Protein AF-A0A3C1X214-F1 (afdb_monomer)

Sequence (547 aa):
MLLNSWLSFARRNLFATGVRRVNRSGFQQKARLEPLEERRLLAVNALVINSDNYERFTNLAGGLVVNNASMTGYDALVIQGISLTPTSGEGVTIDLTGIPLQRLAFDSVNVESGNRIGINIDLTGVTGLQSVAFDNVDSTKTGYGLDLLFNNTDTDSLVVQDSRFGGIKVAASAGADIRNGLISNNLIDAPAGVEGILLDVQTVNGQISTADGFRIENNARISTRDRDAIKVTAGSYVDATTRDTVTALNGLTITGNTLSAGSAAGADVAFRAEGDTFVQPFNLTNTSVRGDLLQTFVFDLRDIGLVFDADPQTGKPFTAVNGTGGLTGVSSSVLSNNNQTLTVTFTDFNPGETLQFLLDIDLVGNIPASIFGNQLIGADVTFNYTQNKQIVGQMAGDPDRKSASQFLPGAAAAGLANGINLSATAVPLRNVAVTGNTITGSQGYGVYLNSLTYSDITGIIEDNQISGSGRDGIRVSMSDSRFAGGIFDNNIANNGGVGINLLPVTTASGRVQNVAGGRSGAPFVVTSSNHGLQTGQEVILQGIQDG

Nearest PDB structures (foldseek):
  3ml6-assembly2_B  TM=5.077E-01  e=2.614E+00  Mus musculus
  3ml6-assembly6_F  TM=5.081E-01  e=2.862E+00  Mus musculus
  3ml6-assembly3_C  TM=5.131E-01  e=4.503E+00  Mus musculus
  8egr-assembly1_A  TM=2.606E-01  e=4.712E+00  Staphylococcus phage Andhra

Radius of gyration: 28.62 Å; Cα contacts (8 Å, |Δi|>4): 1622; chains: 1; bounding box: 84×64×78 Å

Structure (mmCIF, N/CA/C/O backbone):
data_AF-A0A3C1X214-F1
#
_entry.id   AF-A0A3C1X214-F1
#
loop_
_atom_site.group_PDB
_atom_site.id
_atom_site.type_symbol
_atom_site.label_atom_id
_atom_site.label_alt_id
_atom_site.label_comp_id
_atom_site.label_asym_id
_atom_site.label_entity_id
_atom_site.label_seq_id
_atom_site.pdbx_PDB_ins_code
_atom_site.Cartn_x
_atom_site.Cartn_y
_atom_site.Cartn_z
_atom_site.occupancy
_atom_site.B_iso_or_equiv
_atom_site.auth_seq_id
_atom_site.auth_comp_id
_atom_site.auth_asym_id
_atom_site.auth_atom_id
_atom_site.pdbx_PDB_model_num
ATOM 1 N N . MET A 1 1 ? -37.573 -4.730 5.832 1.00 31.69 1 MET A N 1
ATOM 2 C CA . MET A 1 1 ? -37.143 -6.140 5.665 1.00 31.69 1 MET A CA 1
ATOM 3 C C . MET A 1 1 ? -35.604 -6.259 5.612 1.00 31.69 1 MET A C 1
ATOM 5 O O . MET A 1 1 ? -35.100 -7.211 5.038 1.00 31.69 1 MET A O 1
ATOM 9 N N . LEU A 1 2 ? -34.866 -5.325 6.241 1.00 39.09 2 LEU A N 1
ATOM 10 C CA . LEU A 1 2 ? -33.419 -5.091 6.051 1.00 39.09 2 LEU A CA 1
ATOM 11 C C . LEU A 1 2 ? -32.575 -5.298 7.330 1.00 39.09 2 LEU A C 1
ATOM 13 O O . LEU A 1 2 ? -31.396 -5.588 7.238 1.00 39.09 2 LEU A O 1
ATOM 17 N N . LEU A 1 3 ? -33.187 -5.303 8.523 1.00 36.47 3 LEU A N 1
ATOM 18 C CA . LEU A 1 3 ? -32.502 -5.660 9.782 1.00 36.47 3 LEU A CA 1
ATOM 19 C C . LEU A 1 3 ? -32.027 -7.133 9.822 1.00 36.47 3 LEU A C 1
ATOM 21 O O . LEU A 1 3 ? -31.154 -7.498 10.607 1.00 36.47 3 LEU A O 1
ATOM 25 N N . ASN A 1 4 ? -32.616 -7.987 8.975 1.00 38.69 4 ASN A N 1
ATOM 26 C CA . ASN A 1 4 ? -32.375 -9.429 8.966 1.00 38.69 4 ASN A CA 1
ATOM 27 C C . ASN A 1 4 ? -31.094 -9.837 8.216 1.00 38.69 4 ASN A C 1
ATOM 29 O O . ASN A 1 4 ? -30.609 -10.934 8.477 1.00 38.69 4 ASN A O 1
ATOM 33 N N . SER A 1 5 ? -30.516 -9.019 7.324 1.00 48.78 5 SER A N 1
ATOM 34 C CA . SER A 1 5 ? -29.246 -9.367 6.651 1.00 48.78 5 SER A CA 1
ATOM 35 C C . SER A 1 5 ? -28.051 -9.175 7.591 1.00 48.78 5 SER A C 1
ATOM 37 O O . SER A 1 5 ? -27.273 -10.109 7.789 1.00 48.78 5 SER A O 1
ATOM 39 N N . TRP A 1 6 ? -27.984 -8.023 8.263 1.00 44.75 6 TRP A N 1
ATOM 40 C CA . TRP A 1 6 ? -26.915 -7.646 9.192 1.00 44.75 6 TRP A CA 1
ATOM 41 C C . TRP A 1 6 ? -26.860 -8.553 10.440 1.00 44.75 6 TRP A C 1
ATOM 43 O O . TRP A 1 6 ? -25.804 -9.093 10.780 1.00 44.75 6 TRP A O 1
ATOM 53 N N . LEU A 1 7 ? -28.013 -8.863 11.057 1.00 45.50 7 LEU A N 1
ATOM 54 C CA . LEU A 1 7 ? -28.103 -9.800 12.195 1.00 45.50 7 LEU A CA 1
ATOM 55 C C . LEU A 1 7 ? -27.722 -11.242 11.826 1.00 45.50 7 LEU A C 1
ATOM 57 O O . LEU A 1 7 ? -27.149 -11.965 12.643 1.00 45.50 7 LEU A O 1
ATOM 61 N N . SER A 1 8 ? -28.015 -11.670 10.596 1.00 44.72 8 SER A N 1
ATOM 62 C CA . SER A 1 8 ? -27.633 -12.998 10.090 1.00 44.72 8 SER A CA 1
ATOM 63 C C . SER A 1 8 ? -26.137 -13.110 9.782 1.00 44.72 8 SER A C 1
ATOM 65 O O . SER A 1 8 ? -25.615 -14.221 9.643 1.00 44.72 8 SER A O 1
ATOM 67 N N . PHE A 1 9 ? -25.454 -11.975 9.630 1.00 47.28 9 PHE A N 1
ATOM 68 C CA . PHE A 1 9 ? -24.051 -11.896 9.244 1.00 47.28 9 PHE A CA 1
ATOM 69 C C . PHE A 1 9 ? -23.128 -11.745 10.458 1.00 47.28 9 PHE A C 1
ATOM 71 O O . PHE A 1 9 ? -22.229 -12.569 10.629 1.00 47.28 9 PHE A O 1
ATOM 78 N N . ALA A 1 10 ? -23.439 -10.836 11.391 1.00 44.28 10 ALA A N 1
ATOM 79 C CA . ALA A 1 10 ? -22.752 -10.762 12.685 1.00 44.28 10 ALA A CA 1
ATOM 80 C C . ALA A 1 10 ? -22.828 -12.105 13.446 1.00 44.28 10 ALA A C 1
ATOM 82 O O . ALA A 1 10 ? -21.827 -12.581 13.980 1.00 44.28 10 ALA A O 1
ATOM 83 N N . ARG A 1 11 ? -23.981 -12.799 13.390 1.00 44.81 11 ARG A N 1
ATOM 84 C CA . ARG A 1 11 ? -24.139 -14.166 13.928 1.00 44.81 11 ARG A CA 1
ATOM 85 C C . ARG A 1 11 ? -23.239 -15.202 13.248 1.00 44.81 11 ARG A C 1
ATOM 87 O O . ARG A 1 11 ? -22.806 -16.130 13.915 1.00 44.81 11 ARG A O 1
ATOM 94 N N . ARG A 1 12 ? -22.960 -15.101 11.945 1.00 45.91 12 ARG A N 1
ATOM 95 C CA . ARG A 1 12 ? -22.129 -16.099 11.244 1.00 45.91 12 ARG A CA 1
ATOM 96 C C . ARG A 1 12 ? -20.658 -16.024 11.652 1.00 45.91 12 ARG A C 1
ATOM 98 O O . ARG A 1 12 ? -20.017 -17.066 11.740 1.00 45.91 12 ARG A O 1
ATOM 105 N N . ASN A 1 13 ? -20.161 -14.829 11.962 1.00 44.53 13 ASN A N 1
ATOM 106 C CA . ASN A 1 13 ? -18.743 -14.609 12.254 1.00 44.53 13 ASN A CA 1
ATOM 107 C C . ASN A 1 13 ? -18.401 -14.708 13.750 1.00 44.53 13 ASN A C 1
ATOM 109 O O . ASN A 1 13 ? -17.308 -15.158 14.078 1.00 44.53 13 ASN A O 1
ATOM 113 N N . LEU A 1 14 ? -19.351 -14.431 14.654 1.00 43.03 14 LEU A N 1
ATOM 114 C CA . LEU A 1 14 ? -19.204 -14.680 16.101 1.00 43.03 14 LEU A CA 1
ATOM 115 C C . LEU A 1 14 ? -19.078 -16.176 16.471 1.00 43.03 14 LEU A C 1
ATOM 117 O O . LEU A 1 14 ? -18.597 -16.492 17.555 1.00 43.03 14 LEU A O 1
ATOM 121 N N . PHE A 1 15 ? -19.487 -17.103 15.591 1.00 39.44 15 PHE A N 1
ATOM 122 C CA . PHE A 1 15 ? -19.484 -18.555 15.851 1.00 39.44 15 PHE A CA 1
ATOM 123 C C . PHE A 1 15 ? -18.575 -19.380 14.917 1.00 39.44 15 PHE A C 1
ATOM 125 O O . PHE A 1 15 ? -18.574 -20.608 15.000 1.00 39.44 15 PHE A O 1
ATOM 132 N N . ALA A 1 16 ? -17.793 -18.750 14.031 1.00 35.62 16 ALA A N 1
ATOM 133 C CA . ALA A 1 16 ? -16.939 -19.470 13.076 1.00 35.62 16 ALA A CA 1
ATOM 134 C C . ALA A 1 16 ? -15.622 -20.006 13.682 1.00 35.62 16 ALA A C 1
ATOM 136 O O . ALA A 1 16 ? -14.959 -20.845 13.071 1.00 35.62 16 ALA A O 1
ATOM 137 N N . THR A 1 17 ? -15.252 -19.602 14.899 1.00 34.94 17 THR A N 1
ATOM 138 C CA . THR A 1 17 ? -14.058 -20.089 15.610 1.00 34.94 17 THR A CA 1
ATOM 139 C C . THR A 1 17 ? -14.417 -21.140 16.661 1.00 34.94 17 THR A C 1
ATOM 141 O O . THR A 1 17 ? -14.237 -20.975 17.862 1.00 34.94 17 THR A O 1
ATOM 144 N N . GLY A 1 18 ? -14.903 -22.285 16.182 1.00 28.52 18 GLY A N 1
ATOM 145 C CA . GLY A 1 18 ? -15.052 -23.507 16.968 1.00 28.52 18 GLY A CA 1
ATOM 146 C C . GLY A 1 18 ? -14.459 -24.700 16.226 1.00 28.52 18 GLY A C 1
ATOM 147 O O . GLY A 1 18 ? -15.151 -25.329 15.442 1.00 28.52 18 GLY A O 1
ATOM 148 N N . VAL A 1 19 ? -13.174 -24.983 16.467 1.00 28.14 19 VAL A N 1
ATOM 149 C CA . VAL A 1 19 ? -12.490 -26.287 16.319 1.00 28.14 19 VAL A CA 1
ATOM 150 C C . VAL A 1 19 ? -12.961 -27.179 15.151 1.00 28.14 19 VAL A C 1
ATOM 152 O O . VAL A 1 19 ? -13.968 -27.879 15.247 1.00 28.14 19 VAL A O 1
ATOM 155 N N . ARG A 1 20 ? -12.130 -27.315 14.103 1.00 30.92 20 ARG A N 1
ATOM 156 C CA . ARG A 1 20 ? -12.181 -28.474 13.187 1.00 30.92 20 ARG A CA 1
ATOM 157 C C . ARG A 1 20 ? -12.123 -29.774 14.009 1.00 30.92 20 ARG A C 1
ATOM 159 O O . ARG A 1 20 ? -11.048 -30.199 14.426 1.00 30.92 20 ARG A O 1
ATOM 166 N N . ARG A 1 21 ? -13.261 -30.447 14.205 1.00 28.88 21 ARG A N 1
ATOM 167 C CA . ARG A 1 21 ? -13.321 -31.859 14.610 1.00 28.88 21 ARG A CA 1
ATOM 168 C C . ARG A 1 21 ? -14.339 -32.630 13.768 1.00 28.88 21 ARG A C 1
ATOM 170 O O . ARG A 1 21 ? -15.538 -32.508 13.954 1.00 28.88 21 ARG A O 1
ATOM 177 N N . VAL A 1 22 ? -13.768 -33.446 12.881 1.00 28.84 22 VAL A N 1
ATOM 178 C CA . VAL A 1 22 ? -14.162 -34.804 12.465 1.00 28.84 22 VAL A CA 1
ATOM 179 C C . VAL A 1 22 ? -15.621 -35.043 12.045 1.00 28.84 22 VAL A C 1
ATOM 181 O O . VAL A 1 22 ? -16.537 -35.092 12.859 1.00 28.84 22 VAL A O 1
ATOM 184 N N . ASN A 1 23 ? -15.769 -35.369 10.756 1.00 30.67 23 ASN A N 1
ATOM 185 C CA . ASN A 1 23 ? -16.902 -36.058 10.137 1.00 30.67 23 ASN A CA 1
ATOM 186 C C . ASN A 1 23 ? -17.557 -37.114 11.044 1.00 30.67 23 ASN A C 1
ATOM 188 O O . ASN A 1 23 ? -16.984 -38.183 11.259 1.00 30.67 23 ASN A O 1
ATOM 192 N N . ARG A 1 24 ? -18.816 -36.885 11.433 1.00 28.23 24 ARG A N 1
ATOM 193 C CA . ARG A 1 24 ? -19.822 -37.949 11.553 1.00 28.23 24 ARG A CA 1
ATOM 194 C C . ARG A 1 24 ? -21.171 -37.446 11.051 1.00 28.23 24 ARG A C 1
ATOM 196 O O . ARG A 1 24 ? -21.778 -36.548 11.619 1.00 28.23 24 ARG A O 1
ATOM 203 N N . SER A 1 25 ? -21.616 -38.065 9.966 1.00 34.25 25 SER A N 1
ATOM 204 C CA . SER A 1 25 ? -22.961 -37.994 9.412 1.00 34.25 25 SER A CA 1
ATOM 205 C C . SER A 1 25 ? -24.016 -38.382 10.453 1.00 34.25 25 SER A C 1
ATOM 207 O O . SER A 1 25 ? -23.969 -39.489 10.991 1.00 34.25 25 SER A O 1
ATOM 209 N N . GLY A 1 26 ? -24.994 -37.507 10.678 1.00 27.48 26 GLY A N 1
ATOM 210 C CA . GLY A 1 26 ? -26.185 -37.795 11.472 1.00 27.48 26 GLY A CA 1
ATOM 211 C C . GLY A 1 26 ? -27.225 -36.690 11.311 1.00 27.48 26 GLY A C 1
ATOM 212 O O . GLY A 1 26 ? -27.097 -35.623 11.899 1.00 27.48 26 GLY A O 1
ATOM 213 N N . PHE A 1 27 ? -28.244 -36.938 10.489 1.00 39.97 27 PHE A N 1
ATOM 214 C CA . PHE A 1 27 ? -29.451 -36.116 10.385 1.00 39.97 27 PHE A CA 1
ATOM 215 C C . PHE A 1 27 ? -30.125 -35.972 11.758 1.00 39.97 27 PHE A C 1
ATOM 217 O O . PHE A 1 27 ? -30.680 -36.962 12.221 1.00 39.97 27 PHE A O 1
ATOM 224 N N . GLN A 1 28 ? -30.184 -34.772 12.354 1.00 27.84 28 GLN A N 1
ATOM 225 C CA . GLN A 1 28 ? -31.238 -34.403 13.316 1.00 27.84 28 GLN A CA 1
ATOM 226 C C . GLN A 1 28 ? -31.525 -32.886 13.340 1.00 27.84 28 GLN A C 1
ATOM 228 O O . GLN A 1 28 ? -30.675 -32.071 13.667 1.00 27.84 28 GLN A O 1
ATOM 233 N N . GLN A 1 29 ? -32.775 -32.578 12.970 1.00 27.34 29 GLN A N 1
ATOM 234 C CA . GLN A 1 29 ? -33.676 -31.489 13.381 1.00 27.34 29 GLN A CA 1
ATOM 235 C C . GLN A 1 29 ? -33.179 -30.037 13.545 1.00 27.34 29 GLN A C 1
ATOM 237 O O . GLN A 1 29 ? -32.377 -29.692 14.404 1.00 27.34 29 GLN A O 1
ATOM 242 N N . LYS A 1 30 ? -33.858 -29.149 12.796 1.00 32.97 30 LYS A N 1
ATOM 243 C CA . LYS A 1 30 ? -33.943 -27.696 13.015 1.00 32.97 30 LYS A CA 1
ATOM 244 C C . LYS A 1 30 ? -34.394 -27.390 14.450 1.00 32.97 30 LYS A C 1
ATOM 246 O O . LYS A 1 30 ? -35.593 -27.397 14.730 1.00 32.97 30 LYS A O 1
ATOM 251 N N . ALA A 1 31 ? -33.457 -27.042 15.325 1.00 34.03 31 ALA A N 1
ATOM 252 C CA . ALA A 1 31 ? -33.773 -26.294 16.533 1.00 34.03 31 ALA A CA 1
ATOM 253 C C . ALA A 1 31 ? -34.118 -24.851 16.124 1.00 34.03 31 ALA A C 1
ATOM 255 O O . ALA A 1 31 ? -33.248 -24.063 15.758 1.00 34.03 31 ALA A O 1
ATOM 256 N N . ARG A 1 32 ? -35.415 -24.521 16.126 1.00 39.62 32 ARG A N 1
ATOM 257 C CA . ARG A 1 32 ? -35.882 -23.132 16.203 1.00 39.62 32 ARG A CA 1
ATOM 258 C C . ARG A 1 32 ? -35.430 -22.595 17.561 1.00 39.62 32 ARG A C 1
ATOM 260 O O . ARG A 1 32 ? -36.019 -22.956 18.574 1.00 39.62 32 ARG A O 1
ATOM 267 N N . LEU A 1 33 ? -34.392 -21.768 17.571 1.00 35.06 33 LEU A N 1
ATOM 268 C CA . LEU A 1 33 ? -34.137 -20.865 18.686 1.00 35.06 33 LEU A CA 1
ATOM 269 C C . LEU A 1 33 ? -35.155 -19.719 18.625 1.00 35.06 33 LEU A C 1
ATOM 271 O O . LEU A 1 33 ? -35.507 -19.229 17.551 1.00 35.06 33 LEU A O 1
ATOM 275 N N . GLU A 1 34 ? -35.709 -19.407 19.790 1.00 37.12 34 GLU A N 1
ATOM 276 C CA . GLU A 1 34 ? -36.934 -18.642 19.994 1.00 37.12 34 GLU A CA 1
ATOM 277 C C . GLU A 1 34 ? -36.764 -17.106 19.909 1.00 37.12 34 GLU A C 1
ATOM 279 O O . GLU A 1 34 ? -35.659 -16.587 20.084 1.00 37.12 34 GLU A O 1
ATOM 284 N N . PRO A 1 35 ? -37.874 -16.348 19.742 1.00 45.00 35 PRO A N 1
ATOM 285 C CA . PRO A 1 35 ? -37.919 -14.875 19.649 1.00 45.00 35 PRO A CA 1
ATOM 286 C C . PRO A 1 35 ? -37.248 -14.084 20.792 1.00 45.00 35 PRO A C 1
ATOM 288 O O . PRO A 1 35 ? -37.069 -12.870 20.691 1.00 45.00 35 PRO A O 1
ATOM 291 N N . LEU A 1 36 ? -36.880 -14.736 21.899 1.00 34.31 36 LEU A N 1
ATOM 292 C CA . LEU A 1 36 ? -36.169 -14.123 23.026 1.00 34.31 36 LEU A CA 1
ATOM 293 C C . LEU A 1 36 ? -34.716 -13.745 22.686 1.00 34.31 36 LEU A C 1
ATOM 295 O O . LEU A 1 36 ? -34.222 -12.731 23.180 1.00 34.31 36 LEU A O 1
ATOM 299 N N . GLU A 1 37 ? -34.051 -14.492 21.801 1.00 39.06 37 GLU A N 1
ATOM 300 C CA . GLU A 1 37 ? -32.694 -14.164 21.340 1.00 39.06 37 GLU A CA 1
ATOM 301 C C . GLU A 1 37 ? -32.694 -13.029 20.305 1.00 39.06 37 GLU A C 1
ATOM 303 O O . GLU A 1 37 ? -31.785 -12.201 20.299 1.00 39.06 37 GLU A O 1
ATOM 308 N N . GLU A 1 38 ? -33.743 -12.918 19.480 1.00 35.78 38 GLU A N 1
ATOM 309 C CA . GLU A 1 38 ? -33.975 -11.739 18.628 1.00 35.78 38 GLU A CA 1
ATOM 310 C C . GLU A 1 38 ? -34.247 -10.480 19.464 1.00 35.78 38 GLU A C 1
ATOM 312 O O . GLU A 1 38 ? -33.726 -9.412 19.146 1.00 35.78 38 GLU A O 1
ATOM 317 N N . ARG A 1 39 ? -34.974 -10.594 20.588 1.00 38.00 39 ARG A N 1
ATOM 318 C CA . ARG A 1 39 ? -35.216 -9.460 21.500 1.00 38.00 39 ARG A CA 1
ATOM 319 C C . ARG A 1 39 ? -33.963 -8.971 22.225 1.00 38.00 39 ARG A C 1
ATOM 321 O O . ARG A 1 39 ? -33.855 -7.773 22.449 1.00 38.00 39 ARG A O 1
ATOM 328 N N . ARG A 1 40 ? -33.008 -9.847 22.562 1.00 38.00 40 ARG A N 1
ATOM 329 C CA . ARG A 1 40 ? -31.712 -9.428 23.137 1.00 38.00 40 ARG A CA 1
ATOM 330 C C . ARG A 1 40 ? -30.807 -8.719 22.123 1.00 38.00 40 ARG A C 1
ATOM 332 O O . ARG A 1 40 ? -30.026 -7.865 22.516 1.00 38.00 40 ARG A O 1
ATOM 339 N N . LEU A 1 41 ? -30.938 -9.023 20.832 1.00 41.19 41 LEU A N 1
ATOM 340 C CA . LEU A 1 41 ? -30.203 -8.346 19.755 1.00 41.19 41 LEU A CA 1
ATOM 341 C C . LEU A 1 41 ? -30.831 -7.000 19.343 1.00 41.19 41 LEU A C 1
ATOM 343 O O . LEU A 1 41 ? -30.098 -6.110 18.909 1.00 41.19 41 LEU A O 1
ATOM 347 N N . LEU A 1 42 ? -32.146 -6.851 19.548 1.00 45.47 42 LEU A N 1
ATOM 348 C CA . LEU A 1 42 ? -32.932 -5.609 19.452 1.00 45.47 42 LEU A CA 1
ATOM 349 C C . LEU A 1 42 ? -32.884 -4.736 20.726 1.00 45.47 42 LEU A C 1
ATOM 351 O O . LEU A 1 42 ? -33.473 -3.661 20.737 1.00 45.47 42 LEU A O 1
ATOM 355 N N . ALA A 1 43 ? -32.210 -5.170 21.797 1.00 50.47 43 ALA A N 1
ATOM 356 C CA . ALA A 1 43 ? -32.131 -4.453 23.077 1.00 50.47 43 ALA A CA 1
ATOM 357 C C . ALA A 1 43 ? -31.073 -3.331 23.098 1.00 50.47 43 ALA A C 1
ATOM 359 O O . ALA A 1 43 ? -30.536 -3.015 24.155 1.00 50.47 43 ALA A O 1
ATOM 360 N N . VAL A 1 44 ? -30.754 -2.767 21.934 1.00 60.75 44 VAL A N 1
ATOM 361 C CA . VAL A 1 44 ? -29.775 -1.690 21.775 1.00 60.75 44 VAL A CA 1
ATOM 362 C C . VAL A 1 44 ? -30.544 -0.433 21.394 1.00 60.75 44 VAL A C 1
ATOM 364 O O . VAL A 1 44 ? -31.314 -0.447 20.431 1.00 60.75 44 VAL A O 1
ATOM 367 N N . ASN A 1 45 ? -30.379 0.635 22.167 1.00 85.88 45 ASN A N 1
ATOM 368 C CA . ASN A 1 45 ? -30.981 1.919 21.856 1.00 85.88 45 ASN A CA 1
ATOM 369 C C . ASN A 1 45 ? -30.113 2.616 20.805 1.00 85.88 45 ASN A C 1
ATOM 371 O O . ASN A 1 45 ? -29.159 3.320 21.128 1.00 85.88 45 ASN A O 1
ATOM 375 N N . ALA A 1 46 ? -30.415 2.379 19.530 1.00 88.44 46 ALA A N 1
ATOM 376 C CA . ALA A 1 46 ? -29.606 2.871 18.424 1.00 88.44 46 ALA A CA 1
ATOM 377 C C . ALA A 1 46 ? -30.056 4.255 17.935 1.00 88.44 46 ALA A C 1
ATOM 379 O O . ALA A 1 46 ? -31.233 4.465 17.634 1.00 88.44 46 ALA A O 1
ATOM 380 N N . LEU A 1 47 ? -29.096 5.162 17.754 1.00 93.94 47 LEU A N 1
ATOM 381 C CA . LEU A 1 47 ? -29.255 6.317 16.885 1.00 93.94 47 LEU A CA 1
ATOM 382 C C . LEU A 1 47 ? -29.148 5.839 15.435 1.00 93.94 47 LEU A C 1
ATOM 384 O O . LEU A 1 47 ? -28.097 5.358 15.009 1.00 93.94 47 LEU A O 1
ATOM 388 N N . VAL A 1 48 ? -30.236 5.976 14.679 1.00 94.62 48 VAL A N 1
ATOM 389 C CA . VAL A 1 48 ? -30.274 5.636 13.253 1.00 94.62 48 VAL A CA 1
ATOM 390 C C . VAL A 1 48 ? -30.316 6.915 12.429 1.00 94.62 48 VAL A C 1
ATOM 392 O O . VAL A 1 48 ? -31.289 7.670 12.501 1.00 94.62 48 VAL A O 1
ATOM 395 N N . ILE A 1 49 ? -29.277 7.133 11.628 1.00 93.69 49 ILE A N 1
ATOM 396 C CA . ILE A 1 49 ? -29.177 8.229 10.668 1.00 93.69 49 ILE A CA 1
ATOM 397 C C . ILE A 1 49 ? -29.428 7.668 9.267 1.00 93.69 49 ILE A C 1
ATOM 399 O O . ILE A 1 49 ? -28.773 6.716 8.847 1.00 93.69 49 ILE A O 1
ATOM 403 N N . ASN A 1 50 ? -30.401 8.227 8.554 1.00 93.94 50 ASN A N 1
ATOM 404 C CA . ASN A 1 50 ? -30.818 7.766 7.233 1.00 93.94 50 ASN A CA 1
ATOM 405 C C . ASN A 1 50 ? -31.232 8.932 6.321 1.00 93.94 50 ASN A C 1
ATOM 407 O O . ASN A 1 50 ? -31.175 10.098 6.716 1.00 93.94 50 ASN A O 1
ATOM 411 N N . SER A 1 51 ? -31.691 8.612 5.108 1.00 93.19 51 SER A N 1
ATOM 412 C CA . SER A 1 51 ? -32.165 9.587 4.114 1.00 93.19 51 SER A CA 1
ATOM 413 C C . SER A 1 51 ? -33.204 10.582 4.640 1.00 93.19 51 SER A C 1
ATOM 415 O O . SER A 1 51 ? -33.302 11.685 4.116 1.00 93.19 51 SER A O 1
ATOM 417 N N . ASP A 1 52 ? -33.967 10.218 5.672 1.00 93.12 52 ASP A N 1
ATOM 418 C CA . ASP A 1 52 ? -35.078 11.027 6.177 1.00 93.12 52 ASP A CA 1
ATOM 419 C C . ASP A 1 52 ? -34.639 12.037 7.244 1.00 93.12 52 ASP A C 1
ATOM 421 O O . ASP A 1 52 ? -35.395 12.951 7.587 1.00 93.12 52 ASP A O 1
ATOM 425 N N . ASN A 1 53 ? -33.457 11.851 7.841 1.00 94.69 53 ASN A N 1
ATOM 426 C CA . ASN A 1 53 ? -33.039 12.632 9.003 1.00 94.69 53 ASN A CA 1
ATOM 427 C C . ASN A 1 53 ? -31.579 13.107 8.989 1.00 94.69 53 ASN A C 1
ATOM 429 O O . ASN A 1 53 ? -31.215 13.874 9.885 1.00 94.69 53 ASN A O 1
ATOM 433 N N . TYR A 1 54 ? -30.765 12.706 8.006 1.00 94.81 54 TYR A N 1
ATOM 434 C CA . TYR A 1 54 ? -29.333 13.019 7.983 1.00 94.81 54 TYR A CA 1
ATOM 435 C C . TYR A 1 54 ? -29.037 14.522 7.996 1.00 94.81 54 TYR A C 1
ATOM 437 O O . TYR A 1 54 ? -28.073 14.935 8.633 1.00 94.81 54 TYR A O 1
ATOM 445 N N . GLU A 1 55 ? -29.905 15.350 7.406 1.00 94.62 55 GLU A N 1
ATOM 446 C CA . GLU A 1 55 ? -29.771 16.816 7.393 1.00 94.62 55 GLU A CA 1
ATOM 447 C C . GLU A 1 55 ? -29.680 17.433 8.802 1.00 94.62 55 GLU A C 1
ATOM 449 O O . GLU A 1 55 ? -29.105 18.503 8.990 1.00 94.62 55 GLU A O 1
ATOM 454 N N . ARG A 1 56 ? -30.208 16.753 9.831 1.00 96.00 56 ARG A N 1
ATOM 455 C CA . ARG A 1 56 ? -30.113 17.205 11.234 1.00 96.00 56 ARG A CA 1
ATOM 456 C C . ARG A 1 56 ? -28.707 17.077 11.814 1.00 96.00 56 ARG A C 1
ATOM 458 O O . ARG A 1 56 ? -28.426 17.662 12.855 1.00 96.00 56 ARG A O 1
ATOM 465 N N . PHE A 1 57 ? -27.865 16.287 11.162 1.00 96.75 57 PHE A N 1
ATOM 466 C CA . PHE A 1 57 ? -26.512 15.949 11.582 1.00 96.75 57 PHE A CA 1
ATOM 467 C C . PHE A 1 57 ? -25.465 16.482 10.598 1.00 96.75 57 PHE A C 1
ATOM 469 O O . PHE A 1 57 ? -24.274 16.269 10.801 1.00 96.75 57 PHE A O 1
ATOM 476 N N . THR A 1 58 ? -25.870 17.170 9.527 1.00 95.38 58 THR A N 1
ATOM 477 C CA . THR A 1 58 ? -24.931 17.772 8.579 1.00 95.38 58 THR A CA 1
ATOM 478 C C . THR A 1 58 ? -24.479 19.155 9.028 1.00 95.38 58 THR A C 1
ATOM 480 O O . THR A 1 58 ? -25.273 19.970 9.497 1.00 95.38 58 THR A O 1
ATOM 483 N N . ASN A 1 59 ? -23.196 19.449 8.839 1.00 93.62 59 ASN A N 1
ATOM 484 C CA . ASN A 1 59 ? -22.644 20.788 8.999 1.00 93.62 59 ASN A CA 1
ATOM 485 C C . ASN A 1 59 ? -23.002 21.694 7.799 1.00 93.62 59 ASN A C 1
ATOM 487 O O . ASN A 1 59 ? -23.587 21.256 6.809 1.00 93.62 59 ASN A O 1
ATOM 491 N N . LEU A 1 60 ? -22.605 22.971 7.858 1.00 92.62 60 LEU A N 1
ATOM 492 C CA . LEU A 1 60 ? -22.858 23.944 6.782 1.00 92.62 60 LEU A CA 1
ATOM 493 C C . LEU A 1 60 ? -22.223 23.570 5.436 1.00 92.62 60 LEU A C 1
ATOM 495 O O . LEU A 1 60 ? -22.663 24.059 4.401 1.00 92.62 60 LEU A O 1
ATOM 499 N N . ALA A 1 61 ? -21.183 22.739 5.452 1.00 91.00 61 ALA A N 1
ATOM 500 C CA . ALA A 1 61 ? -20.525 22.258 4.250 1.00 91.00 61 ALA A CA 1
ATOM 501 C C . ALA A 1 61 ? -21.172 20.981 3.693 1.00 91.00 61 ALA A C 1
ATOM 503 O O . ALA A 1 61 ? -20.701 20.496 2.675 1.00 91.00 61 ALA A O 1
ATOM 504 N N . GLY A 1 62 ? -22.217 20.434 4.328 1.00 91.44 62 GLY A N 1
ATOM 505 C CA . GLY A 1 62 ? -22.907 19.213 3.897 1.00 91.44 62 GLY A CA 1
ATOM 506 C C . GLY A 1 62 ? -22.273 17.901 4.375 1.00 91.44 62 GLY A C 1
ATOM 507 O O . GLY A 1 62 ? -22.742 16.836 3.983 1.00 91.44 62 GLY A O 1
ATOM 508 N N . GLY A 1 63 ? -21.230 17.954 5.210 1.00 93.62 63 GLY A N 1
ATOM 509 C CA . GLY A 1 63 ? -20.621 16.769 5.828 1.00 93.62 63 GLY A CA 1
ATOM 510 C C . GLY A 1 63 ? -21.372 16.339 7.088 1.00 93.62 63 GLY A C 1
ATOM 511 O O . GLY A 1 63 ? -21.829 17.192 7.851 1.00 93.62 63 GLY A O 1
ATOM 512 N N . LEU A 1 64 ? -21.507 15.033 7.316 1.00 95.69 64 LEU A N 1
ATOM 513 C CA . LEU A 1 64 ? -22.163 14.454 8.490 1.00 95.69 64 LEU A CA 1
ATOM 514 C C . LEU A 1 64 ? -21.248 14.547 9.718 1.00 95.69 64 LEU A C 1
ATOM 516 O O . LEU A 1 64 ? -20.092 14.145 9.651 1.00 95.69 64 LEU A O 1
ATOM 520 N N . VAL A 1 65 ? -21.764 15.023 10.851 1.00 97.19 65 VAL A N 1
ATOM 521 C CA . VAL A 1 65 ? -21.014 15.146 12.107 1.00 97.19 65 VAL A CA 1
ATOM 522 C C . VAL A 1 65 ? -21.795 14.497 13.247 1.00 97.19 65 VAL A C 1
ATOM 524 O O . VAL A 1 65 ? -22.921 14.898 13.544 1.00 97.19 65 VAL A O 1
ATOM 527 N N . VAL A 1 66 ? -21.186 13.517 13.917 1.00 98.00 66 VAL A N 1
ATOM 528 C CA . VAL A 1 66 ? -21.745 12.856 15.105 1.00 98.00 66 VAL A CA 1
ATOM 529 C C . VAL A 1 66 ? -20.753 12.970 16.257 1.00 98.00 66 VAL A C 1
ATOM 531 O O . VAL A 1 66 ? -19.565 12.718 16.104 1.00 98.00 66 VAL A O 1
ATOM 534 N N . ASN A 1 67 ? -21.246 13.350 17.432 1.00 97.81 67 ASN A N 1
ATOM 535 C CA . ASN A 1 67 ? -20.436 13.513 18.639 1.00 97.81 67 ASN A CA 1
ATOM 536 C C . ASN A 1 67 ? -21.170 12.987 19.881 1.00 97.81 67 ASN A C 1
ATOM 538 O O . ASN A 1 67 ? -22.325 12.560 19.798 1.00 97.81 67 ASN A O 1
ATOM 542 N N . ASN A 1 68 ? -20.544 13.089 21.056 1.00 97.75 68 ASN A N 1
ATOM 543 C CA . ASN A 1 68 ? -21.152 12.683 22.331 1.00 97.75 68 ASN A CA 1
ATOM 544 C C . ASN A 1 68 ? -22.569 13.242 22.553 1.00 97.75 68 ASN A C 1
ATOM 546 O O . ASN A 1 68 ? -23.435 12.528 23.052 1.00 97.75 68 ASN A O 1
ATOM 550 N N . ALA A 1 69 ? -22.826 14.502 22.179 1.00 96.69 69 ALA A N 1
ATOM 551 C CA . ALA A 1 69 ? -24.144 15.108 22.362 1.00 96.69 69 ALA A CA 1
ATOM 552 C C . ALA A 1 69 ? -25.206 14.423 21.488 1.00 96.69 69 ALA A C 1
ATOM 554 O O . ALA A 1 69 ? -26.318 14.170 21.955 1.00 96.69 69 ALA A O 1
ATOM 555 N N . SER A 1 70 ? -24.834 14.056 20.259 1.00 96.62 70 SER A N 1
ATOM 556 C CA . SER A 1 70 ? -25.687 13.313 19.323 1.00 96.62 70 SER A CA 1
ATOM 557 C C . SER A 1 70 ? -26.072 11.934 19.873 1.00 96.62 70 SER A C 1
ATOM 559 O O . SER A 1 70 ? -27.192 11.477 19.673 1.00 96.62 70 SER A O 1
ATOM 561 N N . MET A 1 71 ? -25.163 11.305 20.623 1.00 96.69 71 MET A N 1
ATOM 562 C CA . MET A 1 71 ? -25.319 9.961 21.187 1.00 96.69 71 MET A CA 1
ATOM 563 C C . MET A 1 71 ? -26.041 9.926 22.543 1.00 96.69 71 MET A C 1
ATOM 565 O O . MET A 1 71 ? -26.122 8.873 23.172 1.00 96.69 71 MET A O 1
ATOM 569 N N . THR A 1 72 ? -26.590 11.046 23.023 1.00 94.50 72 THR A N 1
ATOM 570 C CA . THR A 1 72 ? -27.250 11.094 24.338 1.00 94.50 72 THR A CA 1
ATOM 571 C C . THR A 1 72 ? -28.402 10.090 24.424 1.00 94.50 72 THR A C 1
ATOM 573 O O . THR A 1 72 ? -29.403 10.207 23.721 1.00 94.50 72 THR A O 1
ATOM 576 N N . GLY A 1 73 ? -28.274 9.124 25.336 1.00 90.81 73 GLY A N 1
ATOM 577 C CA . GLY A 1 73 ? -29.271 8.078 25.563 1.00 90.81 73 GLY A CA 1
ATOM 578 C C . GLY A 1 73 ? -29.175 6.893 24.603 1.00 90.81 73 GLY A C 1
ATOM 579 O O . GLY A 1 73 ? -29.871 5.911 24.837 1.00 90.81 73 GLY A O 1
ATOM 580 N N . TYR A 1 74 ? -28.315 6.947 23.586 1.00 93.44 74 TYR A N 1
ATOM 581 C CA . TYR A 1 74 ? -28.094 5.868 22.628 1.00 93.44 74 TYR A CA 1
ATOM 582 C C . TYR A 1 74 ? -26.798 5.117 22.936 1.00 93.44 74 TYR A C 1
ATOM 584 O O . TYR A 1 74 ? -25.809 5.709 23.357 1.00 93.44 74 TYR A O 1
ATOM 592 N N . ASP A 1 75 ? -26.792 3.812 22.693 1.00 92.06 75 ASP A N 1
ATOM 593 C CA . ASP A 1 75 ? -25.633 2.931 22.847 1.00 92.06 75 ASP A CA 1
ATOM 594 C C . ASP A 1 75 ? -25.265 2.221 21.534 1.00 92.06 75 ASP A C 1
ATOM 596 O O . ASP A 1 75 ? -24.409 1.341 21.518 1.00 92.06 75 ASP A O 1
ATOM 600 N N . ALA A 1 76 ? -25.853 2.625 20.408 1.00 94.00 76 ALA A N 1
ATOM 601 C CA . ALA A 1 76 ? -25.369 2.275 19.077 1.00 94.00 76 ALA A CA 1
ATOM 602 C C . ALA A 1 76 ? -25.590 3.392 18.066 1.00 94.00 76 ALA A C 1
ATOM 604 O O . ALA A 1 76 ? -26.523 4.181 18.198 1.00 94.00 76 ALA A O 1
ATOM 605 N N . LEU A 1 77 ? -24.755 3.406 17.031 1.00 95.94 77 LEU A N 1
ATOM 606 C CA . LEU A 1 77 ? -24.860 4.301 15.889 1.00 95.94 77 LEU A CA 1
ATOM 607 C C . LEU A 1 77 ? -24.966 3.484 14.602 1.00 95.94 77 LEU A C 1
ATOM 609 O O . LEU A 1 77 ? -24.118 2.637 14.325 1.00 95.94 77 LEU A O 1
ATOM 613 N N . VAL A 1 78 ? -26.007 3.750 13.815 1.00 95.56 78 VAL A N 1
ATOM 614 C CA . VAL A 1 78 ? -26.210 3.159 12.489 1.00 95.56 78 VAL A CA 1
ATOM 615 C C . VAL A 1 78 ? -26.433 4.280 11.487 1.00 95.56 78 VAL A C 1
ATOM 617 O O . VAL A 1 78 ? -27.371 5.061 11.637 1.00 95.56 78 VAL A O 1
ATOM 620 N N . ILE A 1 79 ? -25.598 4.344 10.456 1.00 94.25 79 ILE A N 1
ATOM 621 C CA . ILE A 1 79 ? -25.729 5.284 9.343 1.00 94.25 79 ILE A CA 1
ATOM 622 C C . ILE A 1 79 ? -26.040 4.471 8.092 1.00 94.25 79 ILE A C 1
ATOM 624 O O . ILE A 1 79 ? -25.279 3.572 7.739 1.00 94.25 79 ILE A O 1
ATOM 628 N N . GLN A 1 80 ? -27.169 4.752 7.440 1.00 93.38 80 GLN A N 1
ATOM 629 C CA . GLN A 1 80 ? -27.630 3.919 6.332 1.00 93.38 80 GLN A CA 1
ATOM 630 C C . GLN A 1 80 ? -28.299 4.683 5.194 1.00 93.38 80 GLN A C 1
ATOM 632 O O . GLN A 1 80 ? -29.118 5.571 5.429 1.00 93.38 80 GLN A O 1
ATOM 637 N N . GLY A 1 81 ? -28.018 4.271 3.958 1.00 92.25 81 GLY A N 1
ATOM 638 C CA . GLY A 1 81 ? -28.756 4.724 2.777 1.00 92.25 81 GLY A CA 1
ATOM 639 C C . GLY A 1 81 ? -28.683 6.234 2.552 1.00 92.25 81 GLY A C 1
ATOM 640 O O . GLY A 1 81 ? -29.690 6.848 2.196 1.00 92.25 81 GLY A O 1
ATOM 641 N N . ILE A 1 82 ? -27.521 6.838 2.804 1.00 94.31 82 ILE A N 1
ATOM 642 C CA . ILE A 1 82 ? -27.296 8.275 2.607 1.00 94.31 82 ILE A CA 1
ATOM 643 C C . ILE A 1 82 ? -26.252 8.519 1.523 1.00 94.31 82 ILE A C 1
ATOM 645 O O . ILE A 1 82 ? -25.315 7.741 1.350 1.00 94.31 82 ILE A O 1
ATOM 649 N N . SER A 1 83 ? -26.409 9.628 0.807 1.00 94.62 83 SER A N 1
ATOM 650 C CA . SER A 1 83 ? -25.397 10.165 -0.101 1.00 94.62 83 SER A CA 1
ATOM 651 C C . SER A 1 83 ? -25.022 11.566 0.364 1.00 94.62 83 SER A C 1
ATOM 653 O O . SER A 1 83 ? -25.897 12.396 0.606 1.00 94.62 83 SER A O 1
ATOM 655 N N . LEU A 1 84 ? -23.727 11.801 0.540 1.00 92.69 84 LEU A N 1
ATOM 656 C CA . LEU A 1 84 ? -23.169 13.041 1.060 1.00 92.69 84 LEU A CA 1
ATOM 657 C C . LEU A 1 84 ? -22.309 13.691 -0.017 1.00 92.69 84 LEU A C 1
ATOM 659 O O . LEU A 1 84 ? -21.414 13.056 -0.573 1.00 92.69 84 LEU A O 1
ATOM 663 N N . THR A 1 85 ? -22.550 14.974 -0.270 1.00 91.62 85 THR A N 1
ATOM 664 C CA . THR A 1 85 ? -21.823 15.754 -1.280 1.00 91.62 85 THR A CA 1
ATOM 665 C C . THR A 1 85 ? -21.255 17.021 -0.632 1.00 91.62 85 THR A C 1
ATOM 667 O O . THR A 1 85 ? -21.683 18.133 -0.957 1.00 91.62 85 THR A O 1
ATOM 670 N N . PRO A 1 86 ? -20.340 16.894 0.349 1.00 89.25 86 PRO A N 1
ATOM 671 C CA . PRO A 1 86 ? -19.825 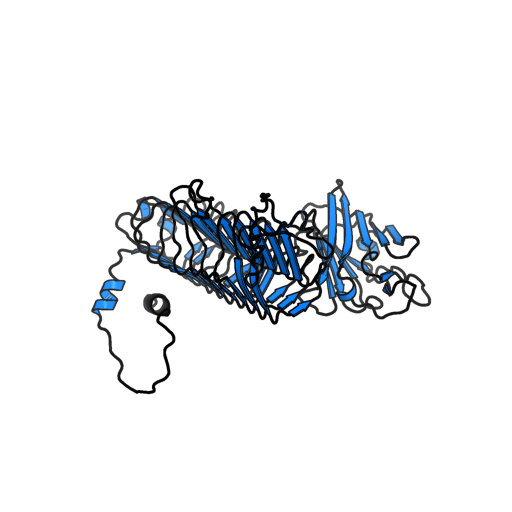18.049 1.060 1.00 89.25 86 PRO A CA 1
ATOM 672 C C . PRO A 1 86 ? -19.047 18.982 0.122 1.00 89.25 86 PRO A C 1
ATOM 674 O O . PRO A 1 86 ? -18.266 18.539 -0.726 1.00 89.25 86 PRO A O 1
ATOM 677 N N . THR A 1 87 ? -19.223 20.291 0.292 1.00 88.56 87 THR A N 1
ATOM 678 C CA . THR A 1 87 ? -18.515 21.321 -0.487 1.00 88.56 87 THR A CA 1
ATOM 679 C C . THR A 1 87 ? -17.098 21.568 0.026 1.00 88.56 87 THR A C 1
ATOM 681 O O . THR A 1 87 ? -16.243 22.072 -0.704 1.00 88.56 87 THR A O 1
ATOM 684 N N . SER A 1 88 ? -16.845 21.254 1.299 1.00 85.44 88 SER A N 1
ATOM 685 C CA . SER A 1 88 ? -15.532 21.356 1.933 1.00 85.44 88 SER A CA 1
ATOM 686 C C . SER A 1 88 ? -15.417 20.442 3.153 1.00 85.44 88 SER A C 1
ATOM 688 O O . SER A 1 88 ? -16.392 20.288 3.882 1.00 85.44 88 SER A O 1
ATOM 690 N N . GLY A 1 89 ? -14.214 19.950 3.448 1.00 84.25 89 GLY A N 1
ATOM 691 C CA . GLY A 1 89 ? -13.928 19.187 4.666 1.00 84.25 89 GLY A CA 1
ATOM 692 C C . GLY A 1 89 ? -14.051 17.676 4.475 1.00 84.25 89 GLY A C 1
ATOM 693 O O . GLY A 1 89 ? -13.691 17.152 3.416 1.00 84.25 89 GLY A O 1
ATOM 694 N N . GLU A 1 90 ? -14.482 16.997 5.536 1.00 89.38 90 GLU A N 1
ATOM 695 C CA . GLU A 1 90 ? -14.688 15.546 5.594 1.00 89.38 90 GLU A CA 1
ATOM 696 C C . GLU A 1 90 ? -16.138 15.195 5.241 1.00 89.38 90 GLU A C 1
ATOM 698 O O . GLU A 1 90 ? -17.049 15.995 5.470 1.00 89.38 90 GLU A O 1
ATOM 703 N N . GLY A 1 91 ? -16.352 14.006 4.672 1.00 92.25 91 GLY A N 1
ATOM 704 C CA . GLY A 1 91 ? -17.697 13.505 4.379 1.00 92.25 91 GLY A CA 1
ATOM 705 C C . GLY A 1 91 ? -18.456 13.139 5.644 1.00 92.25 91 GLY A C 1
ATOM 706 O O . GLY A 1 91 ? -19.580 13.593 5.843 1.00 92.25 91 GLY A O 1
ATOM 707 N N . VAL A 1 92 ? -17.820 12.358 6.510 1.00 95.31 92 VAL A N 1
ATOM 708 C CA . VAL A 1 92 ? -18.343 11.958 7.813 1.00 95.31 92 VAL A CA 1
ATOM 709 C C . VAL A 1 92 ? -17.265 12.174 8.868 1.00 95.31 92 VAL A C 1
ATOM 711 O O . VAL A 1 92 ? -16.145 11.704 8.687 1.00 95.31 92 VAL A O 1
ATOM 714 N N . THR A 1 93 ? -17.622 12.820 9.973 1.00 96.38 93 THR A N 1
ATOM 715 C CA . THR A 1 93 ? -16.783 12.967 11.167 1.00 96.38 93 THR A CA 1
ATOM 716 C C . THR A 1 93 ? -17.538 12.407 12.372 1.00 96.38 93 THR A C 1
ATOM 718 O O . THR A 1 93 ? -18.646 12.857 12.681 1.00 96.38 93 THR A O 1
ATOM 721 N N . ILE A 1 94 ? -16.961 11.415 13.047 1.00 98.31 94 ILE A N 1
ATOM 722 C CA . ILE A 1 94 ? -17.505 10.823 14.272 1.00 98.31 94 ILE A CA 1
ATOM 723 C C . ILE A 1 94 ? -16.460 10.948 15.375 1.00 98.31 94 ILE A C 1
ATOM 725 O O . ILE A 1 94 ? -15.468 10.231 15.349 1.00 98.31 94 ILE A O 1
ATOM 729 N N . ASP A 1 95 ? -16.729 11.800 16.362 1.00 98.19 95 ASP A N 1
ATOM 730 C CA . ASP A 1 95 ? -15.833 12.029 17.500 1.00 98.19 95 ASP A CA 1
ATOM 731 C C . ASP A 1 95 ? -16.530 11.606 18.796 1.00 98.19 95 ASP A C 1
ATOM 733 O O . ASP A 1 95 ? -17.367 12.337 19.345 1.00 98.19 95 ASP A O 1
ATOM 737 N N . LEU A 1 96 ? -16.209 10.403 19.281 1.00 98.44 96 LEU A N 1
ATOM 738 C CA . LEU A 1 96 ? -16.807 9.830 20.486 1.00 98.44 96 LEU A CA 1
ATOM 739 C C . LEU A 1 96 ? -15.743 9.629 21.562 1.00 98.44 96 LEU A C 1
ATOM 741 O O . LEU A 1 96 ? -14.751 8.929 21.365 1.00 98.44 96 LEU A O 1
ATOM 745 N N . THR A 1 97 ? -15.962 10.230 22.732 1.00 98.38 97 THR A N 1
ATOM 746 C CA . THR A 1 97 ? -14.988 10.197 23.829 1.00 98.38 97 THR A CA 1
ATOM 747 C C . THR A 1 97 ? -15.623 9.790 25.150 1.00 98.38 97 THR A C 1
ATOM 749 O O . THR A 1 97 ? -16.517 10.478 25.642 1.00 98.38 97 THR A O 1
ATOM 752 N N . GLY A 1 98 ? -15.135 8.709 25.763 1.00 97.56 98 GLY A N 1
ATOM 753 C CA . GLY A 1 98 ? -15.509 8.316 27.128 1.00 97.56 98 GLY A CA 1
ATOM 754 C C . GLY A 1 98 ? -16.957 7.844 27.304 1.00 97.56 98 GLY A C 1
ATOM 755 O O . GLY A 1 98 ? -17.460 7.857 28.428 1.00 97.56 98 GLY A O 1
ATOM 756 N N . ILE A 1 99 ? -17.648 7.473 26.220 1.00 97.06 99 ILE A N 1
ATOM 757 C CA . ILE A 1 99 ? -19.051 7.029 26.260 1.00 97.06 99 ILE A CA 1
ATOM 758 C C . ILE A 1 99 ? -19.177 5.508 26.087 1.00 97.06 99 ILE A C 1
ATOM 760 O O . ILE A 1 99 ? -18.316 4.883 25.462 1.00 97.06 99 ILE A O 1
ATOM 764 N N . PRO A 1 100 ? -20.250 4.885 26.609 1.00 95.88 100 PRO A N 1
ATOM 765 C CA . PRO A 1 100 ? -20.600 3.526 26.231 1.00 95.88 100 PRO A CA 1
ATOM 766 C C . PRO A 1 100 ? -21.146 3.505 24.799 1.00 95.88 100 PRO A C 1
ATOM 768 O O . PRO A 1 100 ? -22.071 4.244 24.466 1.00 95.88 100 PRO A O 1
ATOM 771 N N . LEU A 1 101 ? -20.597 2.632 23.963 1.00 95.69 101 LEU A N 1
ATOM 772 C CA . LEU A 1 101 ? -21.101 2.355 22.622 1.00 95.69 101 LEU A CA 1
ATOM 773 C C . LEU A 1 101 ? -20.953 0.863 22.391 1.00 95.69 101 LEU A C 1
ATOM 775 O O . LEU A 1 101 ? -19.846 0.353 22.431 1.00 95.69 101 LEU A O 1
ATOM 779 N N . GLN A 1 102 ? -22.048 0.166 22.128 1.00 94.38 102 GLN A N 1
ATOM 780 C CA . GLN A 1 102 ? -22.030 -1.252 21.802 1.00 94.38 102 GLN A CA 1
ATOM 781 C C . GLN A 1 102 ? -21.754 -1.490 20.320 1.00 94.38 102 GLN A C 1
ATOM 783 O O . GLN A 1 102 ? -21.159 -2.511 19.975 1.00 94.38 102 GLN A O 1
ATOM 788 N N . ARG A 1 103 ? -22.216 -0.597 19.429 1.00 92.81 103 ARG A N 1
ATOM 789 C CA . ARG A 1 103 ? -22.155 -0.825 17.977 1.00 92.81 103 ARG A CA 1
ATOM 790 C C . ARG A 1 103 ? -21.997 0.447 17.156 1.00 92.81 103 ARG A C 1
ATOM 792 O O . ARG A 1 103 ? -22.642 1.454 17.438 1.00 92.81 103 ARG A O 1
ATOM 799 N N . LEU A 1 104 ? -21.233 0.326 16.078 1.00 96.50 104 LEU A N 1
ATOM 800 C CA . LEU A 1 104 ? -21.092 1.320 15.021 1.00 96.50 104 LEU A CA 1
ATOM 801 C C . LEU A 1 104 ? -21.256 0.629 13.665 1.00 96.50 104 LEU A C 1
ATOM 803 O O . LEU A 1 104 ? -20.550 -0.338 13.385 1.00 96.50 104 LEU A O 1
ATOM 807 N N . ALA A 1 105 ? -22.186 1.091 12.834 1.00 95.50 105 ALA A N 1
ATOM 808 C CA . ALA A 1 105 ? -22.440 0.477 11.535 1.00 95.50 105 ALA A CA 1
ATOM 809 C C . ALA A 1 105 ? -22.693 1.504 10.428 1.00 95.50 105 ALA A C 1
ATOM 811 O O . ALA A 1 105 ? -23.435 2.468 10.622 1.00 95.50 105 ALA A O 1
ATOM 812 N N . PHE A 1 106 ? -22.121 1.228 9.259 1.00 96.62 106 PHE A N 1
ATOM 813 C CA . PHE A 1 106 ? -22.381 1.903 7.995 1.00 96.62 106 PHE A CA 1
ATOM 814 C C . PHE A 1 106 ? -22.916 0.889 6.984 1.00 96.62 106 PHE A C 1
ATOM 816 O O . PHE A 1 106 ? -22.309 -0.166 6.800 1.00 96.62 106 PHE A O 1
ATOM 823 N N . ASP A 1 107 ? -24.028 1.221 6.333 1.00 93.25 107 ASP A N 1
ATOM 824 C CA . ASP A 1 107 ? -24.628 0.413 5.266 1.00 93.25 107 ASP A CA 1
ATOM 825 C C . ASP A 1 107 ? -25.072 1.317 4.114 1.00 93.25 107 ASP A C 1
ATOM 827 O O . ASP A 1 107 ? -25.897 2.214 4.301 1.00 93.25 107 ASP A O 1
ATOM 831 N N . SER A 1 108 ? -24.572 1.074 2.902 1.00 94.12 108 SER A N 1
ATOM 832 C CA . SER A 1 108 ? -25.052 1.782 1.708 1.00 94.12 108 SER A CA 1
ATOM 833 C C . SER A 1 108 ? -24.869 3.302 1.830 1.00 94.12 108 SER A C 1
ATOM 835 O O . SER A 1 108 ? -25.798 4.087 1.620 1.00 94.12 108 SER A O 1
ATOM 837 N N . VAL A 1 109 ? -23.666 3.715 2.236 1.00 94.75 109 VAL A N 1
ATOM 838 C CA . VAL A 1 109 ? -23.279 5.119 2.429 1.00 94.75 109 VAL A CA 1
ATOM 839 C C . VAL A 1 109 ? -22.355 5.547 1.299 1.00 94.75 109 VAL A C 1
ATOM 841 O O . VAL A 1 109 ? -21.346 4.898 1.048 1.00 94.75 109 VAL A O 1
ATOM 844 N N . ASN A 1 110 ? -22.680 6.654 0.639 1.00 94.94 110 ASN A N 1
ATOM 845 C CA . ASN A 1 110 ? -21.901 7.197 -0.470 1.00 94.94 110 ASN A CA 1
ATOM 846 C C . ASN A 1 110 ? -21.384 8.602 -0.127 1.00 94.94 110 ASN A C 1
ATOM 848 O O . ASN A 1 110 ? -22.167 9.483 0.225 1.00 94.94 110 ASN A O 1
ATOM 852 N N . VAL A 1 111 ? -20.076 8.822 -0.235 1.00 92.56 111 VAL A N 1
ATOM 853 C CA . VAL A 1 111 ? -19.416 10.121 -0.057 1.00 92.56 111 VAL A CA 1
ATOM 854 C C . VAL A 1 111 ? -18.905 10.587 -1.423 1.00 92.56 111 VAL A C 1
ATOM 856 O O . VAL A 1 111 ? -17.844 10.185 -1.898 1.00 92.56 111 VAL A O 1
ATOM 859 N N . GLU A 1 112 ? -19.689 11.440 -2.082 1.00 83.94 112 GLU A N 1
ATOM 860 C CA . GLU A 1 112 ? -19.521 11.799 -3.496 1.00 83.94 112 GLU A CA 1
ATOM 861 C C . GLU A 1 112 ? -18.487 12.897 -3.757 1.00 83.94 112 GLU A C 1
ATOM 863 O O . GLU A 1 112 ? -18.059 13.078 -4.906 1.00 83.94 112 GLU A O 1
ATOM 868 N N . SER A 1 113 ? -18.106 13.636 -2.717 1.00 73.12 113 SER A N 1
ATOM 869 C CA . SER A 1 113 ? -17.089 14.687 -2.731 1.00 73.12 113 SER A CA 1
ATOM 870 C C . SER A 1 113 ? -16.446 14.835 -1.349 1.00 73.12 113 SER A C 1
ATOM 872 O O . SER A 1 113 ? -16.980 14.367 -0.348 1.00 73.12 113 SER A O 1
ATOM 874 N N . GLY A 1 114 ? -15.277 15.469 -1.291 1.00 60.91 114 GLY A N 1
ATOM 875 C CA . GLY A 1 114 ? -14.548 15.746 -0.053 1.00 60.91 114 GLY A CA 1
ATOM 876 C C . GLY A 1 114 ? -13.093 16.101 -0.353 1.00 60.91 114 GLY A C 1
ATOM 877 O O . GLY A 1 114 ? -12.578 15.791 -1.424 1.00 60.91 114 GLY A O 1
ATOM 878 N N . ASN A 1 115 ? -12.427 16.796 0.566 1.00 64.94 115 ASN A N 1
ATOM 879 C CA . ASN A 1 115 ? -11.161 17.479 0.261 1.00 64.94 115 ASN A CA 1
ATOM 880 C C . ASN A 1 115 ? -9.963 16.823 0.957 1.00 64.94 115 ASN A C 1
ATOM 882 O O . ASN A 1 115 ? -8.823 17.161 0.642 1.00 64.94 115 ASN A O 1
ATOM 886 N N . ARG A 1 116 ? -10.211 15.961 1.957 1.00 74.19 116 ARG A N 1
ATOM 887 C CA . ARG A 1 116 ? -9.170 15.354 2.805 1.00 74.19 116 ARG A CA 1
ATOM 888 C C . ARG A 1 116 ? -9.453 13.900 3.159 1.00 74.19 116 ARG A C 1
ATOM 890 O O . ARG A 1 116 ? -8.732 13.041 2.679 1.00 74.19 116 ARG A O 1
ATOM 897 N N . ILE A 1 117 ? -10.469 13.623 3.973 1.00 88.00 117 ILE A N 1
ATOM 898 C CA . ILE A 1 117 ? -10.827 12.272 4.434 1.00 88.00 117 ILE A CA 1
ATOM 899 C C . ILE A 1 117 ? -12.306 12.054 4.131 1.00 88.00 117 ILE A C 1
ATOM 901 O O . ILE A 1 117 ? -13.108 12.981 4.241 1.00 88.00 117 ILE A O 1
ATOM 905 N N . GLY A 1 118 ? -12.661 10.854 3.682 1.00 92.62 118 GLY A N 1
ATOM 906 C CA . GLY A 1 118 ? -14.046 10.518 3.380 1.00 92.62 118 GLY A CA 1
ATOM 907 C C . GLY A 1 118 ? -14.858 10.289 4.648 1.00 92.62 118 GLY A C 1
ATOM 908 O O . GLY A 1 118 ? -15.799 11.030 4.921 1.00 92.62 118 GLY A O 1
ATOM 909 N N . ILE A 1 119 ? -14.445 9.303 5.441 1.00 96.25 119 ILE A N 1
ATOM 910 C CA . ILE A 1 119 ? -15.035 8.957 6.734 1.00 96.25 119 ILE A CA 1
ATOM 911 C C . ILE A 1 119 ? -13.921 8.969 7.781 1.00 96.25 119 ILE A C 1
ATOM 913 O O . ILE A 1 119 ? -12.975 8.194 7.674 1.00 96.25 119 ILE A O 1
ATOM 917 N N . ASN A 1 120 ? -14.032 9.850 8.767 1.00 96.31 120 ASN A N 1
ATOM 918 C CA . ASN A 1 120 ? -13.100 10.002 9.876 1.00 96.31 120 ASN A CA 1
ATOM 919 C C . ASN A 1 120 ? -13.808 9.647 11.189 1.00 96.31 120 ASN A C 1
ATOM 921 O O . ASN A 1 120 ? -14.866 10.206 11.494 1.00 96.31 120 ASN A O 1
ATOM 925 N N . ILE A 1 121 ? -13.256 8.696 11.938 1.00 98.44 121 ILE A N 1
ATOM 926 C CA . ILE A 1 121 ? -13.858 8.181 13.168 1.00 98.44 121 ILE A CA 1
ATOM 927 C C . ILE A 1 121 ? -12.795 8.097 14.259 1.00 98.44 121 ILE A C 1
ATOM 929 O O . ILE A 1 121 ? -11.876 7.281 14.173 1.00 98.44 121 ILE A O 1
ATOM 933 N N . ASP A 1 122 ? -12.978 8.882 15.317 1.00 98.56 122 ASP A N 1
ATOM 934 C CA . ASP A 1 122 ? -12.187 8.834 16.542 1.00 98.56 122 ASP A CA 1
ATOM 935 C C . ASP A 1 122 ? -13.014 8.224 17.683 1.00 98.56 122 ASP A C 1
ATOM 937 O O . ASP A 1 122 ? -14.011 8.792 18.147 1.00 98.56 122 ASP A O 1
ATOM 941 N N . LEU A 1 123 ? -12.595 7.036 18.128 1.00 98.69 123 LEU A N 1
ATOM 942 C CA . LEU A 1 123 ? -13.146 6.340 19.285 1.00 98.69 123 LEU A CA 1
ATOM 943 C C . LEU A 1 123 ? -12.117 6.351 20.418 1.00 98.69 123 LEU A C 1
ATOM 945 O O . LEU A 1 123 ? -11.299 5.432 20.553 1.00 98.69 123 LEU A O 1
ATOM 949 N N . THR A 1 124 ? -12.190 7.371 21.273 1.00 98.56 124 THR A N 1
ATOM 950 C CA . THR A 1 124 ? -11.267 7.548 22.401 1.00 98.56 124 THR A CA 1
ATOM 951 C C . THR A 1 124 ? -11.920 7.174 23.736 1.00 98.56 124 THR A C 1
ATOM 953 O O . THR A 1 124 ? -12.844 7.837 24.208 1.00 98.56 124 THR A O 1
ATOM 956 N N . GLY A 1 125 ? -11.434 6.127 24.404 1.00 98.00 125 GLY A N 1
ATOM 957 C CA . GLY A 1 125 ? -11.966 5.683 25.697 1.00 98.00 125 GLY A CA 1
ATOM 958 C C . GLY A 1 125 ? -13.421 5.207 25.633 1.00 98.00 125 GLY A C 1
ATOM 959 O O . GLY A 1 125 ? -14.151 5.328 26.619 1.00 98.00 125 GLY A O 1
ATOM 960 N N . VAL A 1 126 ? -13.872 4.738 24.469 1.00 98.19 126 VAL A N 1
ATOM 961 C CA . VAL A 1 126 ? -15.215 4.186 24.284 1.00 98.19 126 VAL A CA 1
ATOM 962 C C . VAL A 1 126 ? -15.264 2.796 24.915 1.00 98.19 126 VAL A C 1
ATOM 964 O O . VAL A 1 126 ? -14.333 2.005 24.792 1.00 98.19 126 VAL A O 1
ATOM 967 N N . THR A 1 127 ? -16.353 2.488 25.619 1.00 97.25 127 THR A N 1
ATOM 968 C CA . THR A 1 127 ? -16.474 1.232 26.379 1.00 97.25 127 THR A CA 1
ATOM 969 C C . THR A 1 127 ? -17.617 0.359 25.875 1.00 97.25 127 THR A C 1
ATOM 971 O O . THR A 1 127 ? -18.658 0.857 25.447 1.00 97.25 127 THR A O 1
ATOM 974 N N . GLY A 1 128 ? -17.433 -0.962 25.960 1.00 94.00 128 GLY A N 1
ATOM 975 C CA . GLY A 1 128 ? -18.465 -1.948 25.627 1.00 94.00 128 GLY A CA 1
ATOM 976 C C . GLY A 1 128 ? -18.696 -2.177 24.132 1.00 94.00 128 GLY A C 1
ATOM 977 O O . GLY A 1 128 ? -19.716 -2.772 23.786 1.00 94.00 128 GLY A O 1
ATOM 978 N N . LEU A 1 129 ? -17.781 -1.730 23.266 1.00 96.12 129 LEU A N 1
ATOM 979 C CA . LEU A 1 129 ? -17.908 -1.835 21.814 1.00 96.12 129 LEU A CA 1
ATOM 980 C C . LEU A 1 129 ? -17.720 -3.278 21.347 1.00 96.12 129 LEU A C 1
ATOM 982 O O . LEU A 1 129 ? -16.660 -3.877 21.473 1.00 96.12 129 LEU A O 1
ATOM 986 N N . GLN A 1 130 ? -18.795 -3.848 20.813 1.00 93.50 130 GLN A N 1
ATOM 987 C CA . GLN A 1 130 ? -18.844 -5.235 20.351 1.00 93.50 130 GLN A CA 1
ATOM 988 C C . GLN A 1 130 ? -18.557 -5.336 18.852 1.00 93.50 130 GLN A C 1
ATOM 990 O O . GLN A 1 130 ? -17.998 -6.325 18.377 1.00 93.50 130 GLN A O 1
ATOM 995 N N . SER A 1 131 ? -18.994 -4.347 18.072 1.00 92.44 131 SER A N 1
ATOM 996 C CA . SER A 1 131 ? -18.878 -4.426 16.618 1.00 92.44 131 SER A CA 1
ATOM 997 C C . SER A 1 131 ? -18.769 -3.069 15.949 1.00 92.44 131 SER A C 1
ATOM 999 O O . SER A 1 131 ? -19.611 -2.192 16.178 1.00 92.44 131 SER A O 1
ATOM 1001 N N . VAL A 1 132 ? -17.816 -2.974 15.028 1.00 97.31 132 VAL A N 1
ATOM 1002 C CA . VAL A 1 132 ? -17.726 -1.918 14.022 1.00 97.31 132 VAL A CA 1
ATOM 1003 C C . VAL A 1 132 ? -17.856 -2.552 12.638 1.00 97.31 132 VAL A C 1
ATOM 1005 O O . VAL A 1 132 ? -17.137 -3.504 12.331 1.00 97.31 132 VAL A O 1
ATOM 1008 N N . ALA A 1 133 ? -18.781 -2.066 11.811 1.00 96.44 133 ALA A N 1
ATOM 1009 C CA . ALA A 1 133 ? -19.062 -2.657 10.505 1.00 96.44 133 ALA A CA 1
ATOM 1010 C C . ALA A 1 133 ? -19.252 -1.606 9.406 1.00 96.44 133 ALA A C 1
ATOM 1012 O O . ALA A 1 133 ? -19.964 -0.622 9.601 1.00 96.44 133 ALA A O 1
ATOM 1013 N N . PHE A 1 134 ? -18.672 -1.871 8.239 1.00 97.50 134 PHE A N 1
ATOM 1014 C CA . PHE A 1 134 ? -18.866 -1.111 7.010 1.00 97.50 134 PHE A CA 1
ATOM 1015 C C . PHE A 1 134 ? -19.231 -2.081 5.893 1.00 97.50 134 PHE A C 1
ATOM 1017 O O . PHE A 1 134 ? -18.473 -3.013 5.613 1.00 97.50 134 PHE A O 1
ATOM 1024 N N . ASP A 1 135 ? -20.393 -1.861 5.291 1.00 94.88 135 ASP A N 1
ATOM 1025 C CA . ASP A 1 135 ? -20.929 -2.670 4.203 1.00 94.88 135 ASP A CA 1
ATOM 1026 C C . ASP A 1 135 ? -21.471 -1.757 3.100 1.00 94.88 135 ASP A C 1
ATOM 1028 O O . ASP A 1 135 ? -22.164 -0.773 3.380 1.00 94.88 135 ASP A O 1
ATOM 1032 N N . ASN A 1 136 ? -21.143 -2.065 1.845 1.00 95.06 136 ASN A N 1
ATOM 1033 C CA . ASN A 1 136 ? -21.581 -1.296 0.679 1.00 95.06 136 ASN A CA 1
ATOM 1034 C C . ASN A 1 136 ? -21.330 0.226 0.807 1.00 95.06 136 ASN A C 1
ATOM 1036 O O . ASN A 1 136 ? -22.196 1.051 0.515 1.00 95.06 136 ASN A O 1
ATOM 1040 N N . VAL A 1 137 ? -20.153 0.617 1.296 1.00 96.12 137 VAL A N 1
ATOM 1041 C CA . VAL A 1 137 ? -19.754 2.024 1.435 1.00 96.12 137 VAL A CA 1
ATOM 1042 C C . VAL A 1 137 ? -18.937 2.453 0.217 1.00 96.12 137 VAL A C 1
ATOM 1044 O O . VAL A 1 137 ? -18.030 1.734 -0.189 1.00 96.12 137 VAL A O 1
ATOM 1047 N N . ASP A 1 138 ? -19.210 3.627 -0.355 1.00 95.56 138 ASP A N 1
ATOM 1048 C CA . ASP A 1 138 ? -18.369 4.253 -1.387 1.00 95.56 138 ASP A CA 1
ATOM 1049 C C . ASP A 1 138 ? -17.804 5.578 -0.867 1.00 95.56 138 ASP A C 1
ATOM 1051 O O . ASP A 1 138 ? -18.539 6.501 -0.522 1.00 95.56 138 ASP A O 1
ATOM 1055 N N . SER A 1 139 ? -16.479 5.657 -0.771 1.00 94.00 139 SER A N 1
ATOM 1056 C CA . SER A 1 139 ? -15.739 6.812 -0.264 1.00 94.00 139 SER A CA 1
ATOM 1057 C C . SER A 1 139 ? -14.394 6.916 -0.996 1.00 94.00 139 SER A C 1
ATOM 1059 O O . SER A 1 139 ? -13.309 6.780 -0.427 1.00 94.00 139 SER A O 1
ATOM 1061 N N . THR A 1 140 ? -14.472 7.051 -2.322 1.00 83.50 140 THR A N 1
ATOM 1062 C CA . THR A 1 140 ? -13.323 6.947 -3.245 1.00 83.50 140 THR A CA 1
ATOM 1063 C C . THR A 1 140 ? -12.675 8.276 -3.633 1.00 83.50 140 THR A C 1
ATOM 1065 O O . THR A 1 140 ? -11.562 8.281 -4.150 1.00 83.50 140 THR A O 1
ATOM 1068 N N . LYS A 1 141 ? -13.338 9.417 -3.414 1.00 72.31 141 LYS A N 1
ATOM 1069 C CA . LYS A 1 141 ? -12.899 10.718 -3.966 1.00 72.31 141 LYS A CA 1
ATOM 1070 C C . LYS A 1 141 ? -12.093 11.601 -3.007 1.00 72.31 141 LYS A C 1
ATOM 1072 O O . LYS A 1 141 ? -11.932 12.792 -3.263 1.00 72.31 141 LYS A O 1
ATOM 1077 N N . THR A 1 142 ? -11.615 11.043 -1.904 1.00 67.00 142 THR A N 1
ATOM 1078 C CA . THR A 1 142 ? -10.875 11.742 -0.842 1.00 67.00 142 THR A CA 1
ATOM 1079 C C . THR A 1 142 ? -9.491 11.108 -0.655 1.00 67.00 142 THR A C 1
ATOM 1081 O O . THR A 1 142 ? -9.111 10.269 -1.462 1.00 67.00 142 THR A O 1
ATOM 1084 N N . GLY A 1 143 ? -8.710 11.541 0.344 1.00 80.25 143 GLY A N 1
ATOM 1085 C CA . GLY A 1 143 ? -7.466 10.890 0.775 1.00 80.25 143 GLY A CA 1
ATOM 1086 C C . GLY A 1 143 ? -7.735 9.480 1.306 1.00 80.25 143 GLY A C 1
ATOM 1087 O O . GLY A 1 143 ? -8.066 8.591 0.532 1.00 80.25 143 GLY A O 1
ATOM 1088 N N . TYR A 1 144 ? -7.639 9.247 2.619 1.00 91.12 144 TYR A N 1
ATOM 1089 C CA . TYR A 1 144 ? -8.218 8.010 3.155 1.00 91.12 144 TYR A CA 1
ATOM 1090 C C . TYR A 1 144 ? -9.741 8.063 2.990 1.00 91.12 144 TYR A C 1
ATOM 1092 O O . TYR A 1 144 ? -10.402 9.009 3.433 1.00 91.12 144 TYR A O 1
ATOM 1100 N N . GLY A 1 145 ? -10.299 7.032 2.359 1.00 94.38 145 GLY A N 1
ATOM 1101 C CA . GLY A 1 145 ? -11.743 6.842 2.282 1.00 94.38 145 GLY A CA 1
ATOM 1102 C C . GLY A 1 145 ? -12.344 6.517 3.651 1.00 94.38 145 GLY A C 1
ATOM 1103 O O . GLY A 1 145 ? -13.463 6.943 3.941 1.00 94.38 145 GLY A O 1
ATOM 1104 N N . LEU A 1 146 ? -11.571 5.822 4.490 1.00 97.44 146 LEU A N 1
ATOM 1105 C CA . LEU A 1 146 ? -11.869 5.506 5.883 1.00 97.44 146 LEU A CA 1
ATOM 1106 C C . LEU A 1 146 ? -10.606 5.692 6.739 1.00 97.44 146 LEU A C 1
ATOM 1108 O O . LEU A 1 146 ? -9.598 5.038 6.480 1.00 97.44 146 LEU A O 1
ATOM 1112 N N . ASP A 1 147 ? -10.675 6.544 7.759 1.00 97.69 147 ASP A N 1
ATOM 1113 C CA . ASP A 1 147 ? -9.707 6.636 8.859 1.00 97.69 147 ASP A CA 1
ATOM 1114 C C . ASP A 1 147 ? -10.435 6.306 10.170 1.00 97.69 147 ASP A C 1
ATOM 1116 O O . ASP A 1 147 ? -11.372 7.003 10.561 1.00 97.69 147 ASP A O 1
ATOM 1120 N N . LEU A 1 148 ? -10.051 5.197 10.800 1.00 98.62 148 LEU A N 1
ATOM 1121 C CA . LEU A 1 148 ? -10.674 4.664 12.007 1.00 98.62 148 LEU A CA 1
ATOM 1122 C C . LEU A 1 148 ? -9.634 4.522 13.117 1.00 98.62 148 LEU A C 1
ATOM 1124 O O . LEU A 1 148 ? -8.723 3.694 13.030 1.00 98.62 148 LEU A O 1
ATOM 1128 N N . LEU A 1 149 ? -9.809 5.295 14.184 1.00 98.62 149 LEU A N 1
ATOM 1129 C CA . LEU A 1 149 ? -8.948 5.285 15.358 1.00 98.62 149 LEU A CA 1
ATOM 1130 C C . LEU A 1 149 ? -9.650 4.639 16.556 1.00 98.62 149 LEU A C 1
ATOM 1132 O O . LEU A 1 149 ? -10.672 5.123 17.037 1.00 98.62 149 LEU A O 1
ATOM 1136 N N . PHE A 1 150 ? -9.029 3.587 17.084 1.00 98.75 150 PHE A N 1
ATOM 1137 C CA . PHE A 1 150 ? -9.286 3.041 18.409 1.00 98.75 150 PHE A CA 1
ATOM 1138 C C . PHE A 1 150 ? -8.179 3.511 19.357 1.00 98.75 150 PHE A C 1
ATOM 1140 O O . PHE A 1 150 ? -7.016 3.113 19.242 1.00 98.75 150 PHE A O 1
ATOM 1147 N N . ASN A 1 151 ? -8.530 4.377 20.303 1.00 98.19 151 ASN A N 1
ATOM 1148 C CA . ASN A 1 151 ? -7.606 4.913 21.297 1.00 98.19 151 ASN A CA 1
ATOM 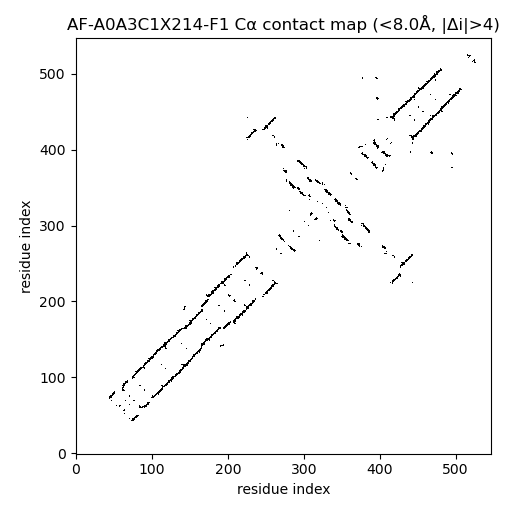1149 C C . ASN A 1 151 ? -8.127 4.569 22.692 1.00 98.19 151 ASN A C 1
ATOM 1151 O O . ASN A 1 151 ? -9.158 5.095 23.109 1.00 98.19 151 ASN A O 1
ATOM 1155 N N . ASN A 1 152 ? -7.455 3.652 23.395 1.00 97.69 152 ASN A N 1
ATOM 1156 C CA . ASN A 1 152 ? -7.954 3.086 24.656 1.00 97.69 152 ASN A CA 1
ATOM 1157 C C . ASN A 1 152 ? -9.413 2.580 24.529 1.00 97.69 152 ASN A C 1
ATOM 1159 O O . ASN A 1 152 ? -10.247 2.793 25.410 1.00 97.69 152 ASN A O 1
ATOM 1163 N N . THR A 1 153 ? -9.727 1.979 23.380 1.00 98.44 153 THR A N 1
ATOM 1164 C CA . THR A 1 153 ? -11.050 1.464 23.022 1.00 98.44 153 THR A CA 1
ATOM 1165 C C . THR A 1 153 ? -10.870 0.058 22.476 1.00 98.44 153 THR A C 1
ATOM 1167 O O . THR A 1 153 ? -10.206 -0.123 21.458 1.00 98.44 153 THR A O 1
ATOM 1170 N N . ASP A 1 154 ? -11.497 -0.916 23.119 1.00 98.12 154 ASP A N 1
ATOM 1171 C CA . ASP A 1 154 ? -11.543 -2.290 22.623 1.00 98.12 154 ASP A CA 1
ATOM 1172 C C . ASP A 1 154 ? -12.710 -2.472 21.655 1.00 98.12 154 ASP A C 1
ATOM 1174 O O . ASP A 1 154 ? -13.766 -1.867 21.839 1.00 98.12 154 ASP A O 1
ATOM 1178 N N . THR A 1 155 ? -12.558 -3.361 20.674 1.00 96.50 155 THR A N 1
ATOM 1179 C CA . THR A 1 155 ? -13.679 -3.897 19.895 1.00 96.50 155 THR A CA 1
ATOM 1180 C C . THR A 1 155 ? -13.589 -5.414 19.775 1.00 96.50 155 THR A C 1
ATOM 1182 O O . THR A 1 155 ? -12.516 -5.962 19.525 1.00 96.50 155 THR A O 1
ATOM 1185 N N . ASP A 1 156 ? -14.721 -6.111 19.910 1.00 93.50 156 ASP A N 1
ATOM 1186 C CA . ASP A 1 156 ? -14.762 -7.570 19.715 1.00 93.50 156 ASP A CA 1
ATOM 1187 C C . ASP A 1 156 ? -14.718 -7.980 18.229 1.00 93.50 156 ASP A C 1
ATOM 1189 O O . ASP A 1 156 ? -14.372 -9.123 17.901 1.00 93.50 156 ASP A O 1
ATOM 1193 N N . SER A 1 157 ? -15.106 -7.064 17.334 1.00 93.06 157 SER A N 1
ATOM 1194 C CA . SER A 1 157 ? -15.074 -7.270 15.885 1.00 93.06 157 SER A CA 1
ATOM 1195 C C . SER A 1 157 ? -14.975 -5.962 15.099 1.00 93.06 157 SER A C 1
ATOM 1197 O O . SER A 1 157 ? -15.621 -4.959 15.423 1.00 93.06 157 SER A O 1
ATOM 1199 N N . LEU A 1 158 ? -14.200 -5.997 14.017 1.00 97.69 158 LEU A N 1
ATOM 1200 C CA . LEU A 1 158 ? -14.173 -4.972 12.977 1.00 97.69 158 LEU A CA 1
ATOM 1201 C C . LEU A 1 158 ? -14.343 -5.652 11.620 1.00 97.69 158 LEU A C 1
ATOM 1203 O O . LEU A 1 158 ? -13.577 -6.555 11.293 1.00 97.69 158 LEU A O 1
ATOM 1207 N N . VAL A 1 159 ? -15.311 -5.204 10.822 1.00 97.62 159 VAL A N 1
ATOM 1208 C CA . VAL A 1 159 ? -15.514 -5.700 9.456 1.00 97.62 159 VAL A CA 1
ATOM 1209 C C . VAL A 1 159 ? -15.636 -4.537 8.480 1.00 97.62 159 VAL A C 1
ATOM 1211 O O . VAL A 1 159 ? -16.479 -3.662 8.659 1.00 97.62 159 VAL A O 1
ATOM 1214 N N . VAL A 1 160 ? -14.824 -4.560 7.426 1.00 98.06 160 VAL A N 1
ATOM 1215 C CA . VAL A 1 160 ? -14.924 -3.656 6.276 1.00 98.06 160 VAL A CA 1
ATOM 1216 C C . VAL A 1 160 ? -15.038 -4.507 5.021 1.00 98.06 160 VAL A C 1
ATOM 1218 O O . VAL A 1 160 ? -14.082 -5.203 4.660 1.00 98.06 160 VAL A O 1
ATOM 1221 N N . GLN A 1 161 ? -16.199 -4.490 4.373 1.00 95.62 161 GLN A N 1
ATOM 1222 C CA . GLN A 1 161 ? -16.444 -5.384 3.249 1.00 95.62 161 GLN A CA 1
ATOM 1223 C C . GLN A 1 161 ? -17.316 -4.803 2.152 1.00 95.62 161 GLN A C 1
ATOM 1225 O O . GLN A 1 161 ? -18.055 -3.846 2.379 1.00 95.62 161 GLN A O 1
ATOM 1230 N N . ASP A 1 162 ? -17.229 -5.426 0.975 1.00 94.94 162 ASP A N 1
ATOM 1231 C CA . ASP A 1 162 ? -18.095 -5.168 -0.180 1.00 94.94 162 ASP A CA 1
ATOM 1232 C C . ASP A 1 162 ? -18.200 -3.664 -0.508 1.00 94.94 162 ASP A C 1
ATOM 1234 O O . ASP A 1 162 ? -19.234 -3.160 -0.942 1.00 94.94 162 ASP A O 1
ATOM 1238 N N . SER A 1 163 ? -17.110 -2.932 -0.259 1.00 96.38 163 SER A N 1
ATOM 1239 C CA . SER A 1 163 ? -17.056 -1.471 -0.271 1.00 96.38 163 SER A CA 1
ATOM 1240 C C . SER A 1 163 ? -15.964 -0.950 -1.209 1.00 96.38 163 SER A C 1
ATOM 1242 O O . SER A 1 163 ? -15.091 -1.685 -1.685 1.00 96.38 163 SER A O 1
ATOM 1244 N N . ARG A 1 164 ? -16.013 0.354 -1.487 1.00 95.94 164 ARG A N 1
ATOM 1245 C CA . ARG A 1 164 ? -15.085 1.084 -2.350 1.00 95.94 164 ARG A CA 1
ATOM 1246 C C . ARG A 1 164 ? -14.468 2.250 -1.582 1.00 95.94 164 ARG A C 1
ATOM 1248 O O . ARG A 1 164 ? -15.183 3.135 -1.123 1.00 95.94 164 ARG A O 1
ATOM 1255 N N . PHE A 1 165 ? -13.142 2.291 -1.474 1.00 95.31 165 PHE A N 1
ATOM 1256 C CA . PHE A 1 165 ? -12.442 3.325 -0.701 1.00 95.31 165 PHE A CA 1
ATOM 1257 C C . PHE A 1 165 ? -11.245 3.913 -1.456 1.00 95.31 165 PHE A C 1
ATOM 1259 O O . PHE A 1 165 ? -10.576 3.214 -2.213 1.00 95.31 165 PHE A O 1
ATOM 1266 N N . GLY A 1 166 ? -10.925 5.181 -1.179 1.00 91.06 166 GLY A N 1
ATOM 1267 C CA . GLY A 1 166 ? -9.646 5.809 -1.549 1.00 91.06 166 GLY A CA 1
ATOM 1268 C C . GLY A 1 166 ? -8.470 5.373 -0.661 1.00 91.06 166 GLY A C 1
ATOM 1269 O O . GLY A 1 166 ? -7.374 5.895 -0.764 1.00 91.06 166 GLY A O 1
ATOM 1270 N N . GLY A 1 167 ? -8.688 4.436 0.258 1.00 95.25 167 GLY A N 1
ATOM 1271 C CA . GLY A 1 167 ? -7.706 3.973 1.235 1.00 95.25 167 GLY A CA 1
ATOM 1272 C C . GLY A 1 167 ? -8.384 3.696 2.570 1.00 95.25 167 GLY A C 1
ATOM 1273 O O . GLY A 1 167 ? -9.354 4.372 2.923 1.00 95.25 167 GLY A O 1
ATOM 1274 N N . ILE A 1 168 ? -7.890 2.701 3.300 1.00 98.38 168 ILE A N 1
ATOM 1275 C CA . ILE A 1 168 ? -8.415 2.307 4.609 1.00 98.38 168 ILE A CA 1
ATOM 1276 C C . ILE A 1 168 ? -7.289 2.394 5.630 1.00 98.38 168 ILE A C 1
ATOM 1278 O O . ILE A 1 168 ? -6.283 1.700 5.507 1.00 98.38 168 ILE A O 1
ATOM 1282 N N . LYS A 1 169 ? -7.481 3.201 6.668 1.00 98.44 169 LYS A N 1
ATOM 1283 C CA . LYS A 1 169 ? -6.601 3.266 7.828 1.00 98.44 169 LYS A CA 1
ATOM 1284 C C . LYS A 1 169 ? -7.350 2.797 9.067 1.00 98.44 169 LYS A C 1
ATOM 1286 O O . LYS A 1 169 ? -8.435 3.286 9.369 1.00 98.44 169 LYS A O 1
ATOM 1291 N N . VAL A 1 170 ? -6.749 1.851 9.780 1.00 98.81 170 VAL A N 1
ATOM 1292 C CA . VAL A 1 170 ? -7.226 1.338 11.064 1.00 98.81 170 VAL A CA 1
ATOM 1293 C C . VAL A 1 170 ? -6.079 1.439 12.058 1.00 98.81 170 VAL A C 1
ATOM 1295 O O . VAL A 1 170 ? -5.031 0.825 11.857 1.00 98.81 170 VAL A O 1
ATOM 1298 N N . ALA A 1 171 ? -6.272 2.212 13.122 1.00 98.62 171 ALA A N 1
ATOM 1299 C CA . ALA A 1 171 ? -5.261 2.439 14.145 1.00 98.62 171 ALA A CA 1
ATOM 1300 C C . ALA A 1 171 ? -5.724 1.940 15.520 1.00 98.62 171 ALA A C 1
ATOM 1302 O O . ALA A 1 171 ? -6.841 2.235 15.940 1.00 98.62 171 ALA A O 1
ATOM 1303 N N . ALA A 1 172 ? -4.849 1.226 16.230 1.00 98.50 172 ALA A N 1
ATOM 1304 C CA . ALA A 1 172 ? -5.021 0.809 17.620 1.00 98.50 172 ALA A CA 1
ATOM 1305 C C . ALA A 1 172 ? -3.904 1.414 18.477 1.00 98.50 172 ALA A C 1
ATOM 1307 O O . ALA A 1 172 ? -2.719 1.161 18.246 1.00 98.50 172 ALA A O 1
ATOM 1308 N N . SER A 1 173 ? -4.270 2.222 19.471 1.00 97.56 173 SER A N 1
ATOM 1309 C CA . SER A 1 173 ? -3.315 2.931 20.327 1.00 97.56 173 SER A CA 1
ATOM 1310 C C . SER A 1 173 ? -3.783 3.036 21.778 1.00 97.56 173 SER A C 1
ATOM 1312 O O . SER A 1 173 ? -4.951 2.804 22.092 1.00 97.56 173 SER A O 1
ATOM 1314 N N . ALA A 1 174 ? -2.849 3.390 22.665 1.00 95.25 174 ALA A N 1
ATOM 1315 C CA . ALA A 1 174 ? -3.095 3.654 24.084 1.00 95.25 174 ALA A CA 1
ATOM 1316 C C . ALA A 1 174 ? -3.876 2.54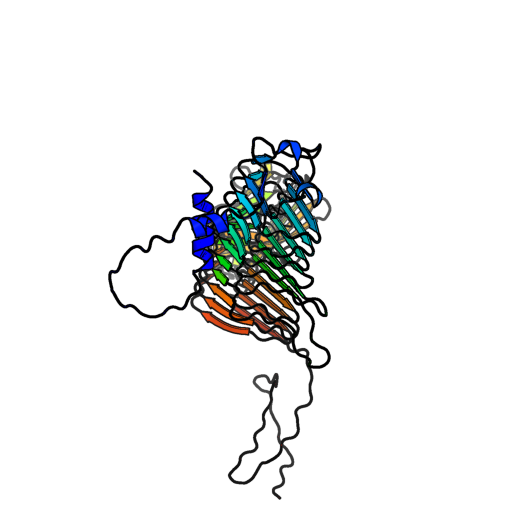8 24.820 1.00 95.25 174 ALA A C 1
ATOM 1318 O O . ALA A 1 174 ? -4.662 2.838 25.719 1.00 95.25 174 ALA A O 1
ATOM 1319 N N . GLY A 1 175 ? -3.630 1.280 24.477 1.00 95.75 175 GLY A N 1
ATOM 1320 C CA . GLY A 1 175 ? -4.253 0.143 25.154 1.00 95.75 175 GLY A CA 1
ATOM 1321 C C . GLY A 1 175 ? -5.459 -0.453 24.431 1.00 95.75 175 GLY A C 1
ATOM 1322 O O . GLY A 1 175 ? -6.195 -1.210 25.047 1.00 95.75 175 GLY A O 1
ATOM 1323 N N . ALA A 1 176 ? -5.695 -0.084 23.170 1.00 97.88 176 ALA A N 1
ATOM 1324 C CA . ALA A 1 176 ? -6.809 -0.592 22.374 1.00 97.88 176 ALA A CA 1
ATOM 1325 C C . ALA A 1 176 ? -6.573 -2.027 21.874 1.00 97.88 176 ALA A C 1
ATOM 1327 O O . ALA A 1 176 ? -5.517 -2.317 21.307 1.00 97.88 176 ALA A O 1
ATOM 1328 N N . ASP A 1 177 ? -7.584 -2.889 21.990 1.00 97.19 177 ASP A N 1
ATOM 1329 C CA . ASP A 1 177 ? -7.594 -4.234 21.403 1.00 97.19 177 ASP A CA 1
ATOM 1330 C C . ASP A 1 177 ? -8.627 -4.360 20.269 1.00 97.19 177 ASP A C 1
ATOM 1332 O O . ASP A 1 177 ? -9.836 -4.256 20.492 1.00 97.19 177 ASP A O 1
ATOM 1336 N N . ILE A 1 178 ? -8.161 -4.622 19.043 1.00 97.50 178 ILE A N 1
ATOM 1337 C CA . ILE A 1 178 ? -9.019 -4.965 17.902 1.00 97.50 178 ILE A CA 1
ATOM 1338 C C . ILE A 1 178 ? -9.078 -6.483 17.767 1.00 97.50 178 ILE A C 1
ATOM 1340 O O . ILE A 1 178 ? -8.228 -7.104 17.123 1.00 97.50 178 ILE A O 1
ATOM 1344 N N . ARG A 1 179 ? -10.130 -7.094 18.308 1.00 91.44 179 ARG A N 1
ATOM 1345 C CA . ARG A 1 179 ? -10.353 -8.531 18.140 1.00 91.44 179 ARG A CA 1
ATOM 1346 C C . ARG A 1 179 ? -10.995 -8.787 16.782 1.00 91.44 179 ARG A C 1
ATOM 1348 O O . ARG A 1 179 ? -11.928 -8.097 16.379 1.00 91.44 179 ARG A O 1
ATOM 1355 N N . ASN A 1 180 ? -10.517 -9.815 16.081 1.00 87.62 180 ASN A N 1
ATOM 1356 C CA . ASN A 1 180 ? -11.135 -10.334 14.854 1.00 87.62 180 ASN A CA 1
ATOM 1357 C C . ASN A 1 180 ? -11.380 -9.270 13.764 1.00 87.62 180 ASN A C 1
ATOM 1359 O O . ASN A 1 180 ? -12.481 -9.181 13.213 1.00 87.62 180 ASN A O 1
ATOM 1363 N N . GLY A 1 181 ? -10.368 -8.463 13.442 1.00 97.19 181 GLY A N 1
ATOM 1364 C CA . GLY A 1 181 ? -10.456 -7.534 12.315 1.00 97.19 181 GLY A CA 1
ATOM 1365 C C . GLY A 1 181 ? -10.499 -8.258 10.964 1.00 97.19 181 GLY A C 1
ATOM 1366 O O . GLY A 1 181 ? -9.738 -9.199 10.736 1.00 97.19 181 GLY A O 1
ATOM 1367 N N . LEU A 1 182 ? -11.381 -7.824 10.065 1.00 98.50 182 LEU A N 1
ATOM 1368 C CA . LEU A 1 182 ? -11.509 -8.335 8.702 1.00 98.50 182 LEU A CA 1
ATOM 1369 C C . LEU A 1 182 ? -11.705 -7.186 7.708 1.00 98.50 182 LEU A C 1
ATOM 1371 O O . LEU A 1 182 ? -12.676 -6.438 7.805 1.00 98.50 182 LEU A O 1
ATOM 1375 N N . ILE A 1 183 ? -10.824 -7.100 6.713 1.00 98.69 183 ILE A N 1
ATOM 1376 C CA . ILE A 1 183 ? -10.994 -6.241 5.536 1.00 98.69 183 ILE A CA 1
ATOM 1377 C C . ILE A 1 183 ? -11.053 -7.141 4.301 1.00 98.69 183 ILE A C 1
ATOM 1379 O O . ILE A 1 183 ? -10.033 -7.718 3.913 1.00 98.69 183 ILE A O 1
ATOM 1383 N N . SER A 1 184 ? -12.231 -7.285 3.689 1.00 98.19 184 SER A N 1
ATOM 1384 C CA . SER A 1 184 ? -12.418 -8.245 2.594 1.00 98.19 184 SER A CA 1
ATOM 1385 C C . SER A 1 184 ? -13.355 -7.818 1.479 1.00 98.19 184 SER A C 1
ATOM 1387 O O . SER A 1 184 ? -14.327 -7.124 1.730 1.00 98.19 184 SER A O 1
ATOM 1389 N N . ASN A 1 185 ? -13.128 -8.319 0.263 1.00 97.12 185 ASN A N 1
ATOM 1390 C CA . ASN A 1 185 ? -13.983 -8.059 -0.906 1.00 97.12 185 ASN A CA 1
ATOM 1391 C C . ASN A 1 185 ? -14.149 -6.566 -1.243 1.00 97.12 185 ASN A C 1
ATOM 1393 O O . ASN A 1 185 ? -15.165 -6.159 -1.802 1.00 97.12 185 ASN A O 1
ATOM 1397 N N . ASN A 1 186 ? -13.159 -5.735 -0.915 1.00 96.75 186 ASN A N 1
ATOM 1398 C CA . ASN A 1 186 ? -13.191 -4.315 -1.244 1.00 96.75 186 ASN A CA 1
ATOM 1399 C C . ASN A 1 186 ? -12.483 -4.025 -2.573 1.00 96.75 186 ASN A C 1
ATOM 1401 O O . ASN A 1 186 ? -11.630 -4.791 -3.040 1.00 96.75 186 ASN A O 1
ATOM 1405 N N . LEU A 1 187 ? -12.815 -2.868 -3.144 1.00 95.50 187 LEU A N 1
ATOM 1406 C CA . LEU A 1 187 ? -12.081 -2.219 -4.227 1.00 95.50 187 LEU A CA 1
ATOM 1407 C C . LEU A 1 187 ? -11.424 -0.948 -3.681 1.00 95.50 187 LEU A C 1
ATOM 1409 O O . LEU A 1 187 ? -12.112 -0.046 -3.201 1.00 95.50 187 LEU A O 1
ATOM 1413 N N . ILE A 1 188 ? -10.098 -0.875 -3.756 1.00 95.19 188 ILE A N 1
ATOM 1414 C CA . ILE A 1 188 ? -9.323 0.230 -3.193 1.00 95.19 188 ILE A CA 1
ATOM 1415 C C . ILE A 1 188 ? -8.460 0.852 -4.286 1.00 95.19 188 ILE A C 1
ATOM 1417 O O . ILE A 1 188 ? -7.570 0.200 -4.832 1.00 95.19 188 ILE A O 1
ATOM 1421 N N . ASP A 1 189 ? -8.720 2.124 -4.569 1.00 88.19 189 ASP A N 1
ATOM 1422 C CA . ASP A 1 189 ? -7.978 2.938 -5.530 1.00 88.19 189 ASP A CA 1
ATOM 1423 C C . ASP A 1 189 ? -7.434 4.169 -4.796 1.00 88.19 189 ASP A C 1
ATOM 1425 O O . ASP A 1 189 ? -8.097 5.203 -4.711 1.00 88.19 189 ASP A O 1
ATOM 1429 N N . ALA A 1 190 ? -6.243 4.037 -4.210 1.00 87.50 190 ALA A N 1
ATOM 1430 C CA . ALA A 1 190 ? -5.689 5.063 -3.341 1.00 87.50 190 ALA A CA 1
ATOM 1431 C C . ALA A 1 190 ? -5.041 6.217 -4.122 1.00 87.50 190 ALA A C 1
ATOM 1433 O O . ALA A 1 190 ? -4.258 5.976 -5.053 1.00 87.50 190 ALA A O 1
ATOM 1434 N N . PRO A 1 191 ? -5.318 7.482 -3.747 1.00 80.06 191 PRO A N 1
ATOM 1435 C CA . PRO A 1 191 ? -4.676 8.637 -4.350 1.00 80.06 191 PRO A CA 1
ATOM 1436 C C . PRO A 1 191 ? -3.213 8.764 -3.891 1.00 80.06 191 PRO A C 1
ATOM 1438 O O . PRO A 1 191 ? -2.692 7.976 -3.103 1.00 80.06 191 PRO A O 1
ATOM 1441 N N . ALA A 1 192 ? -2.534 9.797 -4.393 1.00 77.94 192 ALA A N 1
ATOM 1442 C CA . ALA A 1 192 ? -1.168 10.114 -3.984 1.00 77.94 192 ALA A CA 1
ATOM 1443 C C . ALA A 1 192 ? -1.059 10.317 -2.464 1.00 77.94 192 ALA A C 1
ATOM 1445 O O . ALA A 1 192 ? -1.878 11.009 -1.857 1.00 77.94 192 ALA A O 1
ATOM 1446 N N . GLY A 1 193 ? -0.001 9.776 -1.870 1.00 79.06 193 GLY A N 1
ATOM 1447 C CA . GLY A 1 193 ? 0.332 9.927 -0.462 1.00 79.06 193 GLY A CA 1
ATOM 1448 C C . GLY A 1 193 ? -0.432 9.010 0.493 1.00 79.06 193 GLY A C 1
ATOM 1449 O O . GLY A 1 193 ? -0.165 9.103 1.689 1.00 79.06 193 GLY A O 1
ATOM 1450 N N . VAL A 1 194 ? -1.305 8.127 -0.004 1.00 87.56 194 VAL A N 1
ATOM 1451 C CA . VAL A 1 194 ? -2.212 7.285 0.795 1.00 87.56 194 VAL A CA 1
ATOM 1452 C C . VAL A 1 194 ? -1.936 5.796 0.550 1.00 87.56 194 VAL A C 1
ATOM 1454 O O . VAL A 1 194 ? -1.895 5.350 -0.596 1.00 87.56 194 VAL A O 1
ATOM 1457 N N . GLU A 1 195 ? -1.723 5.017 1.616 1.00 93.12 195 GLU A N 1
ATOM 1458 C CA . GLU A 1 195 ? -1.681 3.549 1.546 1.00 93.12 195 GLU A CA 1
ATOM 1459 C C . GLU A 1 195 ? -3.044 2.969 1.144 1.00 93.12 195 GLU A C 1
ATOM 1461 O O . GLU A 1 195 ? -4.094 3.511 1.486 1.00 93.12 195 GLU A O 1
ATOM 1466 N N . GLY A 1 196 ? -3.039 1.809 0.484 1.00 95.56 196 GLY A N 1
ATOM 1467 C CA . GLY A 1 196 ? -4.282 1.100 0.176 1.00 95.56 196 GLY A CA 1
ATOM 1468 C C . GLY A 1 196 ? -4.979 0.643 1.459 1.00 95.56 196 GLY A C 1
ATOM 1469 O O . GLY A 1 196 ? -6.109 1.040 1.745 1.00 95.56 196 GLY A O 1
ATOM 1470 N N . ILE A 1 197 ? -4.275 -0.152 2.263 1.00 98.62 197 ILE A N 1
ATOM 1471 C CA . ILE A 1 197 ? -4.670 -0.519 3.624 1.00 98.62 197 ILE A CA 1
ATOM 1472 C C . ILE A 1 197 ? -3.499 -0.256 4.568 1.00 98.62 197 ILE A C 1
ATOM 1474 O O . ILE A 1 197 ? -2.415 -0.806 4.374 1.00 98.62 197 ILE A O 1
ATOM 1478 N N . LEU A 1 198 ? -3.736 0.527 5.618 1.00 98.56 198 LEU A N 1
ATOM 1479 C CA . LEU A 1 198 ? -2.821 0.741 6.733 1.00 98.56 198 LEU A CA 1
ATOM 1480 C C . LEU A 1 198 ? -3.441 0.206 8.029 1.00 98.56 198 LEU A C 1
ATOM 1482 O O . LEU A 1 198 ? -4.420 0.758 8.525 1.00 98.56 198 LEU A O 1
ATOM 1486 N N . LEU A 1 199 ? -2.829 -0.834 8.594 1.00 98.81 199 LEU A N 1
ATOM 1487 C CA . LEU A 1 199 ? -3.046 -1.254 9.978 1.00 98.81 199 LEU A CA 1
ATOM 1488 C C . LEU A 1 199 ? -1.897 -0.722 10.840 1.00 98.81 199 LEU A C 1
ATOM 1490 O O . LEU A 1 199 ? -0.743 -1.103 10.632 1.00 98.81 199 LEU A O 1
ATOM 1494 N N . ASP A 1 200 ? -2.205 0.144 11.799 1.00 98.69 200 ASP A N 1
ATOM 1495 C CA . ASP A 1 200 ? -1.220 0.773 12.682 1.00 98.69 200 ASP A CA 1
ATOM 1496 C C . ASP A 1 200 ? -1.488 0.418 14.151 1.00 98.69 200 ASP A C 1
ATOM 1498 O O . ASP A 1 200 ? -2.471 0.862 14.739 1.00 98.69 200 ASP A O 1
ATOM 1502 N N . VAL A 1 201 ? -0.632 -0.410 14.752 1.00 98.56 201 VAL A N 1
ATOM 1503 C CA . VAL A 1 201 ? -0.785 -0.910 16.126 1.00 98.56 201 VAL A CA 1
ATOM 1504 C C . VAL A 1 201 ? 0.370 -0.402 16.978 1.00 98.56 201 VAL A C 1
ATOM 1506 O O . VAL A 1 201 ? 1.511 -0.844 16.835 1.00 98.56 201 VAL A O 1
ATOM 1509 N N . GLN A 1 202 ? 0.070 0.522 17.889 1.00 98.00 202 GLN A N 1
ATOM 1510 C CA . GLN A 1 202 ? 1.070 1.213 18.699 1.00 98.00 202 GLN A CA 1
ATOM 1511 C C . GLN A 1 202 ? 0.835 0.974 20.189 1.00 98.00 202 GLN A C 1
ATOM 1513 O O . GLN A 1 202 ? -0.171 1.393 20.769 1.00 98.00 202 GLN A O 1
ATOM 1518 N N . THR A 1 203 ? 1.792 0.303 20.822 1.00 95.94 203 THR A N 1
ATOM 1519 C CA . THR A 1 203 ? 1.855 0.107 22.271 1.00 95.94 203 THR A CA 1
ATOM 1520 C C . THR A 1 203 ? 2.740 1.174 22.905 1.00 95.94 203 THR A C 1
ATOM 1522 O O . THR A 1 203 ? 3.845 1.447 22.437 1.00 95.94 203 THR A O 1
ATOM 1525 N N . VAL A 1 204 ? 2.273 1.747 24.014 1.00 92.00 204 VAL A N 1
ATOM 1526 C CA . VAL A 1 204 ? 3.044 2.684 24.846 1.00 92.00 204 VAL A CA 1
ATOM 1527 C C . VAL A 1 204 ? 3.177 2.132 26.264 1.00 92.00 204 VAL A C 1
ATOM 1529 O O . VAL A 1 204 ? 2.507 1.171 26.636 1.00 92.00 204 VAL A O 1
ATOM 1532 N N . ASN A 1 205 ? 4.083 2.698 27.064 1.00 90.31 205 ASN A N 1
ATOM 1533 C CA . ASN A 1 205 ? 4.403 2.152 28.384 1.00 90.31 205 ASN A CA 1
ATOM 1534 C C . ASN A 1 205 ? 3.161 2.035 29.286 1.00 90.31 205 ASN A C 1
ATOM 1536 O O . ASN A 1 205 ? 2.512 3.034 29.587 1.00 90.31 205 ASN A O 1
ATOM 1540 N N . GLY A 1 206 ? 2.849 0.807 29.711 1.00 88.44 206 GLY A N 1
ATOM 1541 C CA . GLY A 1 206 ? 1.685 0.492 30.545 1.00 88.44 206 GLY A CA 1
ATOM 1542 C C . GLY A 1 206 ? 0.349 0.382 29.800 1.00 88.44 206 GLY A C 1
ATOM 1543 O O . GLY A 1 206 ? -0.657 0.081 30.437 1.00 88.44 206 GLY A O 1
ATOM 1544 N N . GLN A 1 207 ? 0.320 0.589 28.481 1.00 94.50 207 GLN A N 1
ATOM 1545 C CA . GLN A 1 207 ? -0.887 0.512 27.656 1.00 94.50 207 GLN A CA 1
ATOM 1546 C C . GLN A 1 207 ? -0.611 -0.310 26.390 1.00 94.50 207 GLN A C 1
ATOM 1548 O O . GLN A 1 207 ? -0.105 0.201 25.386 1.00 94.50 207 GLN A O 1
ATOM 1553 N N . ILE A 1 208 ? -0.924 -1.604 26.468 1.00 95.88 208 ILE A N 1
ATOM 1554 C CA . ILE A 1 208 ? -0.674 -2.583 25.405 1.00 95.88 208 ILE A CA 1
ATOM 1555 C C . ILE A 1 208 ? -1.819 -2.557 24.399 1.00 95.88 208 ILE A C 1
ATOM 1557 O O . ILE A 1 208 ? -2.950 -2.854 24.768 1.00 95.88 208 ILE A O 1
ATOM 1561 N N . SER A 1 209 ? -1.508 -2.243 23.143 1.00 97.94 209 SER A N 1
ATOM 1562 C CA . SER A 1 209 ? -2.469 -2.292 22.037 1.00 97.94 209 SER A CA 1
ATOM 1563 C C . SER A 1 209 ? -2.250 -3.549 21.191 1.00 97.94 209 SER A C 1
ATOM 1565 O O . SER A 1 209 ? -1.100 -3.934 20.947 1.00 97.94 209 SER A O 1
ATOM 1567 N N . THR A 1 210 ? -3.330 -4.171 20.720 1.00 96.88 210 THR A N 1
ATOM 1568 C CA . THR A 1 210 ? -3.305 -5.430 19.953 1.00 96.88 210 THR A CA 1
ATOM 1569 C C . THR A 1 210 ? -4.293 -5.423 18.789 1.00 96.88 210 THR A C 1
ATOM 1571 O O . THR A 1 210 ? -5.259 -4.663 18.761 1.00 96.88 210 THR A O 1
ATOM 1574 N N . ALA A 1 211 ? -4.035 -6.285 17.804 1.00 97.62 211 ALA A N 1
ATOM 1575 C CA . ALA A 1 211 ? -4.936 -6.555 16.684 1.00 97.62 211 ALA A CA 1
ATOM 1576 C C . ALA A 1 211 ? -4.855 -8.041 16.290 1.00 97.62 211 ALA A C 1
ATOM 1578 O O . ALA A 1 211 ? -4.603 -8.400 15.138 1.00 97.62 211 ALA A O 1
ATOM 1579 N N . ASP A 1 212 ? -4.958 -8.924 17.281 1.00 95.00 212 ASP A N 1
ATOM 1580 C CA . ASP A 1 212 ? -4.727 -10.350 17.076 1.00 95.00 212 ASP A CA 1
ATOM 1581 C C . ASP A 1 212 ? -5.798 -10.976 16.169 1.00 95.00 212 ASP A C 1
ATOM 1583 O O . ASP A 1 212 ? -7.002 -10.731 16.289 1.00 95.00 212 ASP A O 1
ATOM 1587 N N . GLY A 1 213 ? -5.341 -11.813 15.239 1.00 94.62 213 GLY A N 1
ATOM 1588 C CA . GLY A 1 213 ? -6.181 -12.464 14.243 1.00 94.62 213 GLY A CA 1
ATOM 1589 C C . GLY A 1 213 ? -6.734 -11.509 13.186 1.00 94.62 213 GLY A C 1
ATOM 1590 O O . GLY A 1 213 ? -7.781 -11.812 12.618 1.00 94.62 213 GLY A O 1
ATOM 1591 N N . PHE A 1 214 ? -6.082 -10.367 12.932 1.00 98.44 214 PHE A N 1
ATOM 1592 C CA . PHE A 1 214 ? -6.481 -9.450 11.862 1.00 98.44 214 PHE A CA 1
ATOM 1593 C C . PHE A 1 214 ? -6.273 -10.080 10.479 1.00 98.44 214 PHE A C 1
ATOM 1595 O O . PHE A 1 214 ? -5.235 -10.692 10.204 1.00 98.44 214 PHE A O 1
ATOM 1602 N N . ARG A 1 215 ? -7.258 -9.922 9.591 1.00 98.62 215 ARG A N 1
ATOM 1603 C CA . ARG A 1 215 ? -7.278 -10.558 8.270 1.00 98.62 215 ARG A CA 1
ATOM 1604 C C . ARG A 1 215 ? -7.580 -9.554 7.165 1.00 98.62 215 ARG A C 1
ATOM 1606 O O . ARG A 1 215 ? -8.509 -8.756 7.272 1.00 98.62 215 ARG A O 1
ATOM 1613 N N . ILE A 1 216 ? -6.805 -9.622 6.089 1.00 98.81 216 ILE A N 1
ATOM 1614 C CA . ILE A 1 216 ? -6.992 -8.846 4.861 1.00 98.81 216 ILE A CA 1
ATOM 1615 C C . ILE A 1 216 ? -7.133 -9.848 3.718 1.00 98.81 216 ILE A C 1
ATOM 1617 O O . ILE A 1 216 ? -6.154 -10.482 3.316 1.00 98.81 216 ILE A O 1
ATOM 1621 N N . GLU A 1 217 ? -8.358 -10.044 3.234 1.00 98.31 217 GLU A N 1
ATOM 1622 C CA . GLU A 1 217 ? -8.697 -11.214 2.419 1.00 98.31 217 GLU A CA 1
ATOM 1623 C C . GLU A 1 217 ? -9.474 -10.850 1.156 1.00 98.31 217 GLU A C 1
ATOM 1625 O O . GLU A 1 217 ? -10.465 -10.132 1.221 1.00 98.31 217 GLU A O 1
ATOM 1630 N N . ASN A 1 218 ? -9.105 -11.425 0.013 1.00 97.81 218 ASN A N 1
ATOM 1631 C CA . ASN A 1 218 ? -9.923 -11.397 -1.207 1.00 97.81 218 ASN A CA 1
ATOM 1632 C C . ASN A 1 218 ? -10.328 -9.986 -1.674 1.00 97.81 218 ASN A C 1
ATOM 1634 O O . ASN A 1 218 ? -11.392 -9.797 -2.264 1.00 97.81 218 ASN A O 1
ATOM 1638 N N . ASN A 1 219 ? -9.503 -8.969 -1.413 1.00 97.38 219 ASN A N 1
ATOM 1639 C CA . ASN A 1 219 ? -9.741 -7.644 -1.974 1.00 97.38 219 ASN A CA 1
ATOM 1640 C C . ASN A 1 219 ? -9.376 -7.687 -3.462 1.00 97.38 219 ASN A C 1
ATOM 1642 O O . ASN A 1 219 ? -8.223 -7.939 -3.834 1.00 97.38 219 ASN A O 1
ATOM 1646 N N . ALA A 1 220 ? -10.388 -7.483 -4.309 1.00 88.06 220 ALA A N 1
ATOM 1647 C CA . ALA A 1 220 ? -10.305 -7.719 -5.749 1.00 88.06 220 ALA A CA 1
ATOM 1648 C C . ALA A 1 220 ? -9.304 -6.791 -6.445 1.00 88.06 220 ALA A C 1
ATOM 1650 O O . ALA A 1 220 ? -8.790 -7.128 -7.509 1.00 88.06 220 ALA A O 1
ATOM 1651 N N . ARG A 1 221 ? -9.030 -5.628 -5.845 1.00 92.44 221 ARG A N 1
ATOM 1652 C CA . ARG A 1 221 ? -7.983 -4.704 -6.271 1.00 92.44 221 ARG A CA 1
ATOM 1653 C C . ARG A 1 221 ? -7.627 -3.757 -5.132 1.00 92.44 221 ARG A C 1
ATOM 1655 O O . ARG A 1 221 ? -8.507 -3.119 -4.560 1.00 92.44 221 ARG A O 1
ATOM 1662 N N . ILE A 1 222 ? -6.332 -3.645 -4.863 1.00 95.31 222 ILE A N 1
ATOM 1663 C CA . ILE A 1 222 ? -5.726 -2.615 -4.023 1.00 95.31 222 ILE A CA 1
ATOM 1664 C C . ILE A 1 222 ? -4.633 -1.951 -4.852 1.00 95.31 222 ILE A C 1
ATOM 1666 O O . ILE A 1 222 ? -3.573 -2.532 -5.086 1.00 95.31 222 ILE A O 1
ATOM 1670 N N . SER A 1 223 ? -4.926 -0.753 -5.340 1.00 89.00 223 SER A N 1
ATOM 1671 C CA . SER A 1 223 ? -4.048 0.021 -6.208 1.00 89.00 223 SER A CA 1
ATOM 1672 C C . SER A 1 223 ? -3.598 1.275 -5.477 1.00 89.00 223 SER A C 1
ATOM 1674 O O . SER A 1 223 ? -4.433 2.016 -4.965 1.00 89.00 223 SER A O 1
ATOM 1676 N N . THR A 1 224 ? -2.299 1.549 -5.466 1.00 84.69 224 THR A N 1
ATOM 1677 C CA . THR A 1 224 ? -1.745 2.783 -4.892 1.00 84.69 224 THR A CA 1
ATOM 1678 C C . THR A 1 224 ? -0.780 3.447 -5.861 1.00 84.69 224 THR A C 1
ATOM 1680 O O . THR A 1 224 ? -0.206 2.810 -6.748 1.00 84.69 224 THR A O 1
ATOM 1683 N N . ARG A 1 225 ? -0.590 4.757 -5.699 1.00 76.62 225 ARG A N 1
ATOM 1684 C CA . ARG A 1 225 ? 0.276 5.549 -6.579 1.00 76.62 225 ARG A CA 1
ATOM 1685 C C . ARG A 1 225 ? 1.743 5.565 -6.149 1.00 76.62 225 ARG A C 1
ATOM 1687 O O . ARG A 1 225 ? 2.615 5.419 -7.000 1.00 76.62 225 ARG A O 1
ATOM 1694 N N . ASP A 1 226 ? 2.005 5.814 -4.871 1.00 72.12 226 ASP A N 1
ATOM 1695 C CA . ASP A 1 226 ? 3.339 6.114 -4.317 1.00 72.12 226 ASP A CA 1
ATOM 1696 C C . ASP A 1 226 ? 3.493 5.683 -2.840 1.00 72.12 226 ASP A C 1
ATOM 1698 O O . ASP A 1 226 ? 4.448 6.066 -2.157 1.00 72.12 226 ASP A O 1
ATOM 1702 N N . ARG A 1 227 ? 2.572 4.848 -2.348 1.00 86.44 227 ARG A N 1
ATOM 1703 C CA . ARG A 1 227 ? 2.578 4.251 -1.003 1.00 86.44 227 ARG A CA 1
ATOM 1704 C C . ARG A 1 227 ? 2.366 2.745 -1.053 1.00 86.44 227 ARG A C 1
ATOM 1706 O O . ARG A 1 227 ? 2.021 2.198 -2.095 1.00 86.44 227 ARG A O 1
ATOM 1713 N N . ASP A 1 228 ? 2.577 2.073 0.071 1.00 92.88 228 ASP A N 1
ATOM 1714 C CA . ASP A 1 228 ? 2.359 0.633 0.209 1.00 92.88 228 ASP A CA 1
ATOM 1715 C C . ASP A 1 228 ? 0.896 0.251 -0.095 1.00 92.88 228 ASP A C 1
ATOM 1717 O O . ASP A 1 228 ? -0.030 0.930 0.357 1.00 92.88 228 ASP A O 1
ATOM 1721 N N . ALA A 1 229 ? 0.670 -0.840 -0.838 1.00 95.62 229 ALA A N 1
ATOM 1722 C CA . ALA A 1 229 ? -0.693 -1.332 -1.070 1.00 95.62 229 ALA A CA 1
ATOM 1723 C C . ALA A 1 229 ? -1.295 -1.898 0.218 1.00 95.62 229 ALA A C 1
ATOM 1725 O O . ALA A 1 229 ? -2.400 -1.516 0.597 1.00 95.62 229 ALA A O 1
ATOM 1726 N N . ILE A 1 230 ? -0.545 -2.735 0.935 1.00 98.62 230 ILE A N 1
ATOM 1727 C CA . ILE A 1 230 ? -0.860 -3.123 2.310 1.00 98.62 230 ILE A CA 1
ATOM 1728 C C . ILE A 1 230 ? 0.336 -2.799 3.194 1.00 98.62 230 ILE A C 1
ATOM 1730 O O . ILE A 1 230 ? 1.446 -3.271 2.947 1.00 98.62 230 ILE A O 1
ATOM 1734 N N . LYS A 1 231 ? 0.095 -2.053 4.268 1.00 98.19 231 LYS A N 1
ATOM 1735 C CA . LYS A 1 231 ? 1.080 -1.750 5.298 1.00 98.19 231 LYS A CA 1
ATOM 1736 C C . LYS A 1 231 ? 0.559 -2.142 6.666 1.00 98.19 231 LYS A C 1
ATOM 1738 O O . LYS A 1 231 ? -0.517 -1.720 7.081 1.00 98.19 231 LYS A O 1
ATOM 1743 N N . VAL A 1 232 ? 1.368 -2.903 7.386 1.00 98.62 232 VAL A N 1
ATOM 1744 C CA . VAL A 1 232 ? 1.162 -3.192 8.801 1.00 98.62 232 VAL A CA 1
ATOM 1745 C C . VAL A 1 232 ? 2.334 -2.613 9.568 1.00 98.62 232 VAL A C 1
ATOM 1747 O O . VAL A 1 232 ? 3.484 -2.968 9.310 1.00 98.62 232 VAL A O 1
ATOM 1750 N N . THR A 1 233 ? 2.037 -1.717 10.502 1.00 97.94 233 THR A N 1
ATOM 1751 C CA . THR A 1 233 ? 3.021 -1.150 11.423 1.00 97.94 233 THR A CA 1
ATOM 1752 C C . THR A 1 233 ? 2.697 -1.625 12.832 1.00 97.94 233 THR A C 1
ATOM 1754 O O . THR A 1 233 ? 1.582 -1.428 13.304 1.00 97.94 233 THR A O 1
ATOM 1757 N N . ALA A 1 234 ? 3.663 -2.258 13.497 1.00 97.94 234 ALA A N 1
ATOM 1758 C CA . ALA A 1 234 ? 3.545 -2.694 14.884 1.00 97.94 234 ALA A CA 1
ATOM 1759 C C . ALA A 1 234 ? 4.714 -2.139 15.708 1.00 97.94 234 ALA A C 1
ATOM 1761 O O . ALA A 1 234 ? 5.872 -2.500 15.484 1.00 97.94 234 ALA A O 1
ATOM 1762 N N . GLY A 1 235 ? 4.420 -1.240 16.645 1.00 97.31 235 GLY A N 1
ATOM 1763 C CA . GLY A 1 235 ? 5.421 -0.569 17.473 1.00 97.31 235 GLY A CA 1
ATOM 1764 C C . GLY A 1 235 ? 5.188 -0.780 18.964 1.00 97.31 235 GLY A C 1
ATOM 1765 O O . GLY A 1 235 ? 4.054 -0.758 19.442 1.00 97.31 235 GLY A O 1
ATOM 1766 N N . SER A 1 236 ? 6.273 -0.993 19.706 1.00 96.25 236 SER A N 1
ATOM 1767 C CA . SER A 1 236 ? 6.264 -1.082 21.168 1.00 96.25 236 SER A CA 1
ATOM 1768 C C . SER A 1 236 ? 7.642 -0.727 21.743 1.00 96.25 236 SER A C 1
ATOM 1770 O O . SER A 1 236 ? 8.468 -0.081 21.095 1.00 96.25 236 SER A O 1
ATOM 1772 N N . TYR A 1 237 ? 7.893 -1.144 22.980 1.00 93.56 237 TYR A N 1
ATOM 1773 C CA . TYR A 1 237 ? 9.136 -0.982 23.713 1.00 93.56 237 TYR A CA 1
ATOM 1774 C C . TYR A 1 237 ? 9.620 -2.322 24.279 1.00 93.56 237 TYR A C 1
ATOM 1776 O O . TYR A 1 237 ? 8.859 -3.276 24.455 1.00 93.56 237 TYR A O 1
ATOM 1784 N N . VAL A 1 238 ? 10.916 -2.375 24.583 1.00 91.00 238 VAL A N 1
ATOM 1785 C CA . VAL A 1 238 ? 11.528 -3.477 25.328 1.00 91.00 238 VAL A CA 1
ATOM 1786 C C . VAL A 1 238 ? 11.446 -3.149 26.813 1.00 91.00 238 VAL A C 1
ATOM 1788 O O . VAL A 1 238 ? 11.830 -2.052 27.228 1.00 91.00 238 VAL A O 1
ATOM 1791 N N . ASP A 1 239 ? 10.958 -4.084 27.620 1.00 87.12 239 ASP A N 1
ATOM 1792 C CA . ASP A 1 239 ? 10.931 -3.924 29.068 1.00 87.12 239 ASP A CA 1
ATOM 1793 C C . ASP A 1 239 ? 12.365 -3.852 29.614 1.00 87.12 239 ASP A C 1
ATOM 1795 O O . ASP A 1 239 ? 13.197 -4.728 29.377 1.00 87.12 239 ASP A O 1
ATOM 1799 N N . ALA A 1 240 ? 12.675 -2.789 30.355 1.00 85.31 240 ALA A N 1
ATOM 1800 C CA . ALA A 1 240 ? 14.039 -2.527 30.810 1.00 85.31 240 ALA A CA 1
ATOM 1801 C C . ALA A 1 240 ? 14.556 -3.550 31.843 1.00 85.31 240 ALA A C 1
ATOM 1803 O O . ALA A 1 240 ? 15.770 -3.670 32.023 1.00 85.31 240 ALA A O 1
ATOM 1804 N N . THR A 1 241 ? 13.659 -4.272 32.521 1.00 86.00 241 THR A N 1
ATOM 1805 C CA . THR A 1 241 ? 13.996 -5.215 33.598 1.00 86.00 241 THR A CA 1
ATOM 1806 C C . THR A 1 241 ? 14.274 -6.604 33.042 1.00 86.00 241 THR A C 1
ATOM 1808 O O . THR A 1 241 ? 15.288 -7.219 33.368 1.00 86.00 241 THR A O 1
ATOM 1811 N N . THR A 1 242 ? 13.371 -7.091 32.196 1.00 84.38 242 THR A N 1
ATOM 1812 C CA . THR A 1 242 ? 13.421 -8.428 31.589 1.00 84.38 242 THR A CA 1
ATOM 1813 C C . THR A 1 242 ? 14.241 -8.447 30.303 1.00 84.38 242 THR A C 1
ATOM 1815 O O . THR A 1 242 ? 14.808 -9.480 29.965 1.00 84.38 242 THR A O 1
ATOM 1818 N N . ARG A 1 243 ? 14.381 -7.290 29.637 1.00 80.94 243 ARG A N 1
ATOM 1819 C CA . ARG A 1 243 ? 14.914 -7.144 28.273 1.00 80.94 243 ARG A CA 1
ATOM 1820 C C . ARG A 1 243 ? 14.095 -7.883 27.213 1.00 80.94 243 ARG A C 1
ATOM 1822 O O . ARG A 1 243 ? 14.614 -8.152 26.133 1.00 80.94 243 ARG A O 1
ATOM 1829 N N . ASP A 1 244 ? 12.822 -8.129 27.503 1.00 85.75 244 ASP A N 1
ATOM 1830 C CA . ASP A 1 244 ? 11.889 -8.792 26.602 1.00 85.75 244 ASP A CA 1
ATOM 1831 C C . ASP A 1 244 ? 10.888 -7.797 25.995 1.00 85.75 244 ASP A C 1
ATOM 1833 O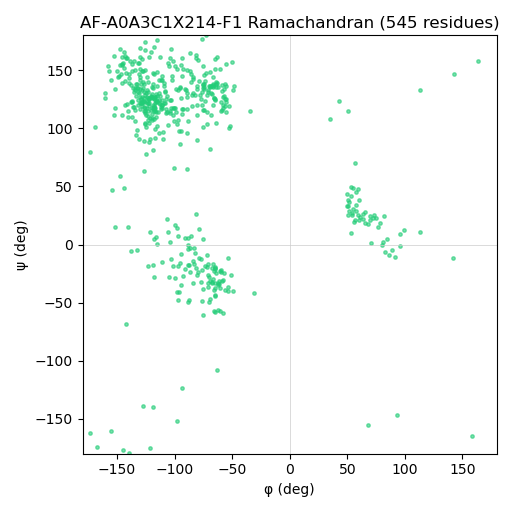 O . ASP A 1 244 ? 10.609 -6.724 26.539 1.00 85.75 244 ASP A O 1
ATOM 1837 N N . THR A 1 245 ? 10.328 -8.156 24.843 1.00 90.69 245 THR A N 1
ATOM 1838 C CA . THR A 1 245 ? 9.195 -7.441 24.242 1.00 90.69 245 THR A CA 1
ATOM 1839 C C . THR A 1 245 ? 7.937 -7.656 25.083 1.00 90.69 245 THR A C 1
ATOM 1841 O O . THR A 1 245 ? 7.633 -8.791 25.450 1.00 90.69 245 THR A O 1
ATOM 1844 N N . VAL A 1 246 ? 7.165 -6.598 25.336 1.00 93.56 246 VAL A N 1
ATOM 1845 C CA . VAL A 1 246 ? 5.971 -6.669 26.207 1.00 93.56 246 VAL A CA 1
ATOM 1846 C C . VAL A 1 246 ? 4.700 -7.158 25.510 1.00 93.56 246 VAL A C 1
ATOM 1848 O O . VAL A 1 246 ? 3.717 -7.477 26.172 1.00 93.56 246 VAL A O 1
ATOM 1851 N N . THR A 1 247 ? 4.698 -7.196 24.179 1.00 95.56 247 THR A N 1
ATO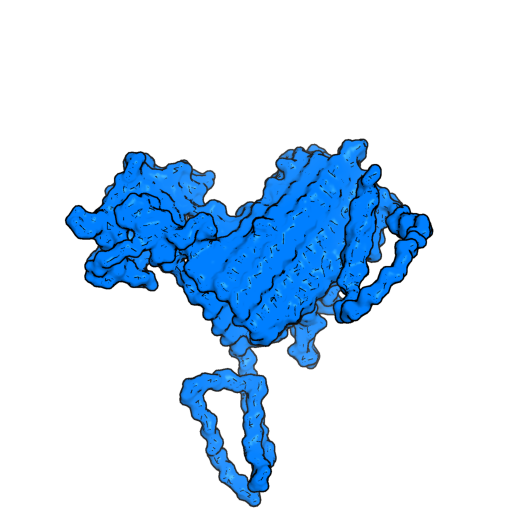M 1852 C CA . THR A 1 247 ? 3.538 -7.573 23.364 1.00 95.56 247 THR A CA 1
ATOM 1853 C C . THR A 1 247 ? 3.982 -8.269 22.080 1.00 95.56 247 THR A C 1
ATOM 1855 O O . THR A 1 247 ? 5.166 -8.258 21.747 1.00 95.56 247 THR A O 1
ATOM 1858 N N . ALA A 1 248 ? 3.035 -8.874 21.371 1.00 95.31 248 ALA A N 1
ATOM 1859 C CA . ALA A 1 248 ? 3.198 -9.467 20.050 1.00 95.31 248 ALA A CA 1
ATOM 1860 C C . ALA A 1 248 ? 1.906 -9.268 19.247 1.00 95.31 248 ALA A C 1
ATOM 1862 O O . ALA A 1 248 ? 0.837 -9.153 19.839 1.00 95.31 248 ALA A O 1
ATOM 1863 N N . LEU A 1 249 ? 2.007 -9.286 17.918 1.00 96.12 249 LEU A N 1
ATOM 1864 C CA . LEU A 1 249 ? 0.847 -9.356 17.029 1.00 96.12 249 LEU A CA 1
ATOM 1865 C C . LEU A 1 249 ? 0.724 -10.781 16.489 1.00 96.12 249 LEU A C 1
ATOM 1867 O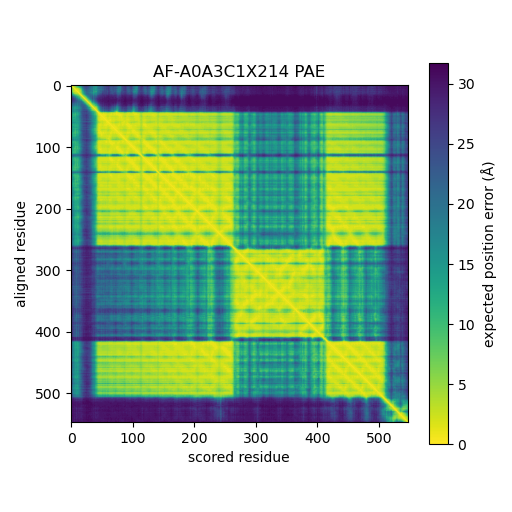 O . LEU A 1 249 ? 1.629 -11.262 15.804 1.00 96.12 249 LEU A O 1
ATOM 1871 N N . ASN A 1 250 ? -0.368 -11.473 16.803 1.00 96.06 250 ASN A N 1
ATOM 1872 C CA . ASN A 1 250 ? -0.549 -12.887 16.482 1.00 96.06 250 ASN A CA 1
ATOM 1873 C C . ASN A 1 250 ? -1.589 -13.096 15.375 1.00 96.06 250 ASN A C 1
ATOM 1875 O O . ASN A 1 250 ? -2.661 -12.507 15.399 1.00 96.06 250 ASN A O 1
ATOM 1879 N N . GLY A 1 251 ? -1.323 -14.016 14.448 1.00 96.06 251 GLY A N 1
ATOM 1880 C CA . GLY A 1 251 ? -2.320 -14.527 13.502 1.00 96.06 251 GLY A CA 1
ATOM 1881 C C . GLY A 1 251 ? -2.695 -13.574 12.366 1.00 96.06 251 GLY A C 1
ATOM 1882 O O . GLY A 1 251 ? -3.775 -13.722 11.794 1.00 96.06 251 GLY A O 1
ATOM 1883 N N . LEU A 1 252 ? -1.831 -12.610 12.032 1.00 98.06 252 LEU A N 1
ATOM 1884 C CA . LEU A 1 252 ? -2.031 -11.735 10.877 1.00 98.06 252 LEU A CA 1
ATOM 1885 C C . LEU A 1 252 ? -2.110 -12.566 9.588 1.00 98.06 252 LEU A C 1
ATOM 1887 O O . LEU A 1 252 ? -1.160 -13.271 9.244 1.00 98.06 252 LEU A O 1
ATOM 1891 N N . THR A 1 253 ? -3.214 -12.438 8.854 1.00 98.56 253 THR A N 1
ATOM 1892 C CA . THR A 1 253 ? -3.420 -13.130 7.574 1.00 98.56 253 THR A CA 1
ATOM 1893 C C . THR A 1 253 ? -3.649 -12.125 6.451 1.00 98.56 253 THR A C 1
ATOM 1895 O O . THR A 1 253 ? -4.535 -11.280 6.540 1.00 98.56 253 THR A O 1
ATOM 1898 N N . ILE A 1 254 ? -2.876 -12.232 5.374 1.00 98.81 254 ILE A N 1
ATOM 1899 C CA . ILE A 1 254 ? -3.033 -11.452 4.145 1.00 98.81 254 ILE A CA 1
ATOM 1900 C C . ILE A 1 254 ? -3.143 -12.448 2.996 1.00 98.81 254 ILE A C 1
ATOM 1902 O O . ILE A 1 254 ? -2.143 -13.062 2.612 1.00 98.81 254 ILE A O 1
ATOM 1906 N N . THR A 1 255 ? -4.353 -12.652 2.472 1.00 98.62 255 THR A N 1
ATOM 1907 C CA . THR A 1 255 ? -4.598 -13.730 1.507 1.00 98.62 255 THR A CA 1
ATOM 1908 C C . THR A 1 255 ? -5.516 -13.367 0.348 1.00 98.62 255 THR A C 1
ATOM 1910 O O . THR A 1 255 ? -6.481 -12.624 0.510 1.00 98.62 255 THR A O 1
ATOM 1913 N N . GLY A 1 256 ? -5.226 -13.900 -0.840 1.00 97.75 256 GLY A N 1
ATOM 1914 C CA . GLY A 1 256 ? -6.116 -13.786 -1.999 1.00 97.75 256 GLY A CA 1
ATOM 1915 C C . GLY A 1 256 ? -6.304 -12.362 -2.533 1.00 97.75 256 GLY A C 1
ATOM 1916 O O . GLY A 1 256 ? -7.284 -12.102 -3.226 1.00 97.75 256 GLY A O 1
ATOM 1917 N N . ASN A 1 257 ? -5.421 -11.416 -2.198 1.00 98.50 257 ASN A N 1
ATOM 1918 C CA . ASN A 1 257 ? -5.557 -10.027 -2.639 1.00 98.50 257 ASN A CA 1
ATOM 1919 C C . ASN A 1 257 ? -4.870 -9.797 -3.990 1.00 98.50 257 ASN A C 1
ATOM 1921 O O . ASN A 1 257 ? -3.842 -10.412 -4.281 1.00 98.50 257 ASN A O 1
ATOM 1925 N N . THR A 1 258 ? -5.394 -8.856 -4.779 1.00 96.19 258 THR A N 1
ATOM 1926 C CA . THR A 1 258 ? -4.723 -8.353 -5.991 1.00 96.19 258 THR A CA 1
ATOM 1927 C C . THR A 1 258 ? -4.177 -6.954 -5.729 1.00 96.19 258 THR A C 1
ATOM 1929 O O . THR A 1 258 ? -4.943 -6.019 -5.500 1.00 96.19 258 THR A O 1
ATOM 1932 N N . LEU A 1 259 ? -2.853 -6.814 -5.730 1.00 94.94 259 LEU A N 1
ATOM 1933 C CA . LEU A 1 259 ? -2.122 -5.640 -5.267 1.00 94.94 259 LEU A CA 1
ATOM 1934 C C . LEU A 1 259 ? -1.295 -5.029 -6.398 1.00 94.94 259 LEU A C 1
ATOM 1936 O O . LEU A 1 259 ? -0.554 -5.728 -7.092 1.00 94.94 259 LEU A O 1
ATOM 1940 N N . SER A 1 260 ? -1.339 -3.707 -6.506 1.00 86.44 260 SER A N 1
ATOM 1941 C CA . SER A 1 260 ? -0.375 -2.935 -7.281 1.00 86.44 260 SER A CA 1
ATOM 1942 C C . SER A 1 260 ? 0.043 -1.717 -6.475 1.00 86.44 260 SER A C 1
ATOM 1944 O O . SER A 1 260 ? -0.796 -0.904 -6.086 1.00 86.44 260 SER A O 1
ATOM 1946 N N . ALA A 1 261 ? 1.337 -1.641 -6.160 1.00 78.69 261 ALA A N 1
ATOM 1947 C CA . ALA A 1 261 ? 1.868 -0.642 -5.244 1.00 78.69 261 ALA A CA 1
ATOM 1948 C C . ALA A 1 261 ? 2.854 0.278 -5.941 1.00 78.69 261 ALA A C 1
ATOM 1950 O O . ALA A 1 261 ? 4.050 0.002 -5.997 1.00 78.69 261 ALA A O 1
ATOM 1951 N N . GLY A 1 262 ? 2.358 1.381 -6.468 1.00 65.44 262 GLY A N 1
ATOM 1952 C CA . GLY A 1 262 ? 3.133 2.193 -7.378 1.00 65.44 262 GLY A CA 1
ATOM 1953 C C . GLY A 1 262 ? 2.529 2.150 -8.765 1.00 65.44 262 GLY A C 1
ATOM 1954 O O . GLY A 1 262 ? 2.219 1.093 -9.305 1.00 65.44 262 GLY A O 1
ATOM 1955 N N . SER A 1 263 ? 2.391 3.322 -9.364 1.00 58.59 263 SER A N 1
ATOM 1956 C CA . SER A 1 263 ? 2.086 3.426 -10.784 1.00 58.59 263 SER A CA 1
ATOM 1957 C C . SER A 1 263 ? 2.976 4.488 -11.413 1.00 58.59 263 SER A C 1
ATOM 1959 O O . SER A 1 263 ? 3.456 5.394 -10.726 1.00 58.59 263 SER A O 1
ATOM 1961 N N . ALA A 1 264 ? 3.162 4.413 -12.730 1.00 49.66 264 ALA A N 1
ATOM 1962 C CA . ALA A 1 264 ? 3.687 5.543 -13.489 1.00 49.66 264 ALA A CA 1
ATOM 1963 C C . ALA A 1 264 ? 2.771 6.783 -13.369 1.00 49.66 264 ALA A C 1
ATOM 1965 O O . ALA A 1 264 ? 3.236 7.911 -13.529 1.00 49.66 264 ALA A O 1
ATOM 1966 N N . ALA A 1 265 ? 1.483 6.598 -13.031 1.00 45.41 265 ALA A N 1
ATOM 1967 C CA . ALA A 1 265 ? 0.511 7.672 -12.851 1.00 45.41 265 ALA A CA 1
ATOM 1968 C C . ALA A 1 265 ? 0.843 8.489 -11.599 1.00 45.41 265 ALA A C 1
ATOM 1970 O O . ALA A 1 265 ? 0.297 8.296 -10.518 1.00 45.41 265 ALA A O 1
ATOM 1971 N N . GLY A 1 266 ? 1.781 9.417 -11.756 1.00 48.50 266 GLY A N 1
ATOM 1972 C CA . GLY A 1 266 ? 2.241 10.279 -10.686 1.00 48.50 266 GLY A CA 1
ATOM 1973 C C . GLY A 1 266 ? 3.721 10.592 -10.660 1.00 48.50 266 GLY A C 1
ATOM 1974 O O . GLY A 1 266 ? 4.117 11.513 -9.949 1.00 48.50 266 GLY A O 1
ATOM 1975 N N . ALA A 1 267 ? 4.505 9.875 -11.459 1.00 60.88 267 ALA A N 1
ATOM 1976 C CA . ALA A 1 267 ? 5.894 10.197 -11.735 1.00 60.88 267 ALA A CA 1
ATOM 1977 C C . ALA A 1 267 ? 6.020 11.332 -12.767 1.00 60.88 267 ALA A C 1
ATOM 1979 O O . ALA A 1 267 ? 7.085 11.507 -13.339 1.00 60.88 267 ALA A O 1
ATOM 1980 N N . ASP A 1 268 ? 4.929 12.049 -13.074 1.00 78.00 268 ASP A N 1
ATOM 1981 C CA . ASP A 1 268 ? 4.837 13.061 -14.134 1.00 78.00 268 ASP A CA 1
ATOM 1982 C C . ASP A 1 268 ? 5.277 12.572 -15.530 1.00 78.00 268 ASP A C 1
ATOM 1984 O O . ASP A 1 268 ? 5.341 13.349 -16.476 1.00 78.00 268 ASP A O 1
ATOM 1988 N N . VAL A 1 269 ? 5.498 11.265 -15.672 1.00 85.62 269 VAL A N 1
ATOM 1989 C CA . VAL A 1 269 ? 5.908 10.567 -16.880 1.00 85.62 269 VAL A CA 1
ATOM 1990 C C . VAL A 1 269 ? 5.291 9.175 -16.901 1.00 85.62 269 VAL A C 1
ATOM 1992 O O . VAL A 1 269 ? 5.169 8.518 -15.867 1.00 85.62 269 VAL A O 1
ATOM 1995 N N . ALA A 1 270 ? 4.978 8.693 -18.096 1.00 88.44 270 ALA A N 1
ATOM 1996 C CA . ALA A 1 270 ? 4.716 7.287 -18.350 1.00 88.44 270 ALA A CA 1
ATOM 1997 C C . ALA A 1 270 ? 5.612 6.820 -19.495 1.00 88.44 270 ALA A C 1
ATOM 1999 O O . ALA A 1 270 ? 5.572 7.391 -20.581 1.00 88.44 270 ALA A O 1
ATOM 2000 N N . PHE A 1 271 ? 6.421 5.790 -19.261 1.00 91.81 271 PHE A N 1
ATOM 2001 C CA . PHE A 1 271 ? 7.266 5.188 -20.289 1.00 91.81 271 PHE A CA 1
ATOM 2002 C C . PHE A 1 271 ? 7.037 3.681 -20.324 1.00 91.81 271 PHE A C 1
ATOM 2004 O O . PHE A 1 271 ? 6.972 3.047 -19.275 1.00 91.81 271 PHE A O 1
ATOM 2011 N N . ARG A 1 272 ? 6.858 3.114 -21.517 1.00 91.88 272 ARG A N 1
ATOM 2012 C CA . ARG A 1 272 ? 6.502 1.706 -21.704 1.00 91.88 272 ARG A CA 1
ATOM 2013 C C . ARG A 1 272 ? 7.142 1.147 -22.970 1.00 91.88 272 ARG A C 1
ATOM 2015 O O . ARG A 1 272 ? 7.143 1.805 -24.012 1.00 91.88 272 ARG A O 1
ATOM 2022 N N . ALA A 1 273 ? 7.631 -0.083 -22.875 1.00 93.19 273 ALA A N 1
ATOM 2023 C CA . ALA A 1 273 ? 8.140 -0.875 -23.984 1.00 93.19 273 ALA A CA 1
ATOM 2024 C C . ALA A 1 273 ? 7.271 -2.127 -24.127 1.00 93.19 273 ALA A C 1
ATOM 2026 O O . ALA A 1 273 ? 7.194 -2.938 -23.202 1.00 93.19 273 ALA A O 1
ATOM 2027 N N . GLU A 1 274 ? 6.594 -2.281 -25.263 1.00 90.12 274 GLU A N 1
ATOM 2028 C CA . GLU A 1 274 ? 5.671 -3.393 -25.493 1.00 90.12 274 GLU A CA 1
ATOM 2029 C C . GLU A 1 274 ? 6.209 -4.330 -26.569 1.00 90.12 274 GLU A C 1
ATOM 2031 O O . GLU A 1 274 ? 6.372 -3.920 -27.711 1.00 90.12 274 GLU A O 1
ATOM 2036 N N . GLY A 1 275 ? 6.409 -5.600 -26.212 1.00 88.75 275 GLY A N 1
ATOM 2037 C CA . GLY A 1 275 ? 6.771 -6.635 -27.174 1.00 88.75 275 GLY A CA 1
ATOM 2038 C C . GLY A 1 275 ? 8.174 -6.463 -27.773 1.00 88.75 275 GLY A C 1
ATOM 2039 O O . GLY A 1 275 ? 9.052 -5.913 -27.124 1.00 88.75 275 GLY A O 1
ATOM 2040 N N . ASP A 1 276 ? 8.388 -7.013 -28.960 1.00 92.31 276 ASP A N 1
ATOM 2041 C CA . ASP A 1 276 ? 9.615 -6.983 -29.757 1.00 92.31 276 ASP A CA 1
ATOM 2042 C C . ASP A 1 276 ? 10.060 -5.546 -30.098 1.00 92.31 276 ASP A C 1
ATOM 2044 O O . ASP A 1 276 ? 9.386 -4.822 -30.843 1.00 92.31 276 ASP A O 1
ATOM 2048 N N . THR A 1 277 ? 11.226 -5.158 -29.579 1.00 93.19 277 THR A N 1
ATOM 2049 C CA . THR A 1 277 ? 11.803 -3.811 -29.685 1.00 93.19 277 THR A CA 1
ATOM 2050 C C . THR A 1 277 ? 12.154 -3.409 -31.118 1.00 93.19 277 THR A C 1
ATOM 2052 O O . THR A 1 277 ? 12.200 -2.216 -31.425 1.00 93.19 277 THR A O 1
ATOM 2055 N N . PHE A 1 278 ? 12.330 -4.371 -32.031 1.00 90.00 278 PHE A N 1
ATOM 2056 C CA . PHE A 1 278 ? 12.662 -4.100 -33.432 1.00 90.00 278 PHE A CA 1
ATOM 2057 C C . PHE A 1 278 ? 11.479 -3.489 -34.211 1.00 90.00 278 PHE A C 1
ATOM 2059 O O . PHE A 1 278 ? 11.629 -2.615 -35.085 1.00 90.00 278 PHE A O 1
ATOM 2066 N N . VAL A 1 279 ? 10.260 -3.940 -33.902 1.00 91.19 279 VAL A N 1
ATOM 2067 C CA . VAL A 1 279 ? 9.046 -3.618 -34.674 1.00 91.19 279 VAL A CA 1
ATOM 2068 C C . VAL A 1 279 ? 7.986 -2.860 -33.891 1.00 91.19 279 VAL A C 1
ATOM 2070 O O . VAL A 1 279 ? 7.214 -2.127 -34.513 1.00 91.19 279 VAL A O 1
ATOM 2073 N N . GLN A 1 280 ? 7.918 -3.016 -32.570 1.00 94.19 280 GLN A N 1
ATOM 2074 C CA . GLN A 1 280 ? 6.903 -2.362 -31.754 1.00 94.19 280 GLN A CA 1
ATOM 2075 C C . GLN A 1 280 ? 7.442 -1.075 -31.119 1.00 94.19 280 GLN A C 1
ATOM 2077 O O . GLN A 1 280 ? 8.552 -1.059 -30.590 1.00 94.19 280 GLN A O 1
ATOM 2082 N N . PRO A 1 281 ? 6.687 0.037 -31.198 1.00 94.62 281 PRO A N 1
ATOM 2083 C CA . PRO A 1 281 ? 7.167 1.314 -30.706 1.00 94.62 281 PRO A CA 1
ATOM 2084 C C . PRO A 1 281 ? 7.167 1.368 -29.179 1.00 94.62 281 PRO A C 1
ATOM 2086 O O . PRO A 1 281 ? 6.214 0.960 -28.511 1.00 94.62 281 PRO A O 1
ATOM 2089 N N . PHE A 1 282 ? 8.209 1.990 -28.645 1.00 96.56 282 PHE A N 1
ATOM 2090 C CA . PHE A 1 282 ? 8.229 2.510 -27.289 1.00 96.56 282 PHE A CA 1
ATOM 2091 C C . PHE A 1 282 ? 7.242 3.673 -27.172 1.00 96.56 282 PHE A C 1
ATOM 2093 O O . PHE A 1 282 ? 7.104 4.466 -28.104 1.00 96.56 282 PHE A O 1
ATOM 2100 N N . ASN A 1 283 ? 6.585 3.802 -26.020 1.00 95.81 283 ASN A N 1
ATOM 2101 C CA . ASN A 1 283 ? 5.670 4.901 -25.720 1.00 95.81 283 ASN A CA 1
ATOM 2102 C C . ASN A 1 283 ? 6.198 5.693 -24.526 1.00 95.81 283 ASN A C 1
ATOM 2104 O O . ASN A 1 283 ? 6.289 5.151 -23.428 1.00 95.81 283 ASN A O 1
ATOM 2108 N N . LEU A 1 284 ? 6.506 6.971 -24.726 1.00 96.25 284 LEU A N 1
ATOM 2109 C CA . LEU A 1 284 ? 6.886 7.921 -23.682 1.00 96.25 284 LEU A CA 1
ATOM 2110 C C . LEU A 1 284 ? 5.853 9.045 -23.650 1.00 96.25 284 LEU A C 1
ATOM 2112 O O . LEU A 1 284 ? 5.614 9.665 -24.672 1.00 96.25 284 LEU A O 1
ATOM 2116 N N . THR A 1 285 ? 5.245 9.325 -22.505 1.00 95.00 285 THR A N 1
ATOM 2117 C CA . THR A 1 285 ? 4.235 10.378 -22.317 1.00 95.00 285 THR A CA 1
ATOM 2118 C C . THR A 1 285 ? 4.655 11.282 -21.168 1.00 95.00 285 THR A C 1
ATOM 2120 O O . THR A 1 285 ? 4.974 10.780 -20.090 1.00 95.00 285 THR A O 1
ATOM 2123 N N . ASN A 1 286 ? 4.627 12.600 -21.368 1.00 92.50 286 ASN A N 1
ATOM 2124 C CA . ASN A 1 286 ? 4.754 13.562 -20.273 1.00 92.50 286 ASN A CA 1
ATOM 2125 C C . ASN A 1 286 ? 3.383 13.682 -19.597 1.00 92.50 286 ASN A C 1
ATOM 2127 O O . ASN A 1 286 ? 2.432 14.181 -20.190 1.00 92.50 286 ASN A O 1
ATOM 2131 N N . THR A 1 287 ? 3.255 13.209 -18.362 1.00 86.88 287 THR A N 1
ATOM 2132 C CA . THR A 1 287 ? 1.999 13.255 -17.599 1.00 86.88 287 THR A CA 1
ATOM 2133 C C . THR A 1 287 ? 2.044 14.303 -16.489 1.00 86.88 287 THR A C 1
ATOM 2135 O O . THR A 1 287 ? 1.318 14.177 -15.500 1.00 86.88 287 THR A O 1
ATOM 2138 N N . SER A 1 288 ? 2.927 15.300 -16.593 1.00 81.88 288 SER A N 1
ATOM 2139 C CA . SER A 1 288 ? 3.089 16.303 -15.547 1.00 81.88 288 SER A CA 1
ATOM 2140 C C . SER A 1 288 ? 1.848 17.184 -15.409 1.00 81.88 288 SER A C 1
ATOM 2142 O O . SER A 1 288 ? 1.247 17.619 -16.384 1.00 81.88 288 SER A O 1
ATOM 2144 N N . VAL A 1 289 ? 1.436 17.473 -14.175 1.00 73.56 289 VAL A N 1
ATOM 2145 C CA . VAL A 1 289 ? 0.219 18.277 -13.919 1.00 73.56 289 VAL A CA 1
ATOM 2146 C C . VAL A 1 289 ? 0.499 19.770 -13.729 1.00 73.56 289 VAL A C 1
ATOM 2148 O O . VAL A 1 289 ? -0.429 20.568 -13.636 1.00 73.56 289 VAL A O 1
ATOM 2151 N N . ARG A 1 290 ? 1.776 20.162 -13.641 1.00 72.31 290 ARG A N 1
ATOM 2152 C CA . ARG A 1 290 ? 2.208 21.535 -13.313 1.00 72.31 290 ARG A CA 1
ATOM 2153 C C . ARG A 1 290 ? 2.748 22.327 -14.504 1.00 72.31 290 ARG A C 1
ATOM 2155 O O . ARG A 1 290 ? 3.287 23.409 -14.300 1.00 72.31 290 ARG A O 1
ATOM 2162 N N . GLY A 1 291 ? 2.588 21.821 -15.727 1.00 78.62 291 GLY A N 1
ATOM 2163 C CA . GLY A 1 291 ? 3.147 22.482 -16.910 1.00 78.62 291 GLY A CA 1
ATOM 2164 C C . GLY A 1 291 ? 4.647 22.250 -17.091 1.00 78.62 291 GLY A C 1
ATOM 2165 O O . GLY A 1 291 ? 5.288 23.031 -17.787 1.00 78.62 291 GLY A O 1
ATOM 2166 N N . ASP A 1 292 ? 5.222 21.226 -16.449 1.00 86.94 292 ASP A N 1
ATOM 2167 C CA . ASP A 1 292 ? 6.656 20.959 -16.537 1.00 86.94 292 ASP A CA 1
ATOM 2168 C C . ASP A 1 292 ? 6.989 20.367 -17.914 1.00 86.94 292 ASP A C 1
ATOM 2170 O O . ASP A 1 292 ? 6.456 19.325 -18.308 1.00 86.94 292 ASP A O 1
ATOM 2174 N N . LEU A 1 293 ? 7.903 21.012 -18.640 1.00 93.38 293 LEU A N 1
ATOM 2175 C CA . LEU A 1 293 ? 8.367 20.531 -19.938 1.00 93.38 293 LEU A CA 1
ATOM 2176 C C . LEU A 1 293 ? 9.446 19.466 -19.735 1.00 93.38 293 LEU A C 1
ATOM 2178 O O . LEU A 1 293 ? 10.422 19.711 -19.017 1.00 93.38 293 LEU A O 1
ATOM 2182 N N . LEU A 1 294 ? 9.302 18.309 -20.379 1.00 95.44 294 LEU A N 1
ATOM 2183 C CA . LEU A 1 294 ? 10.340 17.282 -20.375 1.00 95.44 294 LEU A CA 1
ATOM 2184 C C . LEU A 1 294 ? 11.465 17.713 -21.329 1.00 95.44 294 LEU A C 1
ATOM 2186 O O . LEU A 1 294 ? 11.224 17.925 -22.509 1.00 95.44 294 LEU A O 1
ATOM 2190 N N . GLN A 1 295 ? 12.690 17.874 -20.823 1.00 96.56 295 GLN A N 1
ATOM 2191 C CA . GLN A 1 295 ? 13.839 18.369 -21.594 1.00 96.56 295 GLN A CA 1
ATOM 2192 C C . GLN A 1 295 ? 14.732 17.242 -22.100 1.00 96.56 295 GLN A C 1
ATOM 2194 O O . GLN A 1 295 ? 15.210 17.295 -23.230 1.00 96.56 295 GLN A O 1
ATOM 2199 N N . THR A 1 296 ? 14.983 16.224 -21.274 1.00 97.12 296 THR A N 1
ATOM 2200 C CA . THR A 1 296 ? 15.780 15.064 -21.689 1.00 97.12 296 THR A CA 1
ATOM 2201 C C . THR A 1 296 ? 15.247 13.759 -21.123 1.00 97.12 296 THR A C 1
ATOM 2203 O O . THR A 1 296 ? 14.729 13.705 -20.007 1.00 97.12 296 THR A O 1
ATOM 2206 N N . PHE A 1 297 ? 15.419 12.708 -21.915 1.00 96.88 297 PHE A N 1
ATOM 2207 C CA . PHE A 1 297 ? 15.176 11.314 -21.574 1.00 96.88 297 PHE A CA 1
ATOM 2208 C C . PHE A 1 297 ? 16.479 10.543 -21.780 1.00 96.88 297 PHE A C 1
ATOM 2210 O O . PHE A 1 297 ? 17.064 10.596 -22.861 1.00 96.88 297 PHE A O 1
ATOM 2217 N N . VAL A 1 298 ? 16.936 9.847 -20.745 1.00 97.62 298 VAL A N 1
ATOM 2218 C CA . VAL A 1 298 ? 18.118 8.986 -20.782 1.00 97.62 298 VAL A CA 1
ATOM 2219 C C . VAL A 1 298 ? 17.675 7.559 -20.500 1.00 97.62 298 VAL A C 1
ATOM 2221 O O . VAL A 1 298 ? 17.013 7.328 -19.490 1.00 97.62 298 VAL A O 1
ATOM 2224 N N . PHE A 1 299 ? 18.042 6.622 -21.371 1.00 97.31 299 PHE A N 1
ATOM 2225 C CA . PHE A 1 299 ? 17.741 5.199 -21.230 1.00 97.31 299 PHE A CA 1
ATOM 2226 C C . PHE A 1 299 ? 19.027 4.387 -21.262 1.00 97.31 299 PHE A C 1
ATOM 2228 O O . PHE A 1 299 ? 19.804 4.496 -22.211 1.00 97.31 299 PHE A O 1
ATOM 2235 N N . ASP A 1 300 ? 19.261 3.605 -20.218 1.00 94.94 300 ASP A N 1
ATOM 2236 C CA . ASP A 1 300 ? 20.548 2.996 -19.938 1.00 94.94 300 ASP A CA 1
ATOM 2237 C C . ASP A 1 300 ? 20.428 1.485 -19.707 1.00 94.94 300 ASP A C 1
ATOM 2239 O O . ASP A 1 300 ? 19.749 1.015 -18.796 1.00 94.94 300 ASP A O 1
ATOM 2243 N N . LEU A 1 301 ? 21.108 0.727 -20.565 1.00 94.50 301 LEU A N 1
ATOM 2244 C CA . LEU A 1 301 ? 21.070 -0.732 -20.635 1.00 94.50 301 LEU A CA 1
ATOM 2245 C C . LEU A 1 301 ? 22.318 -1.393 -20.026 1.00 94.50 301 LEU A C 1
ATOM 2247 O O . LEU A 1 301 ? 22.456 -2.619 -20.090 1.00 94.50 301 LEU A O 1
ATOM 2251 N N . ARG A 1 302 ? 23.252 -0.601 -19.473 1.00 88.31 302 ARG A N 1
ATOM 2252 C CA . ARG A 1 302 ? 24.580 -1.076 -19.037 1.00 88.31 302 ARG A CA 1
ATOM 2253 C C . ARG A 1 302 ? 24.518 -2.270 -18.087 1.00 88.31 302 ARG A C 1
ATOM 2255 O O . ARG A 1 302 ? 25.304 -3.203 -18.249 1.00 88.31 302 ARG A O 1
ATOM 2262 N N . ASP A 1 303 ? 23.561 -2.267 -17.168 1.00 79.31 303 ASP A N 1
ATOM 2263 C CA . ASP A 1 303 ? 23.477 -3.259 -16.093 1.00 79.31 303 ASP A CA 1
ATOM 2264 C C . ASP A 1 303 ? 22.679 -4.519 -16.464 1.00 79.31 303 ASP A C 1
ATOM 2266 O O . ASP A 1 303 ? 22.648 -5.477 -15.692 1.00 79.31 303 ASP A O 1
ATOM 2270 N N . ILE A 1 304 ? 22.081 -4.561 -17.661 1.00 80.12 304 ILE A N 1
ATOM 2271 C CA . ILE A 1 304 ? 21.228 -5.679 -18.100 1.00 80.12 304 ILE A CA 1
ATOM 2272 C C . ILE A 1 304 ? 21.779 -6.456 -19.303 1.00 80.12 304 ILE A C 1
ATOM 2274 O O . ILE A 1 304 ? 21.118 -7.350 -19.825 1.00 80.12 304 ILE A O 1
ATOM 2278 N N . GLY A 1 305 ? 23.006 -6.156 -19.742 1.00 87.69 305 GLY A N 1
ATOM 2279 C CA . GLY A 1 305 ? 23.689 -6.936 -20.782 1.00 87.69 305 GLY A CA 1
ATOM 2280 C C . GLY A 1 305 ? 23.132 -6.747 -22.197 1.00 87.69 305 GLY A C 1
ATOM 2281 O O . GLY A 1 305 ? 23.347 -7.610 -23.053 1.00 87.69 305 GLY A O 1
ATOM 2282 N N . LEU A 1 306 ? 22.461 -5.620 -22.453 1.00 94.56 306 LEU A N 1
ATOM 2283 C CA . LEU A 1 306 ? 21.913 -5.251 -23.761 1.00 94.56 306 LEU A CA 1
ATOM 2284 C C . LEU A 1 306 ? 22.635 -4.033 -24.364 1.00 94.56 306 LEU A C 1
ATOM 2286 O O . LEU A 1 306 ? 23.312 -3.278 -23.655 1.00 94.56 306 LEU A O 1
ATOM 2290 N N . VAL A 1 307 ? 22.496 -3.858 -25.679 1.00 96.50 307 VAL A N 1
ATOM 2291 C CA . VAL A 1 307 ? 23.014 -2.732 -26.477 1.00 96.50 307 VAL A CA 1
ATOM 2292 C C . VAL A 1 307 ? 21.957 -2.277 -27.479 1.00 96.50 307 VAL A C 1
ATOM 2294 O O . VAL A 1 307 ? 21.175 -3.081 -27.966 1.00 96.50 307 VAL A O 1
ATOM 2297 N N . PHE A 1 308 ? 21.944 -0.995 -27.816 1.00 96.69 308 PHE A N 1
ATOM 2298 C CA . PHE A 1 308 ? 21.155 -0.463 -28.921 1.00 96.69 308 PHE A CA 1
ATOM 2299 C C . PHE A 1 308 ? 21.838 -0.796 -30.258 1.00 96.69 308 PHE A C 1
ATOM 2301 O O . PHE A 1 308 ? 22.998 -0.418 -30.455 1.00 96.69 308 PHE A O 1
ATOM 2308 N N . ASP A 1 309 ? 21.131 -1.443 -31.190 1.00 94.62 309 ASP A N 1
ATOM 2309 C CA . ASP A 1 309 ? 21.622 -1.633 -32.561 1.00 94.62 309 ASP A CA 1
ATOM 2310 C C . ASP A 1 309 ? 21.098 -0.520 -33.480 1.00 94.62 309 ASP A C 1
ATOM 2312 O O . ASP A 1 309 ? 19.970 -0.531 -33.977 1.00 94.62 309 ASP A O 1
ATOM 2316 N N . ALA A 1 310 ? 21.944 0.485 -33.701 1.00 91.19 310 ALA A N 1
ATOM 2317 C CA . ALA A 1 310 ? 21.640 1.603 -34.584 1.00 91.19 310 ALA A CA 1
ATOM 2318 C C . ALA A 1 310 ? 22.093 1.394 -36.038 1.00 91.19 310 ALA A C 1
ATOM 2320 O O . ALA A 1 310 ? 21.985 2.336 -36.830 1.00 91.19 310 ALA A O 1
ATOM 2321 N N . ASP A 1 311 ? 22.611 0.216 -36.403 1.00 90.00 311 ASP A N 1
ATOM 2322 C CA . ASP A 1 311 ? 22.991 -0.070 -37.785 1.00 90.00 311 ASP A CA 1
ATOM 2323 C C . ASP A 1 311 ? 21.730 -0.103 -38.671 1.00 90.00 311 ASP A C 1
ATOM 2325 O O . ASP A 1 311 ? 20.828 -0.904 -38.442 1.00 90.00 311 ASP A O 1
ATOM 2329 N N . PRO A 1 312 ? 21.617 0.751 -39.702 1.00 88.38 312 PRO A N 1
ATOM 2330 C CA . PRO A 1 312 ? 20.436 0.789 -40.560 1.00 88.38 312 PRO A CA 1
ATOM 2331 C C . PRO A 1 312 ? 20.306 -0.414 -41.511 1.00 88.38 312 PRO A C 1
ATOM 2333 O O . PRO A 1 312 ? 19.293 -0.517 -42.205 1.00 88.38 312 PRO A O 1
ATOM 2336 N N . GLN A 1 313 ? 21.322 -1.276 -41.618 1.00 86.69 313 GLN A N 1
ATOM 2337 C CA . GLN A 1 313 ? 21.302 -2.486 -42.444 1.00 86.69 313 GLN A CA 1
ATOM 2338 C C . GLN A 1 313 ? 20.932 -3.735 -41.650 1.00 86.69 313 GLN A C 1
ATOM 2340 O O . GLN A 1 313 ? 20.210 -4.581 -42.179 1.00 86.69 313 GLN A O 1
ATOM 2345 N N . THR A 1 314 ? 21.454 -3.870 -40.429 1.00 85.56 314 THR A N 1
ATOM 2346 C CA . THR A 1 314 ? 21.258 -5.069 -39.597 1.00 85.56 314 THR A CA 1
ATOM 2347 C C . THR A 1 314 ? 20.275 -4.865 -38.456 1.00 85.56 314 THR A C 1
ATOM 2349 O O . THR A 1 314 ? 19.602 -5.831 -38.110 1.00 85.56 314 THR A O 1
ATOM 2352 N N . GLY A 1 315 ? 20.143 -3.636 -37.959 1.00 89.44 315 GLY A N 1
ATOM 2353 C CA . GLY A 1 315 ? 19.236 -3.267 -36.881 1.00 89.44 315 GLY A CA 1
ATOM 2354 C C . GLY A 1 315 ? 18.350 -2.085 -37.256 1.00 89.44 315 GLY A C 1
ATOM 2355 O O . GLY A 1 315 ? 17.811 -2.001 -38.371 1.00 89.44 315 GLY A O 1
ATOM 2356 N N . LYS A 1 316 ? 18.144 -1.161 -36.311 1.00 92.31 316 LYS A N 1
ATOM 2357 C CA . LYS A 1 316 ? 17.252 -0.016 -36.513 1.00 92.31 316 LYS A CA 1
ATOM 2358 C C . LYS A 1 316 ? 17.649 1.186 -35.663 1.00 92.31 316 LYS A C 1
ATOM 2360 O O . LYS A 1 316 ? 17.418 1.175 -34.454 1.00 92.31 316 LYS A O 1
ATOM 2365 N N . PRO A 1 317 ? 18.135 2.282 -36.271 1.00 93.75 317 PRO A N 1
ATOM 2366 C CA . PRO A 1 317 ? 18.445 3.498 -35.533 1.00 93.75 317 PRO A CA 1
ATOM 2367 C C . PRO A 1 317 ? 17.191 4.133 -34.932 1.00 93.75 317 PRO A C 1
ATOM 2369 O O . PRO A 1 317 ? 16.068 3.927 -35.408 1.00 93.75 317 PRO A O 1
ATOM 2372 N N . PHE A 1 318 ? 17.408 4.975 -33.918 1.00 96.38 318 PHE A N 1
ATOM 2373 C CA . PHE A 1 318 ? 16.338 5.705 -33.248 1.00 96.38 318 PHE A CA 1
ATOM 2374 C C . PHE A 1 318 ? 15.494 6.451 -34.282 1.00 96.38 318 PHE A C 1
ATOM 2376 O O . PHE A 1 318 ? 15.987 7.315 -35.009 1.00 96.38 318 PHE A O 1
ATOM 2383 N N . THR A 1 319 ? 14.213 6.107 -34.339 1.00 96.00 319 THR A N 1
ATOM 2384 C CA . THR A 1 319 ? 13.279 6.659 -35.315 1.00 96.00 319 THR A CA 1
ATOM 2385 C C . THR A 1 319 ? 11.970 6.989 -34.618 1.00 96.00 319 THR A C 1
ATOM 2387 O O . THR A 1 319 ? 11.223 6.089 -34.234 1.00 96.00 319 THR A O 1
ATOM 2390 N N . ALA A 1 320 ? 11.665 8.278 -34.465 1.00 96.44 320 ALA A N 1
ATOM 2391 C CA . ALA A 1 320 ? 10.340 8.703 -34.028 1.00 96.44 320 ALA A CA 1
ATOM 2392 C C . ALA A 1 320 ? 9.297 8.359 -35.104 1.00 96.44 320 ALA A C 1
ATOM 2394 O O . ALA A 1 320 ? 9.536 8.558 -36.297 1.00 96.44 320 ALA A O 1
ATOM 2395 N N . VAL A 1 321 ? 8.136 7.856 -34.692 1.00 96.38 321 VAL A N 1
ATOM 2396 C CA . VAL A 1 321 ? 7.081 7.389 -35.605 1.00 96.38 321 VAL A CA 1
ATOM 2397 C C . VAL A 1 321 ? 5.801 8.197 -35.445 1.00 96.38 321 VAL A C 1
ATOM 2399 O O . VAL A 1 321 ? 5.687 9.026 -34.551 1.00 96.38 321 VAL A O 1
ATOM 2402 N N . ASN A 1 322 ? 4.838 8.006 -36.351 1.00 94.56 322 ASN A N 1
ATOM 2403 C CA . ASN A 1 322 ? 3.503 8.617 -36.275 1.00 94.56 322 ASN A CA 1
ATOM 2404 C C . ASN A 1 322 ? 3.498 10.153 -36.118 1.00 94.56 322 ASN A C 1
ATOM 2406 O O . ASN A 1 322 ? 2.551 10.729 -35.592 1.00 94.56 322 ASN A O 1
ATOM 2410 N N . GLY A 1 323 ? 4.563 10.828 -36.565 1.00 94.12 323 GLY A N 1
ATOM 2411 C CA . GLY A 1 323 ? 4.725 12.278 -36.433 1.00 94.12 323 GLY A CA 1
ATOM 2412 C C . GLY A 1 323 ? 4.991 12.772 -35.007 1.00 94.12 323 GLY A C 1
ATOM 2413 O O . GLY A 1 323 ? 5.167 13.974 -34.814 1.00 94.12 323 GLY A O 1
ATOM 2414 N N . THR A 1 324 ? 5.084 11.884 -34.012 1.00 97.19 324 THR A N 1
ATOM 2415 C CA . THR A 1 324 ? 5.193 12.283 -32.603 1.00 97.19 324 THR A CA 1
ATOM 2416 C C . THR A 1 324 ? 6.496 13.004 -32.292 1.00 97.19 324 THR A C 1
ATOM 2418 O O . THR A 1 324 ? 6.509 13.875 -31.439 1.00 97.19 324 THR A O 1
ATOM 2421 N N . GLY A 1 325 ? 7.583 12.703 -33.016 1.00 95.88 325 GLY A N 1
ATOM 2422 C CA . GLY A 1 325 ? 8.864 13.392 -32.822 1.00 95.88 325 GLY A CA 1
ATOM 2423 C C . GLY A 1 325 ? 8.800 14.894 -33.109 1.00 95.88 325 GLY A C 1
ATOM 2424 O O . GLY A 1 325 ? 9.478 15.666 -32.439 1.00 95.88 325 GLY A O 1
ATOM 2425 N N . GLY A 1 326 ? 7.964 15.314 -34.067 1.00 95.38 326 GLY A N 1
ATOM 2426 C CA . GLY A 1 326 ? 7.717 16.731 -34.333 1.00 95.38 326 GLY A CA 1
ATOM 2427 C C . GLY A 1 326 ? 6.821 17.374 -33.276 1.00 95.38 326 GLY A C 1
ATOM 2428 O O . GLY A 1 326 ? 7.086 18.502 -32.881 1.00 95.38 326 GLY A O 1
ATOM 2429 N N . LEU A 1 327 ? 5.805 16.642 -32.798 1.00 95.25 327 LEU A N 1
ATOM 2430 C CA . LEU A 1 327 ? 4.887 17.112 -31.753 1.00 95.25 327 LEU A CA 1
ATOM 2431 C C . LEU A 1 327 ? 5.597 17.335 -30.418 1.00 95.25 327 LEU A C 1
ATOM 2433 O O . LEU A 1 327 ? 5.376 18.358 -29.801 1.00 95.25 327 LEU A O 1
ATOM 2437 N N . THR A 1 328 ? 6.481 16.420 -30.016 1.00 96.56 328 THR A N 1
ATOM 2438 C CA . THR A 1 328 ? 7.226 16.522 -28.750 1.00 96.56 328 THR A CA 1
ATOM 2439 C C . THR A 1 328 ? 8.537 17.306 -28.884 1.00 96.56 328 THR A C 1
ATOM 2441 O O . THR A 1 328 ? 9.373 17.290 -27.979 1.00 96.56 328 THR A O 1
ATOM 2444 N N . GLY A 1 329 ? 8.810 17.890 -30.056 1.00 96.81 329 GLY A N 1
ATOM 2445 C CA . GLY A 1 329 ? 10.027 18.654 -30.330 1.00 96.81 329 GLY A CA 1
ATOM 2446 C C . GLY A 1 329 ? 11.339 17.886 -30.128 1.00 96.81 329 GLY A C 1
ATOM 2447 O O . GLY A 1 329 ? 12.258 18.421 -29.514 1.00 96.81 329 GLY A O 1
ATOM 2448 N N . VAL A 1 330 ? 11.460 16.640 -30.604 1.00 97.75 330 VAL A N 1
ATOM 2449 C CA . VAL A 1 330 ? 12.735 15.893 -30.547 1.00 97.75 330 VAL A CA 1
ATOM 2450 C C . VAL A 1 330 ? 13.814 16.658 -31.316 1.00 97.75 330 VAL A C 1
ATOM 2452 O O . VAL A 1 330 ? 13.742 16.788 -32.537 1.00 97.75 330 VAL A O 1
ATOM 2455 N N . SER A 1 331 ? 14.839 17.136 -30.611 1.00 96.62 331 SER A N 1
ATOM 2456 C CA . SER A 1 331 ? 15.937 17.910 -31.199 1.00 96.62 331 SER A CA 1
ATOM 2457 C C . SER A 1 331 ? 17.194 17.083 -31.447 1.00 96.62 331 SER A C 1
ATOM 2459 O O . SER A 1 331 ? 17.977 17.405 -32.339 1.00 96.62 331 SER A O 1
ATOM 2461 N N . SER A 1 332 ? 17.423 16.038 -30.650 1.00 97.06 332 SER A N 1
ATOM 2462 C CA . SER A 1 332 ? 18.554 15.123 -30.827 1.00 97.06 332 SER A CA 1
ATOM 2463 C C . SER A 1 332 ? 18.308 13.769 -30.164 1.00 97.06 332 SER A C 1
ATOM 2465 O O . SER A 1 332 ? 17.579 13.669 -29.178 1.00 97.06 332 SER A O 1
ATOM 2467 N N . SER A 1 333 ? 18.965 12.738 -30.696 1.00 96.75 333 SER A N 1
ATOM 2468 C CA . SER A 1 333 ? 19.082 11.400 -30.111 1.00 96.75 333 SER A CA 1
ATOM 2469 C C . SER A 1 333 ? 20.536 10.949 -30.235 1.00 96.75 333 SER A C 1
ATOM 2471 O O . SER A 1 333 ? 21.056 10.853 -31.348 1.00 96.75 333 SER A O 1
ATOM 2473 N N . VAL A 1 334 ? 21.207 10.708 -29.115 1.00 97.62 334 VAL A N 1
ATOM 2474 C CA . VAL A 1 334 ? 22.637 10.380 -29.070 1.00 97.62 334 VAL A CA 1
ATOM 2475 C C . VAL A 1 334 ? 22.829 9.066 -28.329 1.00 97.62 334 VAL A C 1
ATOM 2477 O O . VAL A 1 334 ? 22.308 8.900 -27.228 1.00 97.62 334 VAL A O 1
ATOM 2480 N N . LEU A 1 335 ? 23.591 8.153 -28.927 1.00 97.19 335 LEU A N 1
ATOM 2481 C CA . LEU A 1 335 ? 24.060 6.938 -28.270 1.00 97.19 335 LEU A CA 1
ATOM 2482 C C . LEU A 1 335 ? 25.450 7.162 -27.670 1.00 97.19 335 LEU A C 1
ATOM 2484 O O . LEU A 1 335 ? 26.277 7.885 -28.230 1.00 97.19 335 LEU A O 1
ATOM 2488 N N . SER A 1 336 ? 25.710 6.534 -26.527 1.00 96.69 336 SER A N 1
ATOM 2489 C CA . SER A 1 336 ? 27.054 6.429 -25.963 1.00 96.69 336 SER A CA 1
ATOM 2490 C C . SER A 1 336 ? 27.984 5.630 -26.885 1.00 96.69 336 SER A C 1
ATOM 2492 O O . SER A 1 336 ? 27.537 4.843 -27.710 1.00 96.69 336 SER A O 1
ATOM 2494 N N . ASN A 1 337 ? 29.302 5.770 -26.709 1.00 93.69 337 ASN A N 1
ATOM 2495 C CA . ASN A 1 337 ? 30.300 5.097 -27.561 1.00 93.69 337 ASN A CA 1
ATOM 2496 C C . ASN A 1 337 ? 30.213 3.559 -27.553 1.00 93.69 337 ASN A C 1
ATOM 2498 O O . ASN A 1 337 ? 30.706 2.914 -28.471 1.00 93.69 337 ASN A O 1
ATOM 2502 N N . ASN A 1 338 ? 29.649 2.975 -26.496 1.00 92.69 338 ASN A N 1
ATOM 2503 C CA . ASN A 1 338 ? 29.406 1.538 -26.367 1.00 92.69 338 ASN A CA 1
ATOM 2504 C C . ASN A 1 338 ? 27.968 1.138 -26.739 1.00 92.69 338 ASN A C 1
ATOM 2506 O O . ASN A 1 338 ? 27.596 -0.003 -26.500 1.00 92.69 338 ASN A O 1
ATOM 2510 N N . ASN A 1 339 ? 27.160 2.061 -27.270 1.00 95.25 339 ASN A N 1
ATOM 2511 C CA . ASN A 1 339 ? 25.754 1.865 -27.621 1.00 95.25 339 ASN A CA 1
ATOM 2512 C C . ASN A 1 339 ? 24.873 1.334 -26.475 1.00 95.25 339 ASN A C 1
ATOM 2514 O O . ASN A 1 339 ? 23.873 0.679 -26.728 1.00 95.25 339 ASN A O 1
ATOM 2518 N N . GLN A 1 340 ? 25.205 1.594 -25.209 1.00 95.88 340 GLN A N 1
ATOM 2519 C CA . GLN A 1 340 ? 24.399 1.119 -24.069 1.00 95.88 340 GLN A CA 1
ATOM 2520 C C . GLN A 1 340 ? 23.537 2.206 -23.433 1.00 95.88 340 GLN A C 1
ATOM 2522 O O . GLN A 1 340 ? 22.647 1.892 -22.651 1.00 95.88 340 GLN A O 1
ATOM 2527 N N . THR A 1 341 ? 23.768 3.475 -23.763 1.00 97.44 341 THR A N 1
ATOM 2528 C CA . THR A 1 341 ? 23.000 4.593 -23.217 1.00 97.44 341 THR A CA 1
ATOM 2529 C C . THR A 1 341 ? 22.484 5.468 -24.349 1.00 97.44 341 THR A C 1
ATOM 2531 O O . THR A 1 341 ? 23.269 5.988 -25.140 1.00 97.44 341 THR A O 1
ATOM 2534 N N . LEU A 1 342 ? 21.169 5.660 -24.405 1.00 98.12 342 LEU A N 1
ATOM 2535 C CA . LEU A 1 342 ? 20.490 6.601 -25.287 1.00 98.12 342 LEU A CA 1
ATOM 2536 C C . LEU A 1 342 ? 20.171 7.878 -24.514 1.00 98.12 342 LEU A C 1
ATOM 2538 O O . LEU A 1 342 ? 19.635 7.820 -23.414 1.00 98.12 342 LEU A O 1
ATOM 2542 N N . THR A 1 343 ? 20.451 9.037 -25.103 1.00 98.38 343 THR A N 1
ATOM 2543 C CA . THR A 1 343 ? 19.983 10.342 -24.622 1.00 98.38 343 THR A CA 1
ATOM 2544 C C . THR A 1 343 ? 19.181 11.030 -25.716 1.00 98.38 343 THR A C 1
ATOM 2546 O O . THR A 1 343 ? 19.711 11.321 -26.788 1.00 98.38 343 THR A O 1
ATOM 2549 N N . VAL A 1 344 ? 17.912 11.317 -25.439 1.00 98.31 344 VAL A N 1
ATOM 2550 C CA . VAL A 1 344 ? 17.014 12.083 -26.309 1.00 98.31 344 VAL A CA 1
ATOM 2551 C C . VAL A 1 344 ? 16.772 13.452 -25.685 1.00 98.31 344 VAL A C 1
ATOM 2553 O O . VAL A 1 344 ? 16.481 13.549 -24.493 1.00 98.31 344 VAL A O 1
ATOM 2556 N N . THR A 1 345 ? 16.903 14.510 -26.484 1.00 98.25 345 THR A N 1
ATOM 2557 C CA . THR A 1 345 ? 16.643 15.896 -26.063 1.00 98.25 345 THR A CA 1
ATOM 2558 C C . THR A 1 345 ? 15.402 16.432 -26.758 1.00 98.25 345 THR A C 1
ATOM 2560 O O . THR A 1 345 ? 15.187 16.166 -27.944 1.00 98.25 345 THR A O 1
ATOM 2563 N N . PHE A 1 346 ? 14.613 17.207 -26.020 1.00 98.00 346 PHE A N 1
ATOM 2564 C CA . PHE A 1 346 ? 13.362 17.797 -26.469 1.00 98.00 346 PHE A CA 1
ATOM 2565 C C . PHE A 1 346 ? 13.375 19.315 -26.296 1.00 98.00 346 PHE A C 1
ATOM 2567 O O . PHE A 1 346 ? 13.897 19.840 -25.310 1.00 98.00 346 PHE A O 1
ATOM 2574 N N . THR A 1 347 ? 12.751 20.019 -27.234 1.00 96.00 347 THR A N 1
ATOM 2575 C CA . THR A 1 347 ? 12.500 21.463 -27.146 1.00 96.00 347 THR A CA 1
ATOM 2576 C C . THR A 1 347 ? 11.068 21.796 -26.751 1.00 96.00 347 THR A C 1
ATOM 2578 O O . THR A 1 347 ? 10.826 22.931 -26.354 1.00 96.00 347 THR A O 1
ATOM 2581 N N . ASP A 1 348 ? 10.135 20.849 -26.892 1.00 94.25 348 ASP A N 1
ATOM 2582 C CA . ASP A 1 348 ? 8.695 21.116 -26.802 1.00 94.25 348 ASP A CA 1
ATOM 2583 C C . ASP A 1 348 ? 7.893 19.871 -26.384 1.00 94.25 348 ASP A C 1
ATOM 2585 O O . ASP A 1 348 ? 6.925 19.515 -27.032 1.00 94.25 348 ASP A O 1
ATOM 2589 N N . PHE A 1 349 ? 8.332 19.147 -25.348 1.00 97.06 349 PHE A N 1
ATOM 2590 C CA . PHE A 1 349 ? 7.590 17.988 -24.847 1.00 97.06 349 PHE A CA 1
ATOM 2591 C C . PHE A 1 349 ? 6.674 18.370 -23.671 1.00 97.06 349 PHE A C 1
ATOM 2593 O O . PHE A 1 349 ? 7.055 18.266 -22.496 1.00 97.06 349 PHE A O 1
ATOM 2600 N N . ASN A 1 350 ? 5.459 18.816 -23.992 1.00 95.00 350 ASN A N 1
ATOM 2601 C CA . ASN A 1 350 ? 4.457 19.347 -23.064 1.00 95.00 350 ASN A CA 1
ATOM 2602 C C . ASN A 1 350 ? 3.651 18.260 -22.331 1.00 95.00 350 ASN A C 1
ATOM 2604 O O . ASN A 1 350 ? 3.556 17.121 -22.796 1.00 95.00 350 ASN A O 1
ATOM 2608 N N . PRO A 1 351 ? 3.009 18.605 -21.194 1.00 92.50 351 PRO A N 1
ATOM 2609 C CA . PRO A 1 351 ? 2.017 17.742 -20.561 1.00 92.50 351 PRO A CA 1
ATOM 2610 C C . PRO A 1 351 ? 0.950 17.216 -21.528 1.00 92.50 351 PRO A C 1
ATOM 2612 O O . PRO A 1 351 ? 0.327 17.982 -22.259 1.00 92.50 351 PRO A O 1
ATOM 2615 N N . GLY A 1 352 ? 0.680 15.915 -21.463 1.00 89.69 352 GLY A N 1
ATOM 2616 C CA . GLY A 1 352 ? -0.331 15.228 -22.267 1.00 89.69 352 GLY A CA 1
ATOM 2617 C C . GLY A 1 352 ? 0.153 14.764 -23.641 1.00 89.69 352 GLY A C 1
ATOM 2618 O O . GLY A 1 352 ? -0.563 14.016 -24.302 1.00 89.69 352 GLY A O 1
ATOM 2619 N N . GLU A 1 353 ? 1.351 15.158 -24.070 1.00 95.75 353 GLU A N 1
ATOM 2620 C CA . GLU A 1 353 ? 1.932 14.671 -25.317 1.00 95.75 353 GLU A CA 1
ATOM 2621 C C . GLU A 1 353 ? 2.556 13.281 -25.146 1.00 95.75 353 GLU A C 1
ATOM 2623 O O . GLU A 1 353 ? 2.935 12.870 -24.044 1.00 95.75 353 GLU A O 1
ATOM 2628 N N . THR A 1 354 ? 2.716 12.573 -26.265 1.00 96.56 354 THR A N 1
ATOM 2629 C CA . THR A 1 354 ? 3.342 11.249 -26.321 1.00 96.56 354 THR A CA 1
ATOM 2630 C C . THR A 1 354 ? 4.348 11.194 -27.466 1.00 96.56 354 THR A C 1
ATOM 2632 O O . THR A 1 354 ? 3.991 11.458 -28.612 1.00 96.56 354 THR A O 1
ATOM 2635 N N . LEU A 1 355 ? 5.581 10.781 -27.169 1.00 97.94 355 LEU A N 1
ATOM 2636 C CA . LEU A 1 355 ? 6.571 10.330 -28.140 1.00 97.94 355 LEU A CA 1
ATOM 2637 C C . LEU A 1 355 ? 6.422 8.819 -28.349 1.00 97.94 355 LEU A C 1
ATOM 2639 O O . LEU A 1 355 ? 6.522 8.035 -27.403 1.00 97.94 355 LEU A O 1
ATOM 2643 N N . GLN A 1 356 ? 6.281 8.414 -29.607 1.00 97.81 356 GLN A N 1
ATOM 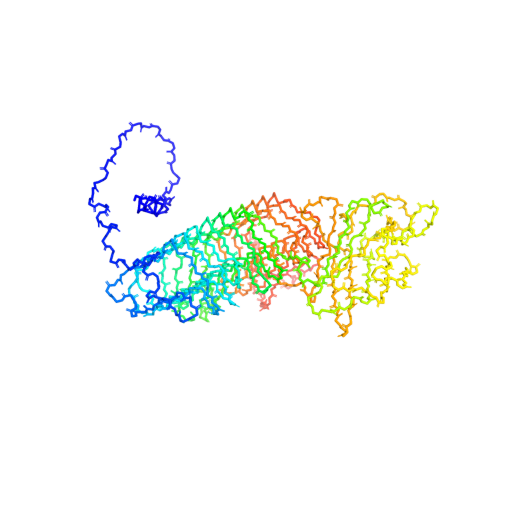2644 C CA . GLN A 1 356 ? 6.458 7.040 -30.051 1.00 97.81 356 GLN A CA 1
ATOM 2645 C C . GLN A 1 356 ? 7.744 6.915 -30.862 1.00 97.81 356 GLN A C 1
ATOM 2647 O O . GLN A 1 356 ? 7.989 7.707 -31.777 1.00 97.81 356 GLN A O 1
ATOM 2652 N N . PHE A 1 357 ? 8.571 5.921 -30.549 1.00 96.75 357 PHE A N 1
ATOM 2653 C CA . PHE A 1 357 ? 9.820 5.695 -31.275 1.00 96.75 357 PHE A CA 1
ATOM 2654 C C . PHE A 1 357 ? 10.165 4.214 -31.396 1.00 96.75 357 PHE A C 1
ATOM 2656 O O . PHE A 1 357 ? 9.725 3.392 -30.597 1.00 96.75 357 PHE A O 1
ATOM 2663 N N . LEU A 1 358 ? 10.952 3.889 -32.417 1.00 95.12 358 LEU A N 1
ATOM 2664 C CA . LEU A 1 358 ? 11.529 2.571 -32.661 1.00 95.12 358 LEU A CA 1
ATOM 2665 C C . LEU A 1 358 ? 13.044 2.660 -32.511 1.00 95.12 358 LEU A C 1
ATOM 2667 O O . LEU A 1 358 ? 13.642 3.654 -32.929 1.00 95.12 358 LEU A O 1
ATOM 2671 N N . LEU A 1 359 ? 13.642 1.630 -31.927 1.00 93.56 359 LEU A N 1
ATOM 2672 C CA . LEU A 1 359 ? 15.084 1.468 -31.796 1.00 93.56 359 LEU A CA 1
ATOM 2673 C C . LEU A 1 359 ? 15.359 -0.006 -31.520 1.00 93.56 359 LEU A C 1
ATOM 2675 O O . LEU A 1 359 ? 14.766 -0.562 -30.595 1.00 93.56 359 LEU A O 1
ATOM 2679 N N . ASP A 1 360 ? 16.223 -0.612 -32.325 1.00 94.81 360 ASP A N 1
ATOM 2680 C CA . ASP A 1 360 ? 16.582 -2.009 -32.126 1.00 94.81 360 ASP A CA 1
ATOM 2681 C C . ASP A 1 360 ? 17.490 -2.187 -30.908 1.00 94.81 360 ASP A C 1
ATOM 2683 O O . ASP A 1 360 ? 18.283 -1.303 -30.562 1.00 94.81 360 ASP A O 1
ATOM 2687 N N . ILE A 1 361 ? 17.343 -3.329 -30.245 1.00 96.00 361 ILE A N 1
ATOM 2688 C CA . ILE A 1 361 ? 18.099 -3.693 -29.053 1.00 96.00 361 ILE A CA 1
ATOM 2689 C C . ILE A 1 361 ? 18.548 -5.138 -29.208 1.00 96.00 361 ILE A C 1
ATOM 2691 O O . ILE A 1 361 ? 17.732 -6.016 -29.454 1.00 96.00 361 ILE A O 1
ATOM 2695 N N . ASP A 1 362 ? 19.833 -5.361 -28.965 1.00 95.06 362 ASP A N 1
ATOM 2696 C CA . ASP A 1 362 ? 20.522 -6.636 -29.097 1.00 95.06 362 ASP A CA 1
ATOM 2697 C C . ASP A 1 362 ? 21.253 -7.017 -27.805 1.00 95.06 362 ASP A C 1
ATOM 2699 O O . ASP A 1 362 ? 21.346 -6.250 -26.839 1.00 95.06 362 ASP A O 1
ATOM 2703 N N . LEU A 1 363 ? 21.821 -8.223 -27.789 1.00 90.50 363 LEU A N 1
ATOM 2704 C CA . LEU A 1 363 ? 22.735 -8.648 -26.733 1.00 90.50 363 LEU A CA 1
ATOM 2705 C C . LEU A 1 363 ? 24.105 -7.965 -26.895 1.00 90.50 363 LEU A C 1
ATOM 2707 O O . LEU A 1 363 ? 24.595 -7.757 -28.011 1.00 90.50 363 LEU A O 1
ATOM 2711 N N . VAL A 1 364 ? 24.763 -7.667 -25.767 1.00 89.50 364 VAL A N 1
ATOM 2712 C CA . VAL A 1 364 ? 26.130 -7.110 -25.745 1.00 89.50 364 VAL A CA 1
ATOM 2713 C C . VAL A 1 364 ? 27.075 -7.905 -26.651 1.00 89.50 364 VAL A C 1
ATOM 2715 O O . VAL A 1 364 ? 27.098 -9.135 -26.643 1.00 89.50 364 VAL A O 1
ATOM 2718 N N . GLY A 1 365 ? 27.897 -7.172 -27.407 1.00 85.44 365 GLY A N 1
ATOM 2719 C CA . GLY A 1 365 ? 28.736 -7.727 -28.470 1.00 85.44 365 GLY A CA 1
ATOM 2720 C C . GLY A 1 365 ? 28.106 -7.625 -29.861 1.00 85.44 365 GLY A C 1
ATOM 2721 O O . GLY A 1 365 ? 28.674 -8.188 -30.794 1.00 85.44 365 GLY A O 1
ATOM 2722 N N . ASN A 1 366 ? 26.985 -6.900 -29.990 1.00 81.12 366 ASN A N 1
ATOM 2723 C CA . ASN A 1 366 ? 26.194 -6.756 -31.217 1.00 81.12 366 ASN A CA 1
ATOM 2724 C C . ASN A 1 366 ? 25.782 -8.127 -31.760 1.00 81.12 366 ASN A C 1
ATOM 2726 O O . ASN A 1 366 ? 26.040 -8.460 -32.917 1.00 81.12 366 ASN A O 1
ATOM 2730 N N . ILE A 1 367 ? 25.253 -8.968 -30.869 1.00 87.19 367 ILE A N 1
ATOM 2731 C CA . ILE A 1 367 ? 24.766 -10.297 -31.223 1.00 87.19 367 ILE A CA 1
ATOM 2732 C C . ILE A 1 367 ? 23.266 -10.156 -31.512 1.00 87.19 367 ILE A C 1
ATOM 2734 O O . ILE A 1 367 ? 22.521 -9.930 -30.552 1.00 87.19 367 ILE A O 1
ATOM 2738 N N . PRO A 1 368 ? 22.831 -10.346 -32.775 1.00 87.50 368 PRO A N 1
ATOM 2739 C CA . PRO A 1 368 ? 21.434 -10.189 -33.158 1.00 87.50 368 PRO A CA 1
ATOM 2740 C C . PRO A 1 368 ? 20.511 -11.080 -32.329 1.00 87.50 368 PRO A C 1
ATOM 2742 O O . PRO A 1 368 ? 20.706 -12.303 -32.275 1.00 87.50 368 PRO A O 1
ATOM 2745 N N . ALA A 1 369 ? 19.502 -10.490 -31.697 1.00 87.44 369 ALA A N 1
ATOM 2746 C CA . ALA A 1 369 ? 18.540 -11.195 -30.865 1.00 87.44 369 ALA A CA 1
ATOM 2747 C C . ALA A 1 369 ? 17.160 -10.528 -30.903 1.00 87.44 369 ALA A C 1
ATOM 2749 O O . ALA A 1 369 ? 17.032 -9.315 -30.912 1.00 87.44 369 ALA A O 1
ATOM 2750 N N . SER A 1 370 ? 16.092 -11.328 -30.839 1.00 89.12 370 SER A N 1
ATOM 2751 C CA . SER A 1 370 ? 14.753 -10.779 -30.600 1.00 89.12 370 SER A CA 1
ATOM 2752 C C . SER A 1 370 ? 14.621 -10.389 -29.131 1.00 89.12 370 SER A C 1
ATOM 2754 O O . SER A 1 370 ? 14.420 -11.255 -28.275 1.00 89.12 370 SER A O 1
ATOM 2756 N N . ILE A 1 371 ? 14.752 -9.096 -28.847 1.00 93.25 371 ILE A N 1
ATOM 2757 C CA . ILE A 1 371 ? 14.573 -8.533 -27.512 1.00 93.25 371 ILE A CA 1
ATOM 2758 C C . ILE A 1 371 ? 13.137 -8.030 -27.358 1.00 93.25 371 ILE A C 1
ATOM 2760 O O . ILE A 1 371 ? 12.631 -7.245 -28.151 1.00 93.25 371 ILE A O 1
ATOM 2764 N N . PHE A 1 372 ? 12.460 -8.500 -26.316 1.00 92.44 372 PHE A N 1
ATOM 2765 C CA . PHE A 1 372 ? 11.113 -8.080 -25.947 1.00 92.44 372 PHE A CA 1
ATOM 2766 C C . PHE A 1 372 ? 11.148 -7.088 -24.779 1.00 92.44 372 PHE A C 1
ATOM 2768 O O . PHE A 1 372 ? 12.079 -7.083 -23.977 1.00 92.44 372 PHE A O 1
ATOM 2775 N N . GLY A 1 373 ? 10.099 -6.281 -24.619 1.00 87.88 373 GLY A N 1
ATOM 2776 C CA . GLY A 1 373 ? 10.006 -5.254 -23.583 1.00 87.88 373 GLY A CA 1
ATOM 2777 C C . GLY A 1 373 ? 10.245 -5.787 -22.168 1.00 87.88 373 GLY A C 1
ATOM 2778 O O . GLY A 1 373 ? 10.911 -5.129 -21.374 1.00 87.88 373 GLY A O 1
ATOM 2779 N N . ASN A 1 374 ? 9.798 -7.003 -21.844 1.00 79.50 374 ASN A N 1
ATOM 2780 C CA . ASN A 1 374 ? 10.070 -7.633 -20.543 1.00 79.50 374 ASN A CA 1
ATOM 2781 C C . ASN A 1 374 ? 11.554 -7.986 -20.314 1.00 79.50 374 ASN A C 1
ATOM 2783 O O . ASN A 1 374 ? 11.949 -8.212 -19.176 1.00 79.50 374 ASN A O 1
ATOM 2787 N N . GLN A 1 375 ? 12.384 -8.029 -21.357 1.00 84.75 375 GLN A N 1
ATOM 2788 C CA . GLN A 1 375 ? 13.836 -8.201 -21.236 1.00 84.75 375 GLN A CA 1
ATOM 2789 C C . GLN A 1 375 ? 14.560 -6.886 -20.925 1.00 84.75 375 GLN A C 1
ATOM 2791 O O . GLN A 1 375 ? 15.747 -6.908 -20.630 1.00 84.75 375 GLN A O 1
ATOM 2796 N N . LEU A 1 376 ? 13.852 -5.752 -20.945 1.00 89.88 376 LEU A N 1
ATOM 2797 C CA . LEU A 1 376 ? 14.396 -4.450 -20.553 1.00 89.88 376 LEU A CA 1
ATOM 2798 C C . LEU A 1 376 ? 14.289 -4.193 -19.046 1.00 89.88 376 LEU A C 1
ATOM 2800 O O . LEU A 1 376 ? 14.726 -3.150 -18.577 1.00 89.88 376 LEU A O 1
ATOM 2804 N N . ILE A 1 377 ? 13.677 -5.104 -18.286 1.00 78.75 377 ILE A N 1
ATOM 2805 C CA . ILE A 1 377 ? 13.499 -4.967 -16.837 1.00 78.75 377 ILE A CA 1
ATOM 2806 C C . ILE A 1 377 ? 14.859 -4.821 -16.150 1.00 78.75 377 ILE A C 1
ATOM 2808 O O . ILE A 1 377 ? 15.777 -5.591 -16.415 1.00 78.75 377 ILE A O 1
ATOM 2812 N N . GLY A 1 378 ? 14.964 -3.834 -15.260 1.00 72.31 378 GLY A N 1
ATOM 2813 C CA . GLY A 1 378 ? 16.202 -3.445 -14.587 1.00 72.31 378 GLY A CA 1
ATOM 2814 C C . GLY A 1 378 ? 17.001 -2.358 -15.313 1.00 72.31 378 GLY A C 1
ATOM 2815 O O . GLY A 1 378 ? 17.908 -1.800 -14.708 1.00 72.31 378 GLY A O 1
ATOM 2816 N N . ALA A 1 379 ? 16.666 -2.008 -16.562 1.00 85.38 379 ALA A N 1
ATOM 2817 C CA . ALA A 1 379 ? 17.299 -0.881 -17.248 1.00 85.38 379 ALA A CA 1
ATOM 2818 C C . ALA A 1 379 ? 16.984 0.446 -16.548 1.00 85.38 379 ALA A C 1
ATOM 2820 O O . ALA A 1 379 ? 15.822 0.718 -16.230 1.00 85.38 379 ALA A O 1
ATOM 2821 N N . ASP A 1 380 ? 18.000 1.287 -16.374 1.00 86.19 380 ASP A N 1
ATOM 2822 C CA . ASP A 1 380 ? 17.868 2.595 -15.744 1.00 86.19 380 ASP A CA 1
ATOM 2823 C C . ASP A 1 380 ? 17.292 3.621 -16.723 1.00 86.19 380 ASP A C 1
ATOM 2825 O O . ASP A 1 380 ? 17.628 3.678 -17.908 1.00 86.19 380 ASP A O 1
ATOM 2829 N N . VAL A 1 381 ? 16.425 4.484 -16.208 1.00 91.31 381 VAL A N 1
ATOM 2830 C CA . VAL A 1 381 ? 15.778 5.549 -16.965 1.00 91.31 381 VAL A CA 1
ATOM 2831 C C . VAL A 1 381 ? 15.823 6.844 -16.165 1.00 91.31 381 VAL A C 1
ATOM 2833 O O . VAL A 1 381 ? 15.482 6.879 -14.983 1.00 91.31 381 VAL A O 1
ATOM 2836 N N . THR A 1 382 ? 16.213 7.938 -16.814 1.00 92.31 382 THR A N 1
ATOM 2837 C CA . THR A 1 382 ? 16.207 9.281 -16.222 1.00 92.31 382 THR A CA 1
ATOM 2838 C C . THR A 1 382 ? 15.450 10.267 -17.099 1.00 92.31 382 THR A C 1
ATOM 2840 O O . THR A 1 382 ? 15.670 10.347 -18.305 1.00 92.31 382 THR A O 1
ATOM 2843 N N . PHE A 1 383 ? 14.606 11.076 -16.471 1.00 93.44 383 PHE A N 1
ATOM 2844 C CA . PHE A 1 383 ? 13.875 12.180 -17.077 1.00 93.44 383 PHE A CA 1
ATOM 2845 C C . PHE A 1 383 ? 14.290 13.488 -16.412 1.00 93.44 383 PHE A C 1
ATOM 2847 O O . PHE A 1 383 ? 14.201 13.613 -15.189 1.00 93.44 383 PHE A O 1
ATOM 2854 N N . ASN A 1 384 ? 14.712 14.474 -17.199 1.00 93.81 384 ASN A N 1
ATOM 2855 C CA . ASN A 1 384 ? 14.987 15.819 -16.696 1.00 93.81 384 ASN A CA 1
ATOM 2856 C C . ASN A 1 384 ? 13.975 16.795 -17.280 1.00 93.81 384 ASN A C 1
ATOM 2858 O O . ASN A 1 384 ? 13.807 16.870 -18.496 1.00 93.81 384 ASN A O 1
ATOM 2862 N N . TYR A 1 385 ? 13.335 17.551 -16.403 1.00 92.38 385 TYR A N 1
ATOM 2863 C CA . TYR A 1 385 ? 12.358 18.576 -16.722 1.00 92.38 385 TYR A CA 1
ATOM 2864 C C . TYR A 1 385 ? 12.974 19.965 -16.593 1.00 92.38 385 TYR A C 1
ATOM 2866 O O . TYR A 1 385 ? 14.029 20.160 -15.983 1.00 92.38 385 TYR A O 1
ATOM 2874 N N . THR A 1 386 ? 12.246 20.961 -17.089 1.00 87.62 386 THR A N 1
ATOM 2875 C CA . THR A 1 386 ? 12.477 22.358 -16.718 1.00 87.62 386 THR A CA 1
ATOM 2876 C C . THR A 1 386 ? 12.536 22.540 -15.198 1.00 87.62 386 THR A C 1
ATOM 2878 O O . THR A 1 386 ? 11.969 21.757 -14.437 1.00 87.62 386 THR A O 1
ATOM 2881 N N . GLN A 1 387 ? 13.188 23.617 -14.749 1.00 82.12 387 GLN A N 1
ATOM 2882 C CA . GLN A 1 387 ? 13.323 23.962 -13.324 1.00 82.12 387 GLN A CA 1
ATOM 2883 C C . GLN A 1 387 ? 14.149 22.946 -12.507 1.00 82.12 387 GLN A C 1
ATOM 2885 O O . GLN A 1 387 ? 13.961 22.822 -11.299 1.00 82.12 387 GLN A O 1
ATOM 2890 N N . ASN A 1 388 ? 15.095 22.250 -13.151 1.00 80.12 388 ASN A N 1
ATOM 2891 C CA . ASN A 1 388 ? 16.015 21.284 -12.527 1.00 80.12 388 ASN A CA 1
ATOM 2892 C C . ASN A 1 388 ? 15.321 20.100 -11.835 1.00 80.12 388 ASN A C 1
ATOM 2894 O O . ASN A 1 388 ? 15.908 19.454 -10.965 1.00 80.12 388 ASN A O 1
ATOM 2898 N N . LYS A 1 389 ? 14.074 19.802 -12.202 1.00 84.56 389 LYS A N 1
ATOM 2899 C CA . LYS A 1 389 ? 13.375 18.623 -11.705 1.00 84.56 389 LYS A CA 1
ATOM 2900 C C . LYS A 1 389 ? 13.877 17.389 -12.444 1.00 84.56 389 LYS A C 1
ATOM 2902 O O . LYS A 1 389 ? 13.872 17.347 -13.671 1.00 84.56 389 LYS A O 1
ATOM 2907 N N . GLN A 1 390 ? 14.271 16.374 -11.689 1.00 88.12 390 GLN A N 1
ATOM 2908 C CA . GLN A 1 390 ? 14.771 15.115 -12.222 1.00 88.12 390 GLN A CA 1
ATOM 2909 C C . GLN A 1 390 ? 13.983 13.950 -11.629 1.00 88.12 390 GLN A C 1
ATOM 2911 O O . GLN A 1 390 ? 13.686 13.932 -10.435 1.00 88.12 390 GLN A O 1
ATOM 2916 N N . ILE A 1 391 ? 13.658 12.979 -12.477 1.00 83.31 391 ILE A N 1
ATOM 2917 C CA . ILE A 1 391 ? 12.966 11.750 -12.105 1.00 83.31 391 ILE A CA 1
ATOM 2918 C C . ILE A 1 391 ? 13.805 10.595 -12.626 1.00 83.31 391 ILE A C 1
ATOM 2920 O O . ILE A 1 391 ? 13.992 10.448 -13.829 1.00 83.31 391 ILE A O 1
ATOM 2924 N N . VAL A 1 392 ? 14.334 9.799 -11.708 1.00 82.62 392 VAL A N 1
ATOM 2925 C CA . VAL A 1 392 ? 15.167 8.630 -12.007 1.00 82.62 392 VAL A CA 1
ATOM 2926 C C . VAL A 1 392 ? 14.384 7.388 -11.627 1.00 82.62 392 VAL A C 1
ATOM 2928 O O . VAL A 1 392 ? 13.645 7.421 -10.643 1.00 82.62 392 VAL A O 1
ATOM 2931 N N . GLY A 1 393 ? 14.550 6.305 -12.375 1.00 78.12 393 GLY A N 1
ATOM 2932 C CA . GLY A 1 393 ? 13.938 5.019 -12.093 1.00 78.12 393 GLY A CA 1
ATOM 2933 C C . GLY A 1 393 ? 14.403 3.911 -13.009 1.00 78.12 393 GLY A C 1
ATOM 2934 O O . GLY A 1 393 ? 15.452 4.032 -13.628 1.00 78.12 393 GLY A O 1
ATOM 2935 N N . GLN A 1 394 ? 13.633 2.832 -13.054 1.00 81.25 394 GLN A N 1
ATOM 2936 C CA . GLN A 1 394 ? 13.977 1.624 -13.787 1.00 81.25 394 GLN A CA 1
ATOM 2937 C C . GLN A 1 394 ? 12.774 1.072 -14.536 1.00 81.25 394 GLN A C 1
ATOM 2939 O O . GLN A 1 394 ? 11.619 1.288 -14.163 1.00 81.25 394 GLN A O 1
ATOM 2944 N N . MET A 1 395 ? 13.048 0.323 -15.593 1.00 84.12 395 MET A N 1
ATOM 2945 C CA . MET A 1 395 ? 12.042 -0.507 -16.235 1.00 84.12 395 MET A CA 1
ATOM 2946 C C . MET A 1 395 ? 11.694 -1.688 -15.326 1.00 84.12 395 MET A C 1
ATOM 2948 O O . MET A 1 395 ? 12.571 -2.388 -14.825 1.00 84.12 395 MET A O 1
ATOM 2952 N N . ALA A 1 396 ? 10.407 -1.944 -15.148 1.00 75.56 396 ALA A N 1
ATOM 2953 C CA . ALA A 1 396 ? 9.868 -3.061 -14.390 1.00 75.56 396 ALA A CA 1
ATOM 2954 C C . ALA A 1 396 ? 8.814 -3.803 -15.215 1.00 75.56 396 ALA A C 1
ATOM 2956 O O . ALA A 1 396 ? 8.293 -3.275 -16.198 1.00 75.56 396 ALA A O 1
ATOM 2957 N N . GLY A 1 397 ? 8.503 -5.041 -14.834 1.00 69.75 397 GLY A N 1
ATOM 2958 C CA . GLY A 1 397 ? 7.492 -5.842 -15.525 1.00 69.75 397 GLY A CA 1
ATOM 2959 C C . GLY A 1 397 ? 6.135 -5.140 -15.600 1.00 69.75 397 GLY A C 1
ATOM 2960 O O . GLY A 1 397 ? 5.665 -4.556 -14.621 1.00 69.75 397 GLY A O 1
ATOM 2961 N N . ASP A 1 398 ? 5.506 -5.207 -16.771 1.00 71.38 398 ASP A N 1
ATOM 2962 C CA . ASP A 1 398 ? 4.166 -4.673 -16.981 1.00 71.38 398 ASP A CA 1
ATOM 2963 C C . ASP A 1 398 ? 3.105 -5.666 -16.459 1.00 71.38 398 ASP A C 1
ATOM 2965 O O . ASP A 1 398 ? 3.047 -6.801 -16.948 1.00 71.38 398 ASP A O 1
ATOM 2969 N N . PRO A 1 399 ? 2.261 -5.275 -15.484 1.00 57.91 399 PRO A N 1
ATOM 2970 C CA . PRO A 1 399 ? 1.226 -6.146 -14.928 1.00 57.91 399 PRO A CA 1
ATOM 2971 C C . PRO A 1 399 ? 0.194 -6.593 -15.971 1.00 57.91 399 PRO A C 1
ATOM 2973 O O . PRO A 1 399 ? -0.325 -7.707 -15.887 1.00 57.91 399 PRO A O 1
ATOM 2976 N N . ASP A 1 400 ? -0.081 -5.753 -16.971 1.00 63.47 400 ASP A N 1
ATOM 2977 C CA . ASP A 1 400 ? -1.148 -5.989 -17.942 1.00 63.47 400 ASP A CA 1
ATOM 2978 C C . ASP A 1 400 ? -0.669 -6.832 -19.135 1.00 63.47 400 ASP A C 1
ATOM 2980 O O . ASP A 1 400 ? -1.479 -7.363 -19.901 1.00 63.47 400 ASP A O 1
ATOM 2984 N N . ARG A 1 401 ? 0.654 -6.936 -19.342 1.00 69.88 401 ARG A N 1
ATOM 2985 C CA . ARG A 1 401 ? 1.250 -7.497 -20.565 1.00 69.88 401 ARG A CA 1
ATOM 2986 C C . ARG A 1 401 ? 2.556 -8.249 -20.295 1.00 69.88 401 ARG A C 1
ATOM 2988 O O . ARG A 1 401 ? 3.602 -7.658 -20.062 1.00 69.88 401 ARG A O 1
ATOM 2995 N N . LYS A 1 402 ? 2.530 -9.577 -20.466 1.00 69.44 402 LYS A N 1
ATOM 2996 C CA . LYS A 1 402 ? 3.666 -10.479 -20.165 1.00 69.44 402 LYS A CA 1
ATOM 2997 C C . LYS A 1 402 ? 4.974 -10.176 -20.912 1.00 69.44 402 LYS A C 1
ATOM 2999 O O . LYS A 1 402 ? 6.038 -10.482 -20.386 1.00 69.44 402 LYS A O 1
ATOM 3004 N N . SER A 1 403 ? 4.906 -9.637 -22.128 1.00 80.25 403 SER A N 1
ATOM 3005 C CA . SER A 1 403 ? 6.072 -9.323 -22.971 1.00 80.25 403 SER A CA 1
ATOM 3006 C C . SER A 1 403 ? 6.469 -7.844 -22.923 1.00 80.25 403 SER A C 1
ATOM 3008 O O . SER A 1 403 ? 7.148 -7.363 -23.828 1.00 80.25 403 SER A O 1
ATOM 3010 N N . ALA A 1 404 ? 5.994 -7.096 -21.927 1.00 83.81 404 ALA A N 1
ATOM 3011 C CA . ALA A 1 404 ? 6.216 -5.663 -21.819 1.00 83.81 404 ALA A CA 1
ATOM 3012 C C . ALA A 1 404 ? 6.898 -5.284 -20.500 1.00 83.81 404 ALA A C 1
ATOM 3014 O O . ALA A 1 404 ? 6.888 -6.032 -19.516 1.00 83.81 404 ALA A O 1
ATOM 3015 N N . SER A 1 405 ? 7.479 -4.091 -20.497 1.00 83.44 405 SER A N 1
ATOM 3016 C CA . SER A 1 405 ? 7.943 -3.406 -19.298 1.00 83.44 405 SER A CA 1
ATOM 3017 C C . SER A 1 405 ? 7.464 -1.961 -19.291 1.00 83.44 405 SER A C 1
ATOM 3019 O O . SER A 1 405 ? 7.169 -1.365 -20.330 1.00 83.44 405 SER A O 1
ATOM 3021 N N . GLN A 1 406 ? 7.388 -1.391 -18.098 1.00 86.00 406 GLN A N 1
ATOM 3022 C CA . GLN A 1 406 ? 7.042 0.000 -17.864 1.00 86.00 406 GLN A CA 1
ATOM 3023 C C . GLN A 1 406 ? 8.059 0.644 -16.931 1.00 86.00 406 GLN A C 1
ATOM 3025 O O . GLN A 1 406 ? 8.630 -0.014 -16.067 1.00 86.00 406 GLN A O 1
ATOM 3030 N N . PHE A 1 407 ? 8.256 1.943 -17.082 1.00 85.75 407 PHE A N 1
ATOM 3031 C CA . PHE A 1 407 ? 9.034 2.728 -16.147 1.00 85.75 407 PHE A CA 1
ATOM 3032 C C . PHE A 1 407 ? 8.322 2.822 -14.806 1.00 85.75 407 PHE A C 1
ATOM 3034 O O . PHE A 1 407 ? 7.168 3.249 -14.723 1.00 85.75 407 PHE A O 1
ATOM 3041 N N . LEU A 1 408 ? 9.068 2.510 -13.758 1.00 76.12 408 LEU A N 1
ATOM 3042 C CA . LEU A 1 408 ? 8.755 2.881 -12.396 1.00 76.12 408 LEU A CA 1
ATOM 3043 C C . LEU A 1 408 ? 9.851 3.840 -11.913 1.00 76.12 408 LEU A C 1
ATOM 3045 O O . LEU A 1 408 ? 11.029 3.578 -12.159 1.00 76.12 408 LEU A O 1
ATOM 3049 N N . PRO A 1 409 ? 9.513 4.942 -11.220 1.00 72.00 409 PRO A N 1
ATOM 3050 C CA . PRO A 1 409 ? 10.529 5.757 -10.553 1.00 72.00 409 PRO A CA 1
ATOM 3051 C C . PRO A 1 409 ? 11.370 4.878 -9.600 1.00 72.00 409 PRO A C 1
ATOM 3053 O O . PRO A 1 409 ? 10.912 3.823 -9.177 1.00 72.00 409 PRO A O 1
ATOM 3056 N N . GLY A 1 410 ? 12.612 5.272 -9.297 1.00 54.16 410 GLY A N 1
ATOM 3057 C CA . GLY A 1 410 ? 13.626 4.502 -8.547 1.00 54.16 410 GLY A CA 1
ATOM 3058 C C . GLY A 1 410 ? 14.001 5.156 -7.219 1.00 54.16 410 GLY A C 1
ATOM 3059 O O . GLY A 1 410 ? 13.529 6.243 -6.934 1.00 54.16 410 GLY A O 1
ATOM 3060 N N . ALA A 1 411 ? 14.857 4.520 -6.407 1.00 42.09 411 ALA A N 1
ATOM 3061 C CA . ALA A 1 411 ? 15.130 4.767 -4.972 1.00 42.09 411 ALA A CA 1
ATOM 3062 C C . ALA A 1 411 ? 14.999 6.198 -4.397 1.00 42.09 411 ALA A C 1
ATOM 3064 O O . ALA A 1 411 ? 14.473 6.339 -3.293 1.00 42.09 411 ALA A O 1
ATOM 3065 N N . ALA A 1 412 ? 15.459 7.240 -5.099 1.00 40.25 412 ALA A N 1
ATOM 3066 C CA . ALA A 1 412 ? 15.331 8.634 -4.651 1.00 40.25 412 ALA A CA 1
ATOM 3067 C C . ALA A 1 412 ? 13.883 9.178 -4.730 1.00 40.25 412 ALA A C 1
ATOM 3069 O O . ALA A 1 412 ? 13.551 10.142 -4.045 1.00 40.25 412 ALA A O 1
ATOM 3070 N N . ALA A 1 413 ? 13.025 8.528 -5.524 1.00 43.31 413 ALA A N 1
ATOM 3071 C CA . ALA A 1 413 ? 11.583 8.748 -5.664 1.00 43.31 413 ALA A CA 1
ATOM 3072 C C . ALA A 1 413 ? 10.726 7.483 -5.378 1.00 43.31 413 ALA A C 1
ATOM 3074 O O . ALA A 1 413 ? 9.551 7.608 -5.057 1.00 43.31 413 ALA A O 1
ATOM 3075 N N . ALA A 1 414 ? 11.303 6.277 -5.417 1.00 41.06 414 ALA A N 1
ATOM 3076 C CA . ALA A 1 414 ? 10.677 4.982 -5.147 1.00 41.06 414 ALA A CA 1
ATOM 3077 C C . ALA A 1 414 ? 11.453 4.187 -4.093 1.00 41.06 414 ALA A C 1
ATOM 3079 O O . ALA A 1 414 ? 12.348 3.375 -4.350 1.00 41.06 414 ALA A O 1
ATOM 3080 N N . GLY A 1 415 ? 11.076 4.432 -2.850 1.00 49.12 415 GLY A N 1
ATOM 3081 C CA . GLY A 1 415 ? 11.508 3.653 -1.696 1.00 49.12 415 GLY A CA 1
ATOM 3082 C C . GLY A 1 415 ? 10.388 3.433 -0.687 1.00 49.12 415 GLY A C 1
ATOM 3083 O O . GLY A 1 415 ? 10.685 3.086 0.449 1.00 49.12 415 GLY A O 1
ATOM 3084 N N . LEU A 1 416 ? 9.126 3.677 -1.063 1.00 60.69 416 LEU A N 1
ATOM 3085 C CA . LEU A 1 416 ? 8.011 3.773 -0.111 1.00 60.69 416 LEU A CA 1
ATOM 3086 C C . LEU A 1 416 ? 6.757 2.980 -0.506 1.00 60.69 416 LEU A C 1
ATOM 3088 O O . LEU A 1 416 ? 5.813 2.962 0.278 1.00 60.69 416 LEU A O 1
ATOM 3092 N N . ALA A 1 417 ? 6.725 2.365 -1.693 1.00 82.81 417 ALA A N 1
ATOM 3093 C CA . ALA A 1 417 ? 5.541 1.681 -2.207 1.00 82.81 417 ALA A CA 1
ATOM 3094 C C . ALA A 1 417 ? 5.825 0.205 -2.492 1.00 82.81 417 ALA A C 1
ATOM 3096 O O . ALA A 1 417 ? 6.272 -0.173 -3.573 1.00 82.81 417 ALA A O 1
ATOM 3097 N N . ASN A 1 418 ? 5.595 -0.626 -1.484 1.00 90.69 418 ASN A N 1
ATOM 3098 C CA . ASN A 1 418 ? 5.699 -2.076 -1.547 1.00 90.69 418 ASN A CA 1
ATOM 3099 C C . ASN A 1 418 ? 4.310 -2.696 -1.719 1.00 90.69 418 ASN A C 1
ATOM 3101 O O . ASN A 1 418 ? 3.310 -2.119 -1.288 1.00 90.69 418 ASN A O 1
ATOM 3105 N N . GLY A 1 419 ? 4.232 -3.889 -2.311 1.00 95.06 419 GLY A N 1
ATOM 3106 C CA . GLY A 1 419 ? 2.973 -4.637 -2.365 1.00 95.06 419 GLY A CA 1
ATOM 3107 C C . GLY A 1 419 ? 2.434 -4.902 -0.959 1.00 95.06 419 GLY A C 1
ATOM 3108 O O . GLY A 1 419 ? 1.353 -4.442 -0.597 1.00 95.06 419 GLY A O 1
ATOM 3109 N N . ILE A 1 420 ? 3.233 -5.589 -0.145 1.00 98.44 420 ILE A N 1
ATOM 3110 C CA . ILE A 1 420 ? 2.962 -5.830 1.275 1.00 98.44 420 ILE A CA 1
ATOM 3111 C C . ILE A 1 420 ? 4.173 -5.376 2.086 1.00 98.44 420 ILE A C 1
ATOM 3113 O O . ILE A 1 420 ? 5.282 -5.838 1.835 1.00 98.44 420 ILE A O 1
ATOM 3117 N N . ASN A 1 421 ? 3.964 -4.515 3.078 1.00 97.56 421 ASN A N 1
ATOM 3118 C CA . ASN A 1 421 ? 4.987 -4.054 4.011 1.00 97.56 421 ASN A CA 1
ATOM 3119 C C . ASN A 1 421 ? 4.600 -4.424 5.446 1.00 97.56 421 ASN A C 1
ATOM 3121 O O . ASN A 1 421 ? 3.638 -3.884 5.991 1.00 97.56 421 ASN A O 1
ATOM 3125 N N . LEU A 1 422 ? 5.354 -5.337 6.055 1.00 98.12 422 LEU A N 1
ATOM 3126 C CA . LEU A 1 422 ? 5.215 -5.704 7.462 1.00 98.12 422 LEU A CA 1
ATOM 3127 C C . LEU A 1 422 ? 6.385 -5.099 8.236 1.00 98.12 422 LEU A C 1
ATOM 3129 O O . LEU A 1 422 ? 7.504 -5.610 8.171 1.00 98.12 422 LEU A O 1
ATOM 3133 N N . SER A 1 423 ? 6.120 -4.011 8.958 1.00 96.75 423 SER A N 1
ATOM 3134 C CA . SER A 1 423 ? 7.123 -3.265 9.713 1.00 96.75 423 SER A CA 1
ATOM 3135 C C . SER A 1 423 ? 6.889 -3.407 11.213 1.00 96.75 423 SER A C 1
ATOM 3137 O O . SER A 1 423 ? 5.865 -2.956 11.726 1.00 96.75 423 SER A O 1
ATOM 3139 N N . ALA A 1 424 ? 7.853 -3.985 11.928 1.00 97.25 424 ALA A N 1
ATOM 3140 C CA . ALA A 1 424 ? 7.750 -4.222 13.363 1.00 97.25 424 ALA A CA 1
ATOM 3141 C C . ALA A 1 424 ? 8.975 -3.722 14.141 1.00 97.25 424 ALA A C 1
ATOM 3143 O O . ALA A 1 424 ? 10.119 -3.810 13.687 1.00 97.25 424 ALA A O 1
ATOM 3144 N N . THR A 1 425 ? 8.745 -3.159 15.327 1.00 96.94 425 THR A N 1
ATOM 3145 C CA . THR A 1 425 ? 9.808 -2.687 16.228 1.00 96.94 425 THR A CA 1
ATOM 3146 C C . THR A 1 425 ? 9.434 -2.951 17.680 1.00 96.94 425 THR A C 1
ATOM 3148 O O . THR A 1 425 ? 8.422 -2.447 18.162 1.00 96.94 425 THR A O 1
ATOM 3151 N N . ALA A 1 426 ? 10.266 -3.735 18.373 1.00 95.44 426 ALA A N 1
ATOM 3152 C CA . ALA A 1 426 ? 9.980 -4.299 19.693 1.00 95.44 426 ALA A CA 1
ATOM 3153 C C . ALA A 1 426 ? 8.633 -5.049 19.800 1.00 95.44 426 ALA A C 1
ATOM 3155 O O . ALA A 1 426 ? 8.046 -5.119 20.881 1.00 95.44 426 ALA A O 1
ATOM 3156 N N . VAL A 1 427 ? 8.147 -5.627 18.695 1.00 96.88 427 VAL A N 1
ATOM 3157 C CA . VAL A 1 427 ? 6.900 -6.406 18.630 1.00 96.88 427 VAL A CA 1
ATOM 3158 C C . VAL A 1 427 ? 7.100 -7.618 17.721 1.00 96.88 427 VAL A C 1
ATOM 3160 O O . VAL A 1 427 ? 7.183 -7.459 16.505 1.00 96.88 427 VAL A O 1
ATOM 3163 N N . PRO A 1 428 ? 7.144 -8.850 18.249 1.00 96.19 428 PRO A N 1
ATOM 3164 C CA . PRO A 1 428 ? 7.158 -10.037 17.409 1.00 96.19 428 PRO A CA 1
ATOM 3165 C C . PRO A 1 428 ? 5.857 -10.158 16.608 1.00 96.19 428 PRO A C 1
ATOM 3167 O O . PRO A 1 428 ? 4.766 -9.985 17.158 1.00 96.19 428 PRO A O 1
ATOM 3170 N N . LEU A 1 429 ? 5.967 -10.523 15.331 1.00 97.25 429 LEU A N 1
ATOM 3171 C CA . LEU A 1 429 ? 4.823 -10.893 14.496 1.00 97.25 429 LEU A CA 1
ATOM 3172 C C . LEU A 1 429 ? 4.738 -12.417 14.446 1.00 97.25 429 LEU A C 1
ATOM 3174 O O . LEU A 1 429 ? 5.635 -13.091 13.937 1.00 97.25 429 LEU A O 1
ATOM 3178 N N . ARG A 1 430 ? 3.679 -12.995 15.005 1.00 95.44 430 ARG A N 1
ATOM 3179 C CA . ARG A 1 430 ? 3.567 -14.443 15.181 1.00 95.44 430 ARG A CA 1
ATOM 3180 C C . ARG A 1 430 ? 2.490 -15.051 14.311 1.00 95.44 430 ARG A C 1
ATOM 3182 O O . ARG A 1 430 ? 1.405 -14.496 14.196 1.00 95.44 430 ARG A O 1
ATOM 3189 N N . ASN A 1 431 ? 2.763 -16.239 13.776 1.00 95.31 431 ASN A N 1
ATOM 3190 C CA . ASN A 1 431 ? 1.826 -16.983 12.931 1.00 95.31 431 ASN A CA 1
ATOM 3191 C C . ASN A 1 431 ? 1.299 -16.141 11.755 1.00 95.31 431 ASN A C 1
ATOM 3193 O O . ASN A 1 431 ? 0.104 -16.149 11.468 1.00 95.31 431 ASN A O 1
ATOM 3197 N N . VAL A 1 432 ? 2.189 -15.381 11.117 1.00 97.50 432 VAL A N 1
ATOM 3198 C CA . VAL A 1 432 ? 1.867 -14.581 9.935 1.00 97.50 432 VAL A CA 1
ATOM 3199 C C . VAL A 1 432 ? 1.606 -15.510 8.752 1.00 97.50 432 VAL A C 1
ATOM 3201 O O . VAL A 1 432 ? 2.362 -16.453 8.520 1.00 97.50 432 VAL A O 1
ATOM 3204 N N . ALA A 1 433 ? 0.568 -15.228 7.975 1.00 98.31 433 ALA A N 1
ATOM 3205 C CA . ALA A 1 433 ? 0.300 -15.908 6.716 1.00 98.31 433 ALA A CA 1
ATOM 3206 C C . ALA A 1 433 ? 0.155 -14.877 5.595 1.00 98.31 433 ALA A C 1
ATOM 3208 O O . ALA A 1 433 ? -0.773 -14.073 5.605 1.00 98.31 433 ALA A O 1
ATOM 3209 N N . VAL A 1 434 ? 1.071 -14.906 4.628 1.00 98.62 434 VAL A N 1
ATOM 3210 C CA . VAL A 1 434 ? 0.973 -14.138 3.379 1.00 98.62 434 VAL A CA 1
ATOM 3211 C C . VAL A 1 434 ? 0.804 -15.139 2.246 1.00 98.62 434 VAL A C 1
ATOM 3213 O O . VAL A 1 434 ? 1.789 -15.729 1.800 1.00 98.62 434 VAL A O 1
ATOM 3216 N N . THR A 1 435 ? -0.437 -15.396 1.826 1.00 98.44 435 THR A N 1
ATOM 3217 C CA . THR A 1 435 ? -0.730 -16.538 0.945 1.00 98.44 435 THR A CA 1
ATOM 3218 C C . THR A 1 435 ? -1.629 -16.221 -0.241 1.00 98.44 435 THR A C 1
ATOM 3220 O O . THR A 1 435 ? -2.638 -15.537 -0.098 1.00 98.44 435 THR A O 1
ATOM 3223 N N . GLY A 1 436 ? -1.317 -16.750 -1.425 1.00 97.56 436 GLY A N 1
ATOM 3224 C CA . GLY A 1 436 ? -2.219 -16.658 -2.580 1.00 97.56 436 GLY A CA 1
ATOM 3225 C C . GLY A 1 436 ? -2.482 -15.233 -3.089 1.00 97.56 436 GLY A C 1
ATOM 3226 O O . GLY A 1 436 ? -3.522 -14.989 -3.698 1.00 97.56 436 GLY A O 1
ATOM 3227 N N . ASN A 1 437 ? -1.601 -14.267 -2.810 1.00 98.56 437 ASN A N 1
ATOM 3228 C CA . ASN A 1 437 ? -1.754 -12.895 -3.297 1.00 98.56 437 ASN A CA 1
ATOM 3229 C C . ASN A 1 437 ? -1.163 -12.747 -4.704 1.00 98.56 437 ASN A C 1
ATOM 3231 O O . ASN A 1 437 ? -0.149 -13.361 -5.032 1.00 98.56 437 ASN A O 1
ATOM 3235 N N . THR A 1 438 ? -1.763 -11.879 -5.514 1.00 96.38 438 THR A N 1
ATOM 3236 C CA . THR A 1 438 ? -1.201 -11.422 -6.790 1.00 96.38 438 THR A CA 1
ATOM 3237 C C . THR A 1 438 ? -0.656 -10.014 -6.602 1.00 96.38 438 THR A C 1
ATOM 3239 O O . THR A 1 438 ? -1.420 -9.092 -6.347 1.00 96.38 438 THR A O 1
ATOM 3242 N N . ILE A 1 439 ? 0.659 -9.845 -6.697 1.00 93.62 439 ILE A N 1
ATOM 3243 C CA . ILE A 1 439 ? 1.373 -8.589 -6.463 1.00 93.62 439 ILE A CA 1
ATOM 3244 C C . ILE A 1 439 ? 2.100 -8.207 -7.742 1.00 93.62 439 ILE A C 1
ATOM 3246 O O . ILE A 1 439 ? 2.984 -8.935 -8.202 1.00 93.62 439 ILE A O 1
ATOM 3250 N N . THR A 1 440 ? 1.732 -7.070 -8.323 1.00 85.44 440 THR A N 1
ATOM 3251 C CA . THR A 1 440 ? 2.256 -6.675 -9.628 1.00 85.44 440 THR A CA 1
ATOM 3252 C C . THR A 1 440 ? 2.658 -5.206 -9.692 1.00 85.44 440 THR A C 1
ATOM 3254 O O . THR A 1 440 ? 1.887 -4.331 -9.294 1.00 85.44 440 THR A O 1
ATOM 3257 N N . GLY A 1 441 ? 3.833 -4.924 -10.258 1.00 74.38 441 GLY A N 1
ATOM 3258 C CA . GLY A 1 441 ? 4.259 -3.555 -10.567 1.00 74.38 441 GLY A CA 1
ATOM 3259 C C . GLY A 1 441 ? 4.656 -2.723 -9.345 1.00 74.38 441 GLY A C 1
ATOM 3260 O O . GLY A 1 441 ? 4.523 -1.503 -9.377 1.00 74.38 441 GLY A O 1
ATOM 3261 N N . SER A 1 442 ? 5.081 -3.356 -8.245 1.00 82.50 442 SER A N 1
ATOM 3262 C CA . SER A 1 442 ? 5.457 -2.625 -7.033 1.00 82.50 442 SER A CA 1
ATOM 3263 C C . SER A 1 442 ? 6.697 -1.753 -7.267 1.00 82.50 442 SER A C 1
ATOM 3265 O O . SER A 1 442 ? 7.729 -2.272 -7.658 1.00 82.50 442 SER A O 1
ATOM 3267 N N . GLN A 1 443 ? 6.661 -0.452 -6.980 1.00 76.12 443 GLN A N 1
ATOM 3268 C CA . GLN A 1 443 ? 7.836 0.435 -7.097 1.00 76.12 443 GLN A CA 1
ATOM 3269 C C . GLN A 1 443 ? 9.004 -0.008 -6.191 1.00 76.12 443 GLN A C 1
ATOM 3271 O O . GLN A 1 443 ? 10.172 0.112 -6.557 1.00 76.12 443 GLN A O 1
ATOM 3276 N N . GLY A 1 444 ? 8.688 -0.505 -4.992 1.00 81.81 444 GLY A N 1
ATOM 3277 C CA . GLY A 1 444 ? 9.629 -1.080 -4.035 1.00 81.81 444 GLY A CA 1
ATOM 3278 C C . GLY A 1 444 ? 9.740 -2.598 -4.172 1.00 81.81 444 GLY A C 1
ATOM 3279 O O . GLY A 1 444 ? 10.094 -3.121 -5.228 1.00 81.81 444 GLY A O 1
ATOM 3280 N N . TYR A 1 445 ? 9.472 -3.300 -3.072 1.00 87.75 445 TYR A N 1
ATOM 3281 C CA . TYR A 1 445 ? 9.453 -4.760 -3.012 1.00 87.75 445 TYR A CA 1
ATOM 3282 C C . TYR A 1 445 ? 8.036 -5.301 -3.224 1.00 87.75 445 TYR A C 1
ATOM 3284 O O . TYR A 1 445 ? 7.053 -4.635 -2.887 1.00 87.75 445 TYR A O 1
ATOM 3292 N N . GLY A 1 446 ? 7.917 -6.538 -3.703 1.00 92.00 446 GLY A N 1
ATOM 3293 C CA . GLY A 1 446 ? 6.626 -7.228 -3.729 1.00 92.00 446 GLY A CA 1
ATOM 3294 C C . GLY A 1 446 ? 6.129 -7.493 -2.306 1.00 92.00 446 GLY A C 1
ATOM 3295 O O . GLY A 1 446 ? 5.075 -7.004 -1.902 1.00 92.00 446 GLY A O 1
ATOM 3296 N N . VAL A 1 447 ? 6.942 -8.195 -1.513 1.00 97.06 447 VAL A N 1
ATOM 3297 C CA . VAL A 1 447 ? 6.750 -8.370 -0.066 1.00 97.06 447 VAL A CA 1
ATOM 3298 C C . VAL A 1 447 ? 7.985 -7.872 0.673 1.00 97.06 447 VAL A C 1
ATOM 3300 O O . VAL A 1 447 ? 9.097 -8.328 0.413 1.00 97.06 447 VAL A O 1
ATOM 3303 N N . TYR A 1 448 ? 7.789 -6.969 1.627 1.00 96.06 448 TYR A N 1
ATOM 3304 C CA . TYR A 1 448 ? 8.827 -6.438 2.491 1.00 96.06 448 TYR A CA 1
ATOM 3305 C C . TYR A 1 448 ? 8.542 -6.783 3.948 1.00 96.06 448 TYR A C 1
ATOM 3307 O O . TYR A 1 448 ? 7.550 -6.344 4.525 1.00 96.06 448 TYR A O 1
ATOM 3315 N N . LEU A 1 449 ? 9.438 -7.561 4.547 1.00 95.88 449 LEU A N 1
ATOM 3316 C CA . LEU A 1 449 ? 9.483 -7.788 5.982 1.00 95.88 449 LEU A CA 1
ATOM 3317 C C . LEU A 1 449 ? 10.594 -6.923 6.571 1.00 95.88 449 LEU A C 1
ATOM 3319 O O . LEU A 1 449 ? 11.765 -7.110 6.230 1.00 95.88 449 LEU A O 1
ATOM 3323 N N . ASN A 1 450 ? 10.229 -5.998 7.451 1.00 94.25 450 ASN A N 1
ATOM 3324 C CA . ASN A 1 450 ? 11.148 -5.086 8.113 1.00 94.25 450 ASN A CA 1
ATOM 3325 C C . ASN A 1 450 ? 10.999 -5.198 9.627 1.00 94.25 450 ASN A C 1
ATOM 3327 O O . ASN A 1 450 ? 10.071 -4.638 10.206 1.00 94.25 450 ASN A O 1
ATOM 3331 N N . SER A 1 451 ? 11.918 -5.911 10.267 1.00 91.94 451 SER A N 1
ATOM 3332 C CA . SER A 1 451 ? 11.832 -6.158 11.702 1.00 91.94 451 SER A CA 1
ATOM 3333 C C . SER A 1 451 ? 13.061 -5.684 12.446 1.00 91.94 451 SER A C 1
ATOM 3335 O O . SER A 1 451 ? 14.188 -6.001 12.065 1.00 91.94 451 SER A O 1
ATOM 3337 N N . LEU A 1 452 ? 12.833 -4.935 13.522 1.00 91.25 452 LEU A N 1
ATOM 3338 C CA . LEU A 1 452 ? 13.865 -4.299 14.334 1.00 91.25 452 LEU A CA 1
ATOM 3339 C C . LEU A 1 452 ? 13.673 -4.646 15.814 1.00 91.25 452 LEU A C 1
ATOM 3341 O O . LEU A 1 452 ? 12.542 -4.777 16.282 1.00 91.25 452 LEU A O 1
ATOM 3345 N N . THR A 1 453 ? 14.764 -4.708 16.578 1.00 89.44 453 THR A N 1
ATOM 3346 C CA . THR A 1 453 ? 14.725 -4.764 18.051 1.00 89.44 453 THR A CA 1
ATOM 3347 C C . THR A 1 453 ? 13.898 -5.946 18.577 1.00 89.44 453 THR A C 1
ATOM 3349 O O . THR A 1 453 ? 12.814 -5.752 19.117 1.00 89.44 453 THR A O 1
ATOM 3352 N N . TYR A 1 454 ? 14.388 -7.177 18.416 1.00 88.06 454 TYR A N 1
ATOM 3353 C CA . TYR A 1 454 ? 13.746 -8.405 18.922 1.00 88.06 454 TYR A CA 1
ATOM 3354 C C . TYR A 1 454 ? 12.330 -8.668 18.383 1.00 88.06 454 TYR A C 1
ATOM 3356 O O . TYR A 1 454 ? 11.525 -9.357 19.011 1.00 88.06 454 TYR A O 1
ATOM 3364 N N . SER A 1 455 ? 12.018 -8.145 17.200 1.00 91.88 455 SER A N 1
ATOM 3365 C CA . SER A 1 455 ? 10.718 -8.324 16.549 1.00 91.88 455 SER A CA 1
ATOM 3366 C C . SER A 1 455 ? 10.733 -9.572 15.678 1.00 91.88 455 SER A C 1
ATOM 3368 O O . SER A 1 455 ? 10.671 -9.509 14.455 1.00 91.88 455 SER A O 1
ATOM 3370 N N . ASP A 1 456 ? 10.873 -10.742 16.283 1.00 88.38 456 ASP A N 1
ATOM 3371 C CA . ASP A 1 456 ? 10.878 -11.982 15.508 1.00 88.38 456 ASP A CA 1
ATOM 3372 C C . ASP A 1 456 ? 9.591 -12.127 14.686 1.00 88.38 456 ASP A C 1
ATOM 3374 O O . ASP A 1 456 ? 8.488 -11.948 15.205 1.00 88.38 456 ASP A O 1
ATOM 3378 N N . ILE A 1 457 ? 9.729 -12.496 13.412 1.00 91.00 457 ILE A N 1
ATOM 3379 C CA . ILE A 1 457 ? 8.600 -12.831 12.546 1.00 91.00 457 ILE A CA 1
ATOM 3380 C C . ILE A 1 457 ? 8.538 -14.350 12.401 1.00 91.00 457 ILE A C 1
ATOM 3382 O O . ILE A 1 457 ? 9.505 -14.975 11.970 1.00 91.00 457 ILE A O 1
ATOM 3386 N N . THR A 1 458 ? 7.398 -14.954 12.730 1.00 90.69 458 THR A N 1
ATOM 3387 C CA . THR A 1 458 ? 7.120 -16.377 12.474 1.00 90.69 458 THR A CA 1
ATOM 3388 C C . THR A 1 458 ? 5.923 -16.517 11.551 1.00 90.69 458 THR A C 1
ATOM 3390 O O . THR A 1 458 ? 4.942 -15.793 11.718 1.00 90.69 458 THR A O 1
ATOM 3393 N N . GLY A 1 459 ? 5.982 -17.431 10.582 1.00 88.50 459 GLY A N 1
ATOM 3394 C CA . GLY A 1 459 ? 4.900 -17.555 9.608 1.00 88.50 459 GLY A CA 1
ATOM 3395 C C . GLY A 1 459 ? 5.266 -18.231 8.295 1.00 88.50 459 GLY A C 1
ATOM 3396 O O . GLY A 1 459 ? 6.309 -18.875 8.176 1.00 88.50 459 GLY A O 1
ATOM 3397 N N . ILE A 1 460 ? 4.393 -18.065 7.307 1.00 89.62 460 ILE A N 1
ATOM 3398 C CA . ILE A 1 460 ? 4.568 -18.569 5.945 1.00 89.62 460 ILE A CA 1
ATOM 3399 C C . ILE A 1 460 ? 4.309 -17.472 4.910 1.00 89.62 460 ILE A C 1
ATOM 3401 O O . ILE A 1 460 ? 3.422 -16.631 5.078 1.00 89.62 460 ILE A O 1
ATOM 3405 N N . ILE A 1 461 ? 5.086 -17.511 3.830 1.00 95.31 461 ILE A N 1
ATOM 3406 C CA . ILE A 1 461 ? 4.832 -16.785 2.586 1.00 95.31 461 ILE A CA 1
ATOM 3407 C C . ILE A 1 461 ? 4.692 -17.838 1.488 1.00 95.31 461 ILE A C 1
ATOM 3409 O O . ILE A 1 461 ? 5.684 -18.465 1.116 1.00 95.31 461 ILE A O 1
ATOM 3413 N N . GLU A 1 462 ? 3.478 -18.071 1.000 1.00 93.38 462 GLU A N 1
ATOM 3414 C CA . GLU A 1 462 ? 3.173 -19.237 0.157 1.00 93.38 462 GLU A CA 1
ATOM 3415 C C . GLU A 1 462 ? 2.230 -18.915 -1.007 1.00 93.38 462 GLU A C 1
ATOM 3417 O O . GLU A 1 462 ? 1.356 -18.063 -0.880 1.00 93.38 462 GLU A O 1
ATOM 3422 N N . ASP A 1 463 ? 2.388 -19.584 -2.150 1.00 95.62 463 ASP A N 1
ATOM 3423 C CA . ASP A 1 463 ? 1.470 -19.494 -3.298 1.00 95.62 463 ASP A CA 1
ATOM 3424 C C . ASP A 1 463 ? 1.240 -18.070 -3.853 1.00 95.62 463 ASP A C 1
ATOM 3426 O O . ASP A 1 463 ? 0.239 -17.801 -4.521 1.00 95.62 463 ASP A O 1
ATOM 3430 N N . ASN A 1 464 ? 2.141 -17.116 -3.598 1.00 96.31 464 ASN A N 1
ATOM 3431 C CA . ASN A 1 464 ? 1.985 -15.758 -4.118 1.00 96.31 464 ASN A CA 1
ATOM 3432 C C . ASN A 1 464 ? 2.519 -15.649 -5.553 1.00 96.31 464 ASN A C 1
ATOM 3434 O O . ASN A 1 464 ? 3.538 -16.242 -5.911 1.00 96.31 464 ASN A O 1
ATOM 3438 N N . GLN A 1 465 ? 1.852 -14.834 -6.366 1.00 94.44 465 GLN A N 1
ATOM 3439 C CA . GLN A 1 465 ? 2.304 -14.418 -7.691 1.00 94.44 465 GLN A CA 1
ATOM 3440 C C . GLN A 1 465 ? 2.900 -13.015 -7.565 1.00 94.44 465 GLN A C 1
ATOM 3442 O O . GLN A 1 465 ? 2.157 -12.056 -7.388 1.00 94.44 465 GLN A O 1
ATOM 3447 N N . ILE A 1 466 ? 4.224 -12.878 -7.626 1.00 89.19 466 ILE A N 1
ATOM 3448 C CA . ILE A 1 466 ? 4.929 -11.602 -7.453 1.00 89.19 466 ILE A CA 1
ATOM 3449 C C . ILE A 1 466 ? 5.675 -11.274 -8.739 1.00 89.19 466 ILE A C 1
ATOM 3451 O O . ILE A 1 466 ? 6.570 -12.014 -9.154 1.00 89.19 466 ILE A O 1
ATOM 3455 N N . SER A 1 467 ? 5.336 -10.154 -9.371 1.00 80.56 467 SER A N 1
ATOM 3456 C CA . SER A 1 467 ? 6.033 -9.743 -10.586 1.00 80.56 467 SER A CA 1
ATOM 3457 C C . SER A 1 467 ? 6.146 -8.242 -10.775 1.00 80.56 467 SER A C 1
ATOM 3459 O O . SER A 1 467 ? 5.334 -7.473 -10.270 1.00 80.56 467 SER A O 1
ATOM 3461 N N . GLY A 1 468 ? 7.161 -7.803 -11.517 1.00 69.44 468 GLY A N 1
ATOM 3462 C CA . GLY A 1 468 ? 7.298 -6.388 -11.851 1.00 69.44 468 GLY A CA 1
ATOM 3463 C C . GLY A 1 468 ? 7.660 -5.500 -10.664 1.00 69.44 468 GLY A C 1
ATOM 3464 O O . GLY A 1 468 ? 7.383 -4.308 -10.719 1.00 69.44 468 GLY A O 1
ATOM 3465 N N . SER A 1 469 ? 8.235 -6.045 -9.586 1.00 77.44 469 SER A N 1
ATOM 3466 C CA . SER A 1 469 ? 8.754 -5.204 -8.502 1.00 77.44 469 SER A CA 1
ATOM 3467 C C . SER A 1 469 ? 9.983 -4.433 -8.992 1.00 77.44 469 SER A C 1
ATOM 3469 O O . SER A 1 469 ? 10.852 -5.024 -9.625 1.00 77.44 469 SER A O 1
ATOM 3471 N N . GLY A 1 470 ? 10.102 -3.142 -8.686 1.00 70.12 470 GLY A N 1
ATOM 3472 C CA . GLY A 1 470 ? 11.278 -2.330 -9.011 1.00 70.12 470 GLY A CA 1
ATOM 3473 C C . GLY A 1 470 ? 12.534 -2.776 -8.256 1.00 70.12 470 GLY A C 1
ATOM 3474 O O . GLY A 1 470 ? 13.645 -2.538 -8.712 1.00 70.12 470 GLY A O 1
ATOM 3475 N N . ARG A 1 471 ? 12.374 -3.462 -7.115 1.00 78.38 471 ARG A N 1
ATOM 3476 C CA . ARG A 1 471 ? 13.467 -4.065 -6.335 1.00 78.38 471 ARG A CA 1
ATOM 3477 C C . ARG A 1 471 ? 13.309 -5.582 -6.242 1.00 78.38 471 ARG A C 1
ATOM 3479 O O . ARG A 1 471 ? 12.976 -6.228 -7.224 1.00 78.38 471 ARG A O 1
ATOM 3486 N N . ASP A 1 472 ? 13.587 -6.162 -5.076 1.00 79.88 472 ASP A N 1
ATOM 3487 C CA . ASP A 1 472 ? 13.460 -7.595 -4.835 1.00 79.88 472 ASP A CA 1
ATOM 3488 C C . ASP A 1 472 ? 11.982 -8.030 -4.837 1.00 79.88 472 ASP A C 1
ATOM 3490 O O . ASP A 1 472 ? 11.104 -7.281 -4.402 1.00 79.88 472 ASP A O 1
ATOM 3494 N N . GLY A 1 473 ? 11.701 -9.262 -5.266 1.00 84.75 473 GLY A N 1
ATOM 3495 C CA . GLY A 1 473 ? 10.357 -9.838 -5.157 1.00 84.75 473 GLY A CA 1
ATOM 3496 C C . GLY A 1 473 ? 9.925 -9.966 -3.694 1.00 84.75 473 GLY A C 1
ATOM 3497 O O . GLY A 1 473 ? 8.914 -9.399 -3.280 1.00 84.75 473 GLY A O 1
ATOM 3498 N N . ILE A 1 474 ? 10.732 -10.664 -2.891 1.00 91.88 474 ILE A N 1
ATOM 3499 C CA . ILE A 1 474 ? 10.576 -10.768 -1.437 1.00 91.88 474 ILE A CA 1
ATOM 3500 C C . ILE A 1 474 ? 11.852 -10.279 -0.755 1.00 91.88 474 ILE A C 1
ATOM 3502 O O . ILE A 1 474 ? 12.942 -10.803 -0.988 1.00 91.88 474 ILE A O 1
ATOM 3506 N N . ARG A 1 475 ? 11.709 -9.314 0.152 1.00 92.31 475 ARG A N 1
ATOM 3507 C CA . ARG A 1 475 ? 12.788 -8.756 0.966 1.00 92.31 475 ARG A CA 1
ATOM 3508 C C . ARG A 1 475 ? 12.549 -9.059 2.437 1.00 92.31 475 ARG A C 1
ATOM 3510 O O . ARG A 1 475 ? 11.551 -8.630 3.004 1.00 92.31 475 ARG A O 1
ATOM 3517 N N . VAL A 1 476 ? 13.515 -9.708 3.079 1.00 90.69 476 VAL A N 1
ATOM 3518 C CA . VAL A 1 476 ? 13.507 -9.978 4.521 1.00 90.69 476 VAL A CA 1
ATOM 3519 C C . VAL A 1 476 ? 14.660 -9.224 5.168 1.00 90.69 476 VAL A C 1
ATOM 3521 O O . VAL A 1 476 ? 15.812 -9.623 5.047 1.00 90.69 476 VAL A O 1
ATOM 3524 N N . SER A 1 477 ? 14.365 -8.101 5.819 1.00 89.44 477 SER A N 1
ATOM 3525 C CA . SER A 1 477 ? 15.349 -7.269 6.522 1.00 89.44 477 SER A CA 1
ATOM 3526 C C . SER A 1 477 ? 15.115 -7.355 8.023 1.00 89.44 477 SER A C 1
ATOM 3528 O O . SER A 1 477 ? 14.045 -7.005 8.516 1.00 89.44 477 SER A O 1
ATOM 3530 N N . MET A 1 478 ? 16.115 -7.867 8.735 1.00 84.12 478 MET A N 1
ATOM 3531 C CA . MET A 1 478 ? 16.004 -8.209 10.150 1.00 84.12 478 MET A CA 1
ATOM 3532 C C . MET A 1 478 ? 17.174 -7.590 10.904 1.00 84.12 478 MET A C 1
ATOM 3534 O O . MET A 1 478 ? 18.310 -7.969 10.651 1.00 84.12 478 MET A O 1
ATOM 3538 N N . SER A 1 479 ? 16.919 -6.668 11.830 1.00 86.12 479 SER A N 1
ATOM 3539 C CA . SER A 1 479 ? 17.928 -6.149 12.760 1.00 86.12 479 SER A CA 1
ATOM 3540 C C . SER A 1 479 ? 17.619 -6.637 14.166 1.00 86.12 479 SER A C 1
ATOM 3542 O O . SER A 1 479 ? 16.541 -6.361 14.696 1.00 86.12 479 SER A O 1
ATOM 3544 N N . ASP A 1 480 ? 18.550 -7.382 14.763 1.00 83.25 480 ASP A N 1
ATOM 3545 C CA . ASP A 1 480 ? 18.397 -8.006 16.087 1.00 83.25 480 ASP A CA 1
ATOM 3546 C C . ASP A 1 480 ? 17.089 -8.798 16.221 1.00 83.25 480 ASP A C 1
ATOM 3548 O O . ASP A 1 480 ? 16.460 -8.831 17.273 1.00 83.25 480 ASP A O 1
ATOM 3552 N N . SER A 1 481 ? 16.656 -9.389 15.112 1.00 85.69 481 SER A N 1
ATOM 3553 C CA . SER A 1 481 ? 15.395 -10.108 14.953 1.00 85.69 481 SER A CA 1
ATOM 3554 C C . SER A 1 481 ? 15.636 -11.306 14.038 1.00 85.69 481 SER A C 1
ATOM 3556 O O . SER A 1 481 ? 16.628 -11.339 13.302 1.00 85.69 481 SER A O 1
ATOM 3558 N N . ARG A 1 482 ? 14.731 -12.286 14.042 1.00 84.19 482 ARG A N 1
ATOM 3559 C CA . ARG A 1 482 ? 14.784 -13.417 13.103 1.00 84.19 482 ARG A CA 1
ATOM 3560 C C . ARG A 1 482 ? 13.486 -13.598 12.328 1.00 84.19 482 ARG A C 1
ATOM 3562 O O . ARG A 1 482 ? 12.399 -13.366 12.847 1.00 84.19 482 ARG A O 1
ATOM 3569 N N . PHE A 1 483 ? 13.612 -14.119 11.111 1.00 84.38 483 PHE A N 1
ATOM 3570 C CA . PHE A 1 483 ? 12.509 -14.783 10.425 1.00 84.38 483 PHE A CA 1
ATOM 3571 C C . PHE A 1 483 ? 12.570 -16.280 10.729 1.00 84.38 483 PHE A C 1
ATOM 3573 O O . PHE A 1 483 ? 13.545 -16.948 10.387 1.00 84.38 483 PHE A O 1
ATOM 3580 N N . ALA A 1 484 ? 11.546 -16.804 11.389 1.00 81.00 484 ALA A N 1
ATOM 3581 C CA . ALA A 1 484 ? 11.392 -18.217 11.706 1.00 81.00 484 ALA A CA 1
ATOM 3582 C C . ALA A 1 484 ? 10.116 -18.732 11.032 1.00 81.00 484 ALA A C 1
ATOM 3584 O O . ALA A 1 484 ? 9.043 -18.800 11.631 1.00 81.00 484 ALA A O 1
ATOM 3585 N N . GLY A 1 485 ? 10.245 -19.047 9.747 1.00 78.88 485 GLY A N 1
ATOM 3586 C CA . GLY A 1 485 ? 9.126 -19.358 8.876 1.00 78.88 485 GLY A CA 1
ATOM 3587 C C . GLY A 1 485 ? 9.560 -19.973 7.554 1.00 78.88 485 GLY A C 1
ATOM 3588 O O . GLY A 1 485 ? 10.739 -20.264 7.348 1.00 78.88 485 GLY A O 1
ATOM 3589 N N . GLY A 1 486 ? 8.589 -20.168 6.670 1.00 79.88 486 GLY A N 1
ATOM 3590 C CA . GLY A 1 486 ? 8.797 -20.753 5.351 1.00 79.88 486 GLY A CA 1
ATOM 3591 C C . GLY A 1 486 ? 8.426 -19.809 4.214 1.00 79.88 486 GLY A C 1
ATOM 3592 O O . GLY A 1 486 ? 7.506 -19.005 4.348 1.00 79.88 486 GLY A O 1
ATOM 3593 N N . ILE A 1 487 ? 9.145 -19.917 3.098 1.00 89.12 487 ILE A N 1
ATOM 3594 C CA . ILE A 1 487 ? 8.815 -19.259 1.830 1.00 89.12 487 ILE A CA 1
ATOM 3595 C C . ILE A 1 487 ? 8.700 -20.376 0.789 1.00 89.12 487 ILE A C 1
ATOM 3597 O O . ILE A 1 487 ? 9.716 -20.972 0.432 1.00 89.12 487 ILE A O 1
ATOM 3601 N N . PHE A 1 488 ? 7.482 -20.690 0.349 1.00 84.00 488 PHE A N 1
ATOM 3602 C CA . PHE A 1 488 ? 7.182 -21.869 -0.477 1.00 84.00 488 PHE A CA 1
ATOM 3603 C C . PHE A 1 488 ? 6.344 -21.493 -1.694 1.00 84.00 488 PHE A C 1
ATOM 3605 O O . PHE A 1 488 ? 5.552 -20.567 -1.615 1.00 84.00 488 PHE A O 1
ATOM 3612 N N . ASP A 1 489 ? 6.535 -22.177 -2.820 1.00 88.50 489 ASP A N 1
ATOM 3613 C CA . ASP A 1 489 ? 5.611 -22.151 -3.969 1.00 88.50 489 ASP A CA 1
ATOM 3614 C C . ASP A 1 489 ? 5.198 -20.754 -4.484 1.00 88.50 489 ASP A C 1
ATOM 3616 O O . ASP A 1 489 ? 4.169 -20.566 -5.128 1.00 88.50 489 ASP A O 1
ATOM 3620 N N . ASN A 1 490 ? 6.045 -19.748 -4.255 1.00 81.56 490 ASN A N 1
ATOM 3621 C CA . ASN A 1 490 ? 5.840 -18.406 -4.781 1.00 81.56 490 ASN A CA 1
ATOM 3622 C C . ASN A 1 490 ? 6.372 -18.341 -6.212 1.00 81.56 490 ASN A C 1
ATOM 3624 O O . ASN A 1 490 ? 7.528 -18.682 -6.475 1.00 81.56 490 ASN A O 1
ATOM 3628 N N . ASN A 1 491 ? 5.558 -17.829 -7.128 1.00 87.94 491 ASN A N 1
ATOM 3629 C CA . ASN A 1 491 ? 6.006 -17.498 -8.470 1.00 87.94 491 ASN A CA 1
ATOM 3630 C C . ASN A 1 491 ? 6.531 -16.061 -8.477 1.00 87.94 491 ASN A C 1
ATOM 3632 O O . ASN A 1 491 ? 5.751 -15.112 -8.398 1.00 87.94 491 ASN A O 1
ATOM 3636 N N . ILE A 1 492 ? 7.852 -15.909 -8.549 1.00 85.50 492 ILE A N 1
ATOM 3637 C CA . ILE A 1 492 ? 8.534 -14.617 -8.484 1.00 85.50 492 ILE A CA 1
ATOM 3638 C C . ILE A 1 492 ? 9.257 -14.385 -9.805 1.00 85.50 492 ILE A C 1
ATOM 3640 O O . ILE A 1 492 ? 10.204 -15.100 -10.129 1.00 85.50 492 ILE A O 1
ATOM 3644 N N . ALA A 1 493 ? 8.835 -13.378 -10.563 1.00 76.44 493 ALA A N 1
ATOM 3645 C CA . ALA A 1 493 ? 9.374 -13.119 -11.895 1.00 76.44 493 ALA A CA 1
ATOM 3646 C C . ALA A 1 493 ? 9.528 -11.622 -12.167 1.00 76.44 493 ALA A C 1
ATOM 3648 O O . ALA A 1 493 ? 8.852 -10.806 -11.554 1.00 76.44 493 ALA A O 1
ATOM 3649 N N . ASN A 1 494 ? 10.352 -11.256 -13.153 1.00 65.62 494 ASN A N 1
ATOM 3650 C CA . ASN A 1 494 ? 10.317 -9.919 -13.757 1.00 65.62 494 ASN A CA 1
ATOM 3651 C C . ASN A 1 494 ? 10.525 -8.759 -12.758 1.00 65.62 494 ASN A C 1
ATOM 3653 O O . ASN A 1 494 ? 9.902 -7.711 -12.908 1.00 65.62 494 ASN A O 1
ATOM 3657 N N . ASN A 1 495 ? 11.349 -8.946 -11.724 1.00 66.25 495 ASN A N 1
ATOM 3658 C CA . ASN A 1 495 ? 11.675 -7.893 -10.759 1.00 66.25 495 ASN A CA 1
ATOM 3659 C C . ASN A 1 495 ? 13.016 -7.233 -11.124 1.00 66.25 495 ASN A C 1
ATOM 3661 O O . ASN A 1 495 ? 13.871 -7.899 -11.703 1.00 66.25 495 ASN A O 1
ATOM 3665 N N . GLY A 1 496 ? 13.202 -5.955 -10.783 1.00 58.47 496 GLY A N 1
ATOM 3666 C CA . GLY A 1 496 ? 14.455 -5.222 -11.011 1.00 58.47 496 GLY A CA 1
ATOM 3667 C C . GLY A 1 496 ? 15.598 -5.672 -10.093 1.00 58.47 496 GLY A C 1
ATOM 3668 O O . GLY A 1 496 ? 16.765 -5.570 -10.457 1.00 58.47 496 GLY A O 1
ATOM 3669 N N . GLY A 1 497 ? 15.268 -6.203 -8.911 1.00 69.06 497 GLY A N 1
ATOM 3670 C CA . GLY A 1 497 ? 16.208 -6.829 -7.978 1.00 69.06 497 GLY A CA 1
ATOM 3671 C C . GLY A 1 497 ? 16.232 -8.357 -8.077 1.00 69.06 497 GLY A C 1
ATOM 3672 O O . GLY A 1 497 ? 15.948 -8.950 -9.116 1.00 69.06 497 GLY A O 1
ATOM 3673 N N . VAL A 1 498 ? 16.557 -9.027 -6.968 1.00 75.50 498 VAL A N 1
ATOM 3674 C CA . VAL A 1 498 ? 16.562 -10.501 -6.919 1.00 75.50 498 VAL A CA 1
ATOM 3675 C C . VAL A 1 498 ? 15.180 -11.061 -6.571 1.00 75.50 498 VAL A C 1
ATOM 3677 O O . VAL A 1 498 ? 14.306 -10.359 -6.068 1.00 75.50 498 VAL A O 1
ATOM 3680 N N . GLY A 1 499 ? 14.960 -12.359 -6.792 1.00 74.81 499 GLY A N 1
ATOM 3681 C CA . GLY A 1 499 ? 13.697 -13.002 -6.414 1.00 74.81 499 GLY A CA 1
ATOM 3682 C C . GLY A 1 499 ? 13.424 -12.921 -4.906 1.00 74.81 499 GLY A C 1
ATOM 3683 O O . GLY A 1 499 ? 12.410 -12.370 -4.483 1.00 74.81 499 GLY A O 1
ATOM 3684 N N . ILE A 1 500 ? 14.352 -13.438 -4.094 1.00 86.25 500 ILE A N 1
ATOM 3685 C CA . ILE A 1 500 ? 14.276 -13.436 -2.627 1.00 86.25 500 ILE A CA 1
ATOM 3686 C C . ILE A 1 500 ? 15.602 -12.920 -2.069 1.00 86.25 500 ILE A C 1
ATOM 3688 O O . ILE A 1 500 ? 16.661 -13.423 -2.442 1.00 86.25 500 ILE A O 1
ATOM 3692 N N . ASN A 1 501 ? 15.545 -11.956 -1.150 1.00 81.31 501 ASN A N 1
ATOM 3693 C CA . ASN A 1 501 ? 16.720 -11.378 -0.505 1.00 81.31 501 ASN A CA 1
ATOM 3694 C C . ASN A 1 501 ? 16.599 -11.398 1.023 1.00 81.31 501 ASN A C 1
ATOM 3696 O O . ASN A 1 501 ? 15.657 -10.831 1.584 1.00 81.31 501 ASN A O 1
ATOM 3700 N N . LEU A 1 502 ? 17.561 -12.031 1.697 1.00 83.25 502 LEU A N 1
ATOM 3701 C CA . LEU A 1 502 ? 17.576 -12.224 3.150 1.00 83.25 502 LEU A CA 1
ATOM 3702 C C . LEU A 1 502 ? 18.748 -11.450 3.771 1.00 83.25 502 LEU A C 1
ATOM 3704 O O . LEU A 1 502 ? 19.904 -11.781 3.523 1.00 83.25 502 LEU A O 1
ATOM 3708 N N . LEU A 1 503 ? 18.455 -10.428 4.580 1.00 81.56 503 LEU A N 1
ATOM 3709 C CA . LEU A 1 503 ? 19.441 -9.537 5.205 1.00 81.56 503 LEU A CA 1
ATOM 3710 C C . LEU A 1 503 ? 19.266 -9.501 6.730 1.00 81.56 503 LEU A C 1
ATOM 3712 O O . LEU A 1 503 ? 18.697 -8.543 7.266 1.00 81.56 503 LEU A O 1
ATOM 3716 N N . PRO A 1 504 ? 19.737 -10.529 7.450 1.00 77.19 504 PRO A N 1
ATOM 3717 C CA . PRO A 1 504 ? 19.874 -10.452 8.893 1.00 77.19 504 PRO A CA 1
ATOM 3718 C C . PRO A 1 504 ? 21.087 -9.598 9.289 1.00 77.19 504 PRO A C 1
ATOM 3720 O O . PRO A 1 504 ? 22.175 -9.727 8.729 1.00 77.19 504 PRO A O 1
ATOM 3723 N N . VAL A 1 505 ? 20.897 -8.751 10.294 1.00 77.44 505 VAL A N 1
ATOM 3724 C CA . VAL A 1 505 ? 21.907 -7.902 10.925 1.00 77.44 505 VAL A CA 1
ATOM 3725 C C . VAL A 1 505 ? 21.774 -8.060 12.437 1.00 77.44 505 VAL A C 1
ATOM 3727 O O . VAL A 1 505 ? 20.674 -8.025 12.984 1.00 77.44 505 VAL A O 1
ATOM 3730 N N . THR A 1 506 ? 22.896 -8.224 13.128 1.00 72.50 506 THR A N 1
ATOM 3731 C CA . THR A 1 506 ? 22.955 -8.229 14.595 1.00 72.50 506 THR A CA 1
ATOM 3732 C C . THR A 1 506 ? 23.798 -7.049 15.051 1.00 72.50 506 THR A C 1
ATOM 3734 O O . THR A 1 506 ? 24.958 -6.939 14.655 1.00 72.50 506 THR A O 1
ATOM 3737 N N . THR A 1 507 ? 23.237 -6.174 15.878 1.00 69.94 507 THR A N 1
ATOM 3738 C CA . THR A 1 507 ? 23.952 -5.040 16.477 1.00 69.94 507 THR A CA 1
ATOM 3739 C C . THR A 1 507 ? 24.450 -5.356 17.889 1.00 69.94 507 THR A C 1
ATOM 3741 O O . THR A 1 507 ? 25.386 -4.718 18.377 1.00 69.94 507 THR A O 1
ATOM 3744 N N . ALA A 1 508 ? 23.888 -6.384 18.535 1.00 58.84 508 ALA A N 1
ATOM 3745 C CA . ALA A 1 508 ? 24.360 -6.864 19.828 1.00 58.84 508 ALA A CA 1
ATOM 3746 C C . ALA A 1 508 ? 25.783 -7.452 19.737 1.00 58.84 508 ALA A C 1
ATOM 3748 O O . ALA A 1 508 ? 26.042 -8.400 18.997 1.00 58.84 508 ALA A O 1
ATOM 3749 N N . SER A 1 509 ? 26.701 -6.922 20.551 1.00 52.06 509 SER A N 1
ATOM 3750 C CA . SER A 1 509 ? 28.033 -7.493 20.782 1.00 52.06 509 SER A CA 1
ATOM 3751 C C . SER A 1 509 ? 28.116 -8.065 22.200 1.00 52.06 509 SER A C 1
ATOM 3753 O O . SER A 1 509 ? 27.647 -7.456 23.162 1.00 52.06 509 SER A O 1
ATOM 3755 N N . GLY A 1 510 ? 28.693 -9.261 22.346 1.00 49.06 510 GLY A N 1
ATOM 3756 C CA . GLY A 1 510 ? 28.822 -9.946 23.633 1.00 49.06 510 GLY A CA 1
ATOM 3757 C C . GLY A 1 510 ? 30.065 -10.830 23.693 1.00 49.06 510 GLY A C 1
ATOM 3758 O O . GLY A 1 510 ? 30.525 -11.348 22.677 1.00 49.06 510 GLY A O 1
ATOM 3759 N N . ARG A 1 511 ? 30.637 -10.993 24.893 1.00 40.97 511 ARG A N 1
ATOM 3760 C CA . ARG A 1 511 ? 31.758 -11.916 25.119 1.00 40.97 511 ARG A CA 1
ATOM 3761 C C . ARG A 1 511 ? 31.273 -13.365 25.033 1.00 40.97 511 ARG A C 1
ATOM 3763 O O . ARG A 1 511 ? 30.322 -13.735 25.717 1.00 40.97 511 ARG A O 1
ATOM 3770 N N . VAL A 1 512 ? 31.988 -14.184 24.262 1.00 45.91 512 VAL A N 1
ATOM 3771 C CA . VAL A 1 512 ? 31.906 -15.650 24.329 1.00 45.91 512 VAL A CA 1
ATOM 3772 C C . VAL A 1 512 ? 32.226 -16.081 25.767 1.00 45.91 512 VAL A C 1
ATOM 3774 O O . VAL A 1 512 ? 33.221 -15.633 26.338 1.00 45.91 512 VAL A O 1
ATOM 3777 N N . GLN A 1 513 ? 31.356 -16.884 26.385 1.00 44.03 513 GLN A N 1
ATOM 3778 C CA . GLN A 1 513 ? 31.552 -17.357 27.760 1.00 44.03 513 GLN A CA 1
ATOM 3779 C C . GLN A 1 513 ? 32.626 -18.453 27.829 1.00 44.03 513 GLN A C 1
ATOM 3781 O O . GLN A 1 513 ? 32.855 -19.176 26.860 1.00 44.03 513 GLN A O 1
ATOM 3786 N N . ASN A 1 514 ? 33.274 -18.585 28.991 1.00 42.81 514 ASN A N 1
ATOM 3787 C CA . ASN A 1 514 ? 34.273 -19.626 29.229 1.00 42.81 514 ASN A CA 1
ATOM 3788 C C . ASN A 1 514 ? 33.656 -21.032 29.139 1.00 42.81 514 ASN A C 1
ATOM 3790 O O . ASN A 1 514 ? 32.580 -21.287 29.676 1.00 42.81 514 ASN A O 1
ATOM 3794 N N . VAL A 1 515 ? 34.394 -21.953 28.520 1.00 44.72 515 VAL A N 1
ATOM 3795 C CA . VAL A 1 515 ? 34.075 -23.385 28.457 1.00 44.72 515 VAL A CA 1
ATOM 3796 C C . VAL A 1 515 ? 34.365 -24.038 29.812 1.00 44.72 515 VAL A C 1
ATOM 3798 O O . VAL A 1 515 ? 35.445 -23.846 30.370 1.00 44.72 515 VAL A O 1
ATOM 3801 N N . ALA A 1 516 ? 33.442 -24.855 30.322 1.00 50.97 516 ALA A N 1
ATOM 3802 C CA . ALA A 1 516 ? 33.674 -25.721 31.478 1.00 50.97 516 ALA A CA 1
ATOM 3803 C C . ALA A 1 516 ? 33.259 -27.168 31.160 1.00 50.97 516 ALA A C 1
ATOM 3805 O O . ALA A 1 516 ? 32.200 -27.388 30.579 1.00 50.97 516 ALA A O 1
ATOM 3806 N N . GLY A 1 517 ? 34.067 -28.153 31.584 1.00 51.69 517 GLY A N 1
ATOM 3807 C CA . GLY A 1 517 ? 33.596 -29.536 31.764 1.00 51.69 517 GLY A CA 1
ATOM 3808 C C . GLY A 1 517 ? 34.131 -30.653 30.854 1.00 51.69 517 GLY A C 1
ATOM 3809 O O . GLY A 1 517 ? 33.586 -31.750 30.938 1.00 51.69 517 GLY A O 1
ATOM 3810 N N . GLY A 1 518 ? 35.171 -30.459 30.034 1.00 49.38 518 GLY A N 1
ATOM 3811 C CA . GLY A 1 518 ? 35.730 -31.576 29.250 1.00 49.38 518 GLY A CA 1
ATOM 3812 C C . GLY A 1 518 ? 36.438 -32.624 30.120 1.00 49.38 518 GLY A C 1
ATOM 3813 O O . GLY A 1 518 ? 37.263 -32.275 30.963 1.00 49.38 518 GLY A O 1
ATOM 3814 N N . ARG A 1 519 ? 36.103 -33.907 29.926 1.00 56.41 519 ARG A N 1
ATOM 3815 C CA . ARG A 1 519 ? 36.780 -35.087 30.508 1.00 56.41 519 ARG A CA 1
ATOM 3816 C C . ARG A 1 519 ? 36.806 -36.209 29.464 1.00 56.41 519 ARG A C 1
ATOM 3818 O O . ARG A 1 519 ? 35.980 -36.211 28.556 1.00 56.41 519 ARG A O 1
ATOM 3825 N N . SER A 1 520 ? 37.683 -37.205 29.599 1.00 42.44 520 SER A N 1
ATOM 3826 C CA . SER A 1 520 ? 37.642 -38.393 28.725 1.00 42.44 520 SER A CA 1
ATOM 3827 C C . SER A 1 520 ? 36.251 -39.053 28.767 1.00 42.44 520 SER A C 1
ATOM 3829 O O . SER A 1 520 ? 35.748 -39.376 29.842 1.00 42.44 520 SER A O 1
ATOM 3831 N N . GLY A 1 521 ? 35.601 -39.188 27.606 1.00 55.75 521 GLY A N 1
ATOM 3832 C CA . GLY A 1 521 ? 34.218 -39.676 27.476 1.00 55.75 521 GLY A CA 1
ATOM 3833 C C . GLY A 1 521 ? 33.114 -38.608 27.562 1.00 55.75 521 GLY A C 1
ATOM 3834 O O . GLY A 1 521 ? 31.954 -38.934 27.325 1.00 55.75 521 GLY A O 1
ATOM 3835 N N . ALA A 1 522 ? 33.451 -37.344 27.840 1.00 60.03 522 ALA A N 1
ATOM 3836 C CA . ALA A 1 522 ? 32.535 -36.203 27.825 1.00 60.03 522 ALA A CA 1
ATOM 3837 C C . ALA A 1 522 ? 33.176 -35.040 27.036 1.00 60.03 522 ALA A C 1
ATOM 3839 O O . ALA A 1 522 ? 34.036 -34.337 27.579 1.00 60.03 522 ALA A O 1
ATOM 3840 N N . PRO A 1 523 ? 32.821 -34.850 25.749 1.00 55.03 523 PRO A N 1
ATOM 3841 C CA . PRO A 1 523 ? 33.462 -33.849 24.904 1.00 55.03 523 PRO A CA 1
ATOM 3842 C C . PRO A 1 523 ? 33.276 -32.440 25.474 1.00 55.03 523 PRO A C 1
ATOM 3844 O O . PRO A 1 523 ? 32.269 -32.143 26.117 1.00 55.03 523 PRO A O 1
ATOM 3847 N N . PHE A 1 524 ? 34.233 -31.553 25.198 1.00 52.72 524 PHE A N 1
ATOM 3848 C CA . PHE A 1 524 ? 34.029 -30.124 25.407 1.00 52.72 524 PHE A CA 1
ATOM 3849 C C . PHE A 1 524 ? 32.826 -29.680 24.575 1.00 52.72 524 PHE A C 1
ATOM 3851 O O . PHE A 1 524 ? 32.823 -29.815 23.352 1.00 52.72 524 PHE A O 1
ATOM 3858 N N . VAL A 1 525 ? 31.804 -29.152 25.241 1.00 52.44 525 VAL A N 1
ATOM 3859 C CA . VAL A 1 525 ? 30.653 -28.565 24.564 1.00 52.44 525 VAL A CA 1
ATOM 3860 C C . VAL A 1 525 ? 30.877 -27.061 24.500 1.00 52.44 525 VAL A C 1
ATOM 3862 O O . VAL A 1 525 ? 30.790 -26.363 25.508 1.00 52.44 525 VAL A O 1
ATOM 3865 N N . VAL A 1 526 ? 31.184 -26.562 23.304 1.00 50.03 526 VAL A N 1
ATOM 3866 C CA . VAL A 1 526 ? 31.161 -25.126 23.013 1.00 50.03 526 VAL A CA 1
ATOM 3867 C C . VAL A 1 526 ? 29.758 -24.788 22.531 1.00 50.03 526 VAL A C 1
ATOM 3869 O O . VAL A 1 526 ? 29.422 -24.974 21.365 1.00 50.03 526 VAL A O 1
ATOM 3872 N N . THR A 1 527 ? 28.913 -24.315 23.438 1.00 48.53 527 THR A N 1
ATOM 3873 C CA . THR A 1 527 ? 27.620 -23.729 23.077 1.00 48.53 527 THR A CA 1
ATOM 3874 C C . THR A 1 527 ? 27.798 -22.241 22.845 1.00 48.53 527 THR A C 1
ATOM 3876 O O . THR A 1 527 ? 28.121 -21.502 23.773 1.00 48.53 527 THR A O 1
ATOM 3879 N N . SER A 1 528 ? 27.555 -21.791 21.617 1.00 47.75 528 SER A N 1
ATOM 3880 C CA . SER A 1 528 ? 27.351 -20.376 21.333 1.00 47.75 528 SER A CA 1
ATOM 3881 C C . SER A 1 528 ? 25.891 -20.142 20.988 1.00 47.75 528 SER A C 1
ATOM 3883 O O . SER A 1 528 ? 25.362 -20.724 20.045 1.00 47.75 528 SER A O 1
ATOM 3885 N N . SER A 1 529 ? 25.245 -19.269 21.749 1.00 45.06 529 SER A N 1
ATOM 3886 C CA . SER A 1 529 ? 23.838 -18.923 21.571 1.00 45.06 529 SER A CA 1
ATOM 3887 C C . SER A 1 529 ? 23.594 -17.974 20.392 1.00 45.06 529 SER A C 1
ATOM 3889 O O . SER A 1 529 ? 22.438 -17.793 20.027 1.00 45.06 529 SER A O 1
ATOM 3891 N N . ASN A 1 530 ? 24.641 -17.356 19.812 1.00 54.53 530 ASN A N 1
ATOM 3892 C CA . ASN A 1 530 ? 24.518 -16.398 18.699 1.00 54.53 530 ASN A CA 1
ATOM 3893 C C . ASN A 1 530 ? 25.901 -15.987 18.141 1.00 54.53 530 ASN A C 1
ATOM 3895 O O . ASN A 1 530 ? 26.454 -14.963 18.529 1.00 54.53 530 ASN A O 1
ATOM 3899 N N . HIS A 1 531 ? 26.543 -16.808 17.306 1.00 54.25 531 HIS A N 1
ATOM 3900 C CA . HIS A 1 531 ? 27.990 -16.647 17.070 1.00 54.25 531 HIS A CA 1
ATOM 3901 C C . HIS A 1 531 ? 28.376 -15.738 15.898 1.00 54.25 531 HIS A C 1
ATOM 3903 O O . HIS A 1 531 ? 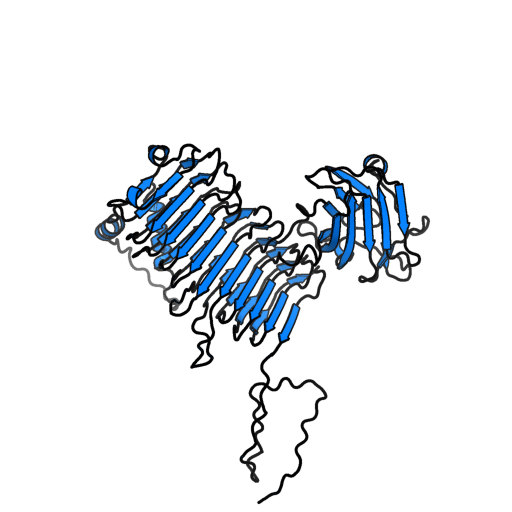29.515 -15.287 15.880 1.00 54.25 531 HIS A O 1
ATOM 3909 N N . GLY A 1 532 ? 27.498 -15.482 14.922 1.00 56.16 532 GLY A N 1
ATOM 3910 C CA . GLY A 1 532 ? 27.839 -14.628 13.772 1.00 56.16 532 GLY A CA 1
ATOM 3911 C C . GLY A 1 532 ? 29.085 -15.072 12.984 1.00 56.16 532 GLY A C 1
ATOM 3912 O O . GLY A 1 532 ? 29.672 -14.261 12.271 1.00 56.16 532 GLY A O 1
ATOM 3913 N N . LEU A 1 533 ? 29.511 -16.333 13.125 1.00 53.44 533 LEU A N 1
ATOM 3914 C CA . LEU A 1 533 ? 30.698 -16.848 12.447 1.00 53.44 533 LEU A CA 1
ATOM 3915 C C . LEU A 1 533 ? 30.392 -17.099 10.966 1.00 53.44 533 LEU A C 1
ATOM 3917 O O . LEU A 1 533 ? 29.332 -17.621 10.620 1.00 53.44 533 LEU A O 1
ATOM 3921 N N . GLN A 1 534 ? 31.331 -16.736 10.097 1.00 50.28 534 GLN A N 1
ATOM 3922 C CA . GLN A 1 534 ? 31.251 -16.919 8.647 1.00 50.28 534 GLN A CA 1
ATOM 3923 C C . GLN A 1 534 ? 32.124 -18.089 8.173 1.00 50.28 534 GLN A C 1
ATOM 3925 O O . GLN A 1 534 ? 33.064 -18.512 8.850 1.00 50.28 534 GLN A O 1
ATOM 3930 N N . THR A 1 535 ? 31.833 -18.598 6.971 1.00 39.44 535 THR A N 1
ATOM 3931 C CA . THR A 1 535 ? 32.628 -19.658 6.327 1.00 39.44 535 THR A CA 1
ATOM 3932 C C . THR A 1 535 ? 34.082 -19.205 6.161 1.00 39.44 535 THR A C 1
ATOM 3934 O O . THR A 1 535 ? 34.334 -18.143 5.600 1.00 39.44 535 THR A O 1
ATOM 3937 N N . GLY A 1 536 ? 35.033 -20.013 6.640 1.00 39.97 536 GLY A N 1
ATOM 3938 C CA . GLY A 1 536 ? 36.472 -19.716 6.593 1.00 39.97 536 GLY A CA 1
ATOM 3939 C C . GLY A 1 536 ? 37.052 -19.087 7.866 1.00 39.97 536 GLY A C 1
ATOM 3940 O O . GLY A 1 536 ? 38.254 -18.849 7.919 1.00 39.97 536 GLY A O 1
ATOM 3941 N N . GLN A 1 537 ? 36.240 -18.838 8.898 1.00 46.50 537 GLN A N 1
ATOM 3942 C CA . GLN A 1 537 ? 36.735 -18.401 10.205 1.00 46.50 537 GLN A CA 1
ATOM 3943 C C . GLN A 1 537 ? 37.153 -19.598 11.069 1.00 46.50 537 GLN A C 1
ATOM 3945 O O . GLN A 1 537 ? 36.388 -20.546 11.253 1.00 46.50 537 GLN A O 1
ATOM 3950 N N . GLU A 1 538 ? 38.368 -19.545 11.615 1.00 46.00 538 GLU A N 1
ATOM 3951 C CA . GLU A 1 538 ? 38.908 -20.589 12.487 1.00 46.00 538 GLU A CA 1
ATOM 3952 C C . GLU A 1 538 ? 38.604 -20.304 13.961 1.00 46.00 538 GLU A C 1
ATOM 3954 O O . GLU A 1 538 ? 38.820 -19.201 14.467 1.00 46.00 538 GLU A O 1
ATOM 3959 N N . VAL A 1 539 ? 38.147 -21.334 14.674 1.00 52.62 539 VAL A N 1
ATOM 3960 C CA . VAL A 1 539 ? 38.052 -21.325 16.136 1.00 52.62 539 VAL A CA 1
ATOM 3961 C C . VAL A 1 539 ? 39.286 -22.031 16.683 1.00 52.62 539 VAL A C 1
ATOM 3963 O O . VAL A 1 539 ? 39.389 -23.255 16.631 1.00 52.62 539 VAL A O 1
ATOM 3966 N N . ILE A 1 540 ? 40.237 -21.254 17.198 1.00 44.59 540 ILE A N 1
ATOM 3967 C CA . ILE A 1 540 ? 41.486 -21.783 17.749 1.00 44.59 540 ILE A CA 1
ATOM 3968 C C . ILE A 1 540 ? 41.325 -21.993 19.257 1.00 44.59 540 ILE A C 1
ATOM 3970 O O . ILE A 1 540 ? 41.143 -21.043 20.017 1.00 44.59 540 ILE A O 1
ATOM 3974 N N . LEU A 1 541 ? 41.429 -23.250 19.691 1.00 48.91 541 LEU A N 1
ATOM 3975 C CA . LEU A 1 541 ? 41.487 -23.636 21.100 1.00 48.91 541 LEU A CA 1
ATOM 3976 C C . LEU A 1 541 ? 42.950 -23.922 21.467 1.00 48.91 541 LEU A C 1
ATOM 3978 O O . LEU A 1 541 ? 43.563 -24.828 20.907 1.00 48.91 541 LEU A O 1
ATOM 3982 N N . GLN A 1 542 ? 43.526 -23.149 22.390 1.00 37.81 542 GLN A N 1
ATOM 3983 C CA . GLN A 1 542 ? 44.915 -23.306 22.840 1.00 37.81 542 GLN A CA 1
ATOM 3984 C C . GLN A 1 542 ? 44.999 -23.407 24.364 1.00 37.81 542 GLN A C 1
ATOM 3986 O O . GLN A 1 542 ? 44.197 -22.811 25.078 1.00 37.81 542 GLN A O 1
ATOM 3991 N N . GLY A 1 543 ? 45.998 -24.149 24.855 1.00 38.03 543 GLY A N 1
ATOM 3992 C CA . GLY A 1 543 ? 46.279 -24.277 26.289 1.00 38.03 543 GLY A CA 1
ATOM 3993 C C . GLY A 1 543 ? 45.421 -25.300 27.041 1.00 38.03 543 GLY A C 1
ATOM 3994 O O . GLY A 1 543 ? 45.262 -25.167 28.250 1.00 38.03 543 GLY A O 1
ATOM 3995 N N . ILE A 1 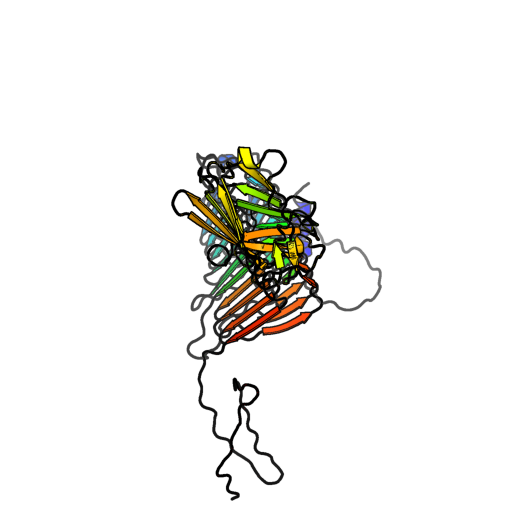544 ? 44.873 -26.314 26.362 1.00 50.56 544 ILE A N 1
ATOM 3996 C CA . ILE A 1 544 ? 44.161 -27.413 27.031 1.00 50.56 544 ILE A CA 1
ATOM 3997 C C . ILE A 1 544 ? 45.185 -28.231 27.829 1.00 50.56 544 ILE A C 1
ATOM 3999 O O . ILE A 1 544 ? 46.053 -28.878 27.246 1.00 50.56 544 ILE A O 1
ATOM 4003 N N . GLN A 1 545 ? 45.096 -28.177 29.155 1.00 40.94 545 GLN A N 1
ATOM 4004 C CA . GLN A 1 545 ? 45.798 -29.089 30.051 1.00 40.94 545 GLN A CA 1
ATOM 4005 C C . GLN A 1 545 ? 44.771 -30.042 30.653 1.00 40.94 545 GLN A C 1
ATOM 4007 O O . GLN A 1 545 ? 43.776 -29.596 31.228 1.00 40.94 545 GLN A O 1
ATOM 4012 N N . ASP A 1 546 ? 45.018 -31.341 30.505 1.00 42.91 546 ASP A N 1
ATOM 4013 C CA . ASP A 1 546 ? 44.355 -32.344 31.330 1.00 42.91 546 ASP A CA 1
ATOM 4014 C C . ASP A 1 546 ? 44.750 -32.094 32.792 1.00 42.91 546 ASP A C 1
ATOM 4016 O O . ASP A 1 546 ? 45.917 -31.816 33.086 1.00 42.91 546 ASP A O 1
ATOM 4020 N N . GLY A 1 547 ? 43.769 -32.145 33.694 1.00 42.22 547 GLY A N 1
ATOM 4021 C CA . GLY A 1 547 ? 44.031 -32.263 35.128 1.00 42.22 547 GLY A CA 1
ATOM 4022 C C . GLY A 1 547 ? 44.446 -33.680 35.476 1.00 42.22 547 GLY A C 1
ATOM 4023 O O . GLY A 1 547 ? 43.714 -34.601 35.042 1.00 42.22 547 GLY A O 1
#

Mean predicted aligned error: 13.28 Å

Solvent-accessible surface area (backbone atoms only — not comparable to full-atom values): 26367 Å² total; per-residue (Å²): 139,64,72,62,59,58,56,58,46,60,56,53,64,78,63,66,88,65,76,98,71,79,94,73,92,73,94,75,79,90,77,80,78,58,75,66,62,57,48,64,72,63,68,58,49,58,45,74,39,30,73,90,53,42,77,82,36,36,48,96,38,44,14,39,52,44,37,60,78,74,42,67,90,30,33,25,43,36,39,36,60,37,76,32,66,14,82,49,49,40,19,29,42,35,49,37,65,67,42,65,33,38,36,41,38,38,35,44,32,35,30,76,30,28,73,46,32,18,31,39,36,43,32,36,43,29,39,74,28,47,38,38,40,38,34,45,30,38,15,49,61,19,37,35,12,32,37,40,39,26,32,38,16,48,28,59,25,35,42,41,28,58,25,34,25,1,8,36,37,44,35,23,23,63,34,2,34,38,31,51,29,37,42,30,49,26,43,25,54,13,39,79,86,22,35,14,33,34,42,38,35,35,30,48,96,97,20,69,28,37,46,42,44,25,34,40,36,43,22,75,32,24,32,11,27,56,13,20,13,32,33,38,40,35,41,43,53,60,40,89,86,80,70,41,57,79,55,61,40,36,42,40,33,41,29,48,30,32,28,23,1,23,43,35,76,76,66,35,33,39,40,38,32,48,33,46,28,73,81,33,53,32,40,38,30,32,57,30,90,80,71,51,34,44,35,36,42,35,43,34,26,73,92,61,55,34,23,51,31,57,46,79,86,86,48,28,40,83,39,63,39,97,64,17,34,69,66,30,26,58,74,47,78,46,66,43,99,79,30,26,34,42,39,38,34,32,80,43,25,43,49,76,42,54,39,33,32,33,42,16,44,24,36,60,88,81,41,90,51,94,40,35,17,38,71,44,39,42,20,40,35,39,39,36,31,56,92,82,42,71,49,47,20,27,22,11,24,32,76,92,37,90,43,13,15,28,42,31,53,22,69,95,77,22,71,56,7,17,19,33,33,45,37,25,29,18,21,25,37,33,59,30,36,43,31,45,28,38,27,31,27,6,25,17,23,24,34,33,39,40,22,28,55,58,10,33,36,26,33,40,39,30,52,25,40,28,31,8,5,44,25,26,24,32,34,39,40,20,35,47,28,48,82,59,64,50,80,44,77,54,49,60,45,57,31,37,43,50,56,71,44,84,46,76,42,74,81,84,82,81,83,84,76,86,80,79,77,61,48,96,97,37,76,71,69,84,84,70,98,77,72,89,78,57,95,90,67,84,86,84,87,79,84,87,70,87,130

Foldseek 3Di:
DPVVVVVVVVVVQVPPPDDDDDDDDDDDDDDPDDCVVVVVVVVFQEDEAEPVHQVVQADPQQAGEAEPVNCVPGQEYEYEHDETEGNEAENYEYYYEQEHHQYYEYYQYEDPDYEAEHHEHDDANYPNHAEYYYAAYEQQHHAWSEAYDDHNAEYQEYEAEPYETLAYEYEWYQQYEHHHAEYEQYHYNHEPPHARYEYHFEYEVPHHYEDEQHEYEHHAEQEDAAAASAEYEADDDQDPPVSAQPAAYYNYEYANAEFEWHDPQPLQKKWKFAWFLQPFWTKIARAHPPWWQWFKKKWFQPVLQKFWDCPVVQGNRKAWPPCLCVQQAFPDWDADPQRGMIMTGHDHRTHPGMTIIGIHMDGRVPDDDRQFQLSQFLIKMKIAIPPRDIFIAGWFQDPVHRRMTMTTTADVRQDHTEHYHYAYESYAHYAYHAEHYEYAQTQAEPAEYHYESAHEYEHENENYEFTGYREENHEHAAELYYHHYYYYHYHADGYSYYPYYHHYHYPDDDDQDDWDDDDVVRHGDRDDPDDPDDPPDDDDDDDDDDD

pLDDT: mean 82.63, std 19.68, range [27.34, 98.81]

Secondary structure (DSSP, 8-state):
--HHHHHHHHHHHHTS-S----------------HHHHHHHS-S-EEEE-TTTGGGGB-TTS-EEEETTTTTT-SEEEEEEEEE--SSS-SEEEEEES-B-SEEEEEEEEE---SS-SEEEEEES-BS--EEEEES-EE-SSSSSEEEEEES--BS-EEEES-EES-EEEEEETT-BBTTEEEES-EEE--TT--SEEEEEE-BTTB--B-TT-EEE--SEEEESSS-SEEEEEE--B-TTT-SBS--EE--EEES-EEEE--STTTTEEEEEESBTTTSPEEEEE--SS-PPEEEEEEE-GGGTEEEE--TTTS---EE-TTHHHHTTEEEEEE-TTS-EEEEEEEEE-TT-EEEEE-EEEETTTB----BGGGGTT-EEEEEEGGG-EEEEEEEE-TT-TTEEEEEE-TTT-SS--SEEEEEES--EEEEEEES-EEE--SS-SEEEEEESS--EEEEEES-EEE--SS-SEEEEEES--EEEEEES-EEES-SS-SEEEEEE-----PPPPP---BTTB------SS--PPTT-----------